Protein AF-A0A3B0UC45-F1 (afdb_monomer_lite)

Foldseek 3Di:
DDDDDDDDDDDDDDDDDDDDDDDDDDDPDDDPPPPDDPFDFDDDPNDTLAGQQDPCAPVQADQAPQKAFARHDPDHDPVCHSNRRPNVVVCVVVVRMDGDDQLVRCLVVDQLAEQADPCAPPQAQQALQKAFDRHDLAHDLVCHSNRSPNVSVCSNVVGIDGQDDPSQCQWGDDRNDTLGGAPDPCARVLAQQAPQKDFPRHDPDHDPVCHSHNSSNVRSCVNVVRMDRPPQNPDLDDLVPDQLAEQQDPCAPVQARQAPQKDFDRHDPDHDPVCHSNRSPNVSVCSVVVRMGGDPDDDDDDDDADDLVVDLLAEQADPCAPVLADLALQKDFARHDPFRDPVCHSNRSPNVSVCSVVVGMHGDDQVDDALAEQQDPCAPVQADLAPQKDFDRHDPDRDPRCHSNRSPNVVVCVVVVGMGGNHSPPPPDDPDDDQPPDPPPDLLAEQQDPCAPVQAQQAPQKDFPRHDPDHDPVCHSNRSPNVVVCSSVVGMDGD

Organism: NCBI:txid652676

pLDDT: mean 73.89, std 19.62, range [27.84, 97.19]

Radius of gyration: 32.51 Å; chains: 1; bounding box: 124×69×80 Å

Sequence (495 aa):
MNKISKYWQAGLAVAALTLLAVNPVMAKGNTSAAKDGPSQTITFDGINFGNDASQWANDGECDDPRFKGEGSAVELLDEDIARDASDCLALYKSGDISLVPKPADIVNEIDFGDNSSEWANDGECDDPRFAGKGVDDILLDEDLGKDANDCRKLFLSGQLEYLGDDPNMNNITLDGIDFGDNSSEWANDDECDDPRFAGKGMAEVLMDADLGKDANDCLALYQAGSITLSDAGNKVPDAGVIDFGDDSSEWANDGECDDPRFAGKGMADELLDIDMGKDATDCRTLFENKQIYLASGKPGDAGKAPDAGIIDFGDDSSEWNNDGECDDPRFFGEGSGVKLLLEDLGADATDCKTLFEEGKISLISATNFDFGDDSSRWNNDGECDDPRFQGEGMAVKVEPRDFASDATDCSALFDDGKISFVGGIGIMVPLETTPDASASGIDFGDDSSEWAKDGECDDPRFVGEGMAEELVSDDLKRDATDCRALFEAGKISLK

Structure (mmCIF, N/CA/C/O backbone):
data_AF-A0A3B0UC45-F1
#
_entry.id   AF-A0A3B0UC45-F1
#
loop_
_atom_site.group_PDB
_atom_site.id
_atom_site.type_symbol
_atom_site.label_atom_id
_atom_site.label_alt_id
_atom_site.label_comp_id
_atom_site.label_asym_id
_atom_site.label_entity_id
_atom_site.label_seq_id
_atom_site.pdbx_PDB_ins_code
_atom_site.Cartn_x
_atom_site.Cartn_y
_atom_site.Cartn_z
_atom_site.occupancy
_atom_site.B_iso_or_equiv
_atom_site.auth_seq_id
_atom_site.auth_comp_id
_atom_site.auth_asym_id
_atom_site.auth_atom_id
_atom_site.pdbx_PDB_model_num
ATOM 1 N N . MET A 1 1 ? -80.177 7.664 -23.937 1.00 32.47 1 MET A N 1
ATOM 2 C CA . MET A 1 1 ? -79.833 6.302 -24.397 1.00 32.47 1 MET A CA 1
ATOM 3 C C . MET A 1 1 ? -78.462 6.348 -25.056 1.00 32.47 1 MET A C 1
ATOM 5 O O . MET A 1 1 ? -78.299 7.113 -25.987 1.00 32.47 1 MET A O 1
ATOM 9 N N . ASN A 1 2 ? -77.529 5.570 -24.500 1.00 34.62 2 ASN A N 1
ATOM 10 C CA . ASN A 1 2 ? -76.296 4.995 -25.059 1.00 34.62 2 ASN A CA 1
ATOM 11 C C . ASN A 1 2 ? -75.312 5.780 -25.958 1.00 34.62 2 ASN A C 1
ATOM 13 O O . ASN A 1 2 ? -75.623 6.132 -27.086 1.00 34.62 2 ASN A O 1
ATOM 17 N N . LYS A 1 3 ? -74.065 5.761 -25.448 1.00 39.78 3 LYS A N 1
ATOM 18 C CA . LYS A 1 3 ? -72.761 5.440 -26.076 1.00 39.78 3 LYS A CA 1
ATOM 19 C C . LYS A 1 3 ? -72.243 6.371 -27.181 1.00 39.78 3 LYS A C 1
ATOM 21 O O . LYS A 1 3 ? -72.804 6.455 -28.260 1.00 39.78 3 LYS A O 1
ATOM 26 N N . ILE A 1 4 ? -71.223 7.170 -26.852 1.00 43.16 4 ILE A N 1
ATOM 27 C CA . ILE A 1 4 ? -69.772 6.906 -27.027 1.00 43.16 4 ILE A CA 1
ATOM 28 C C . ILE A 1 4 ? -69.378 6.836 -28.506 1.00 43.16 4 ILE A C 1
ATOM 30 O O . ILE A 1 4 ? -69.661 5.859 -29.191 1.00 43.16 4 ILE A O 1
ATOM 34 N N . SER A 1 5 ? -68.606 7.834 -28.929 1.00 35.25 5 SER A N 1
ATOM 35 C CA . SER A 1 5 ? -67.632 7.735 -30.010 1.00 35.25 5 SER A CA 1
ATOM 36 C C . SER A 1 5 ? -66.379 8.477 -29.557 1.00 35.25 5 SER A C 1
ATOM 38 O O . SER A 1 5 ? -66.467 9.538 -28.936 1.00 35.25 5 SER A O 1
ATOM 40 N N . LYS A 1 6 ? -65.228 7.859 -29.794 1.00 42.25 6 LYS A N 1
ATOM 41 C CA . LYS A 1 6 ? -63.908 8.272 -29.339 1.00 42.25 6 LYS A CA 1
ATOM 42 C C . LYS A 1 6 ? -63.020 8.347 -30.581 1.00 42.25 6 LYS A C 1
ATOM 44 O O . LYS A 1 6 ? -63.073 7.441 -31.407 1.00 42.25 6 LYS A O 1
ATOM 49 N N . TYR A 1 7 ? -62.182 9.383 -30.595 1.00 39.97 7 TYR A N 1
ATOM 50 C CA . TYR A 1 7 ? -61.002 9.609 -31.438 1.00 39.97 7 TYR A CA 1
ATOM 51 C C . TYR A 1 7 ? -61.229 10.106 -32.873 1.00 39.97 7 TYR A C 1
ATOM 53 O O . TYR A 1 7 ? -61.853 9.431 -33.680 1.00 39.97 7 TYR A O 1
ATOM 61 N N . TRP A 1 8 ? -60.604 11.237 -33.219 1.00 33.06 8 TRP A N 1
ATOM 62 C CA . TRP A 1 8 ? -59.316 11.248 -33.934 1.00 33.06 8 TRP A CA 1
ATOM 63 C C . TRP A 1 8 ? -58.783 12.686 -34.124 1.00 33.06 8 TRP A C 1
ATOM 65 O O . TRP A 1 8 ? -59.551 13.582 -34.448 1.00 33.06 8 TRP A O 1
ATOM 75 N N . GLN A 1 9 ? -57.461 12.819 -33.931 1.00 36.56 9 GLN A N 1
ATOM 76 C CA . GLN A 1 9 ? -56.495 13.747 -34.558 1.00 36.56 9 GLN A CA 1
ATOM 77 C C . GLN A 1 9 ? -56.668 15.271 -34.388 1.00 36.56 9 GLN A C 1
ATOM 79 O O . GLN A 1 9 ? -57.689 15.848 -34.727 1.00 36.56 9 GLN A O 1
ATOM 84 N N . ALA A 1 10 ? -55.740 15.965 -33.721 1.00 35.34 10 ALA A N 1
ATOM 85 C CA . ALA A 1 10 ? -54.339 16.270 -34.066 1.00 35.34 10 ALA A CA 1
ATOM 86 C C . ALA A 1 10 ? -54.205 17.544 -34.914 1.00 35.34 10 ALA A C 1
ATOM 88 O O . ALA A 1 10 ? -54.705 17.612 -36.030 1.00 35.34 10 ALA A O 1
ATOM 89 N N . GLY A 1 11 ? -53.424 18.492 -34.389 1.00 32.84 11 GLY A N 1
ATOM 90 C CA . GLY A 1 11 ? -52.548 19.315 -35.215 1.00 32.84 11 GLY A CA 1
ATOM 91 C C . GLY A 1 11 ? -52.760 20.826 -35.161 1.00 32.84 11 GLY A C 1
ATOM 92 O O . GLY A 1 11 ? -53.669 21.331 -35.802 1.00 32.84 11 GLY A O 1
ATOM 93 N N . LEU A 1 12 ? -51.790 21.486 -34.509 1.00 34.72 12 LEU A N 1
ATOM 94 C CA . LEU A 1 12 ? -51.207 22.801 -34.822 1.00 34.72 12 LEU A CA 1
ATOM 95 C C . LEU A 1 12 ? -52.105 24.057 -34.753 1.00 34.72 12 LEU A C 1
ATOM 97 O O . LEU A 1 12 ? -53.241 24.064 -35.188 1.00 34.72 12 LEU A O 1
ATOM 101 N N . ALA A 1 13 ? -51.639 25.238 -34.357 1.00 38.53 13 ALA A N 1
ATOM 102 C CA . ALA A 1 13 ? -50.441 25.725 -33.679 1.00 38.53 13 ALA A CA 1
ATOM 103 C C . ALA A 1 13 ? -50.627 27.257 -33.520 1.00 38.53 13 ALA A C 1
ATOM 105 O O . ALA A 1 13 ? -51.502 27.853 -34.145 1.00 38.53 13 ALA A O 1
ATOM 106 N N . VAL A 1 14 ? -49.689 27.868 -32.793 1.00 36.12 14 VAL A N 1
ATOM 107 C CA . VAL A 1 14 ? -49.242 29.272 -32.907 1.00 36.12 14 VAL A CA 1
ATOM 108 C C . VAL A 1 14 ? -49.883 30.306 -31.965 1.00 36.12 14 VAL A C 1
ATOM 110 O O . VAL A 1 14 ? -50.873 30.961 -32.266 1.00 36.12 14 VAL A O 1
ATOM 113 N N . ALA A 1 15 ? -49.176 30.449 -30.837 1.00 36.88 15 ALA A N 1
ATOM 114 C CA . ALA A 1 15 ? -48.540 31.664 -30.307 1.00 36.88 15 ALA A CA 1
ATOM 115 C C . ALA A 1 15 ? -49.391 32.895 -29.949 1.00 36.88 15 ALA A C 1
ATOM 117 O O . ALA A 1 15 ? -49.942 33.571 -30.809 1.00 36.88 15 ALA A O 1
ATOM 118 N N . ALA A 1 16 ? -49.323 33.296 -28.675 1.00 34.62 16 ALA A N 1
ATOM 119 C CA . ALA A 1 16 ? -48.410 34.351 -28.204 1.00 34.62 16 ALA A CA 1
ATOM 120 C C . ALA A 1 16 ? -48.774 34.807 -26.769 1.00 34.62 16 ALA A C 1
ATOM 122 O O . ALA A 1 16 ? -49.944 35.007 -26.461 1.00 34.62 16 ALA A O 1
ATOM 123 N N . LEU A 1 17 ? -47.729 34.916 -25.932 1.00 31.16 17 LEU A N 1
ATOM 124 C CA . LEU A 1 17 ? -47.455 35.828 -24.797 1.00 31.16 17 LEU A CA 1
ATOM 125 C C . LEU A 1 17 ? -48.587 36.774 -24.313 1.00 31.16 17 LEU A C 1
ATOM 127 O O . LEU A 1 17 ? -49.240 37.403 -25.132 1.00 31.16 17 LEU A O 1
ATOM 131 N N . THR A 1 18 ? -48.807 37.096 -23.030 1.00 34.22 18 THR A N 1
ATOM 132 C CA . THR A 1 18 ? -48.144 36.834 -21.732 1.00 34.22 18 THR A CA 1
ATOM 133 C C . THR A 1 18 ? -49.050 37.381 -20.594 1.00 34.22 18 THR A C 1
ATOM 135 O O . THR A 1 18 ? -49.670 38.427 -20.754 1.00 34.22 18 THR A O 1
ATOM 138 N N . LEU A 1 19 ? -49.032 36.697 -19.434 1.00 32.62 19 LEU A N 1
ATOM 139 C CA . LEU A 1 19 ? -49.066 37.198 -18.033 1.00 32.62 19 LEU A CA 1
ATOM 140 C C . LEU A 1 19 ? -50.242 38.043 -17.466 1.00 32.62 19 LEU A C 1
ATOM 142 O O . LEU A 1 19 ? -50.363 39.230 -17.741 1.00 32.62 19 LEU A O 1
ATOM 146 N N . LEU A 1 20 ? -50.998 37.466 -16.507 1.00 33.06 20 LEU A N 1
ATOM 147 C CA . LEU A 1 20 ? -50.831 37.608 -15.030 1.00 33.06 20 LEU A CA 1
ATOM 148 C C . LEU A 1 20 ? -52.145 37.314 -14.270 1.00 33.06 20 LEU A C 1
ATOM 150 O O . LEU A 1 20 ? -53.083 38.103 -14.339 1.00 33.06 20 LEU A O 1
ATOM 154 N N . ALA A 1 21 ? -52.175 36.237 -13.467 1.00 35.00 21 ALA A N 1
ATOM 155 C CA . ALA A 1 21 ? -53.125 36.064 -12.357 1.00 35.00 21 ALA A CA 1
ATOM 156 C C . ALA A 1 21 ? -52.671 34.986 -11.334 1.00 35.00 21 ALA A C 1
ATOM 158 O O . ALA A 1 21 ? -52.769 33.795 -11.590 1.00 35.00 21 ALA A O 1
ATOM 159 N N . VAL A 1 22 ? -52.169 35.464 -10.187 1.00 35.34 22 VAL A N 1
ATOM 160 C CA . VAL A 1 22 ? -52.420 35.065 -8.776 1.00 35.34 22 VAL A CA 1
ATOM 161 C C . VAL A 1 22 ? -52.577 33.579 -8.341 1.00 35.34 22 VAL A C 1
ATOM 163 O O . VAL A 1 22 ? -53.625 32.981 -8.550 1.00 35.34 22 VAL A O 1
ATOM 166 N N . ASN A 1 23 ? -51.588 33.144 -7.525 1.00 34.47 23 ASN A N 1
ATOM 167 C CA . ASN A 1 23 ? -51.564 32.236 -6.341 1.00 34.47 23 ASN A CA 1
ATOM 168 C C . ASN A 1 23 ? -51.993 30.745 -6.433 1.00 34.47 23 ASN A C 1
ATOM 170 O O . ASN A 1 23 ? -52.922 30.435 -7.169 1.00 34.47 23 ASN A O 1
ATOM 174 N N . PRO A 1 24 ? -51.426 29.822 -5.601 1.00 40.97 24 PRO A N 1
ATOM 175 C CA . PRO A 1 24 ? -50.572 30.040 -4.419 1.00 40.97 24 PRO A CA 1
ATOM 176 C C . PRO A 1 24 ? -49.221 29.287 -4.410 1.00 40.97 24 PRO A C 1
ATOM 178 O O . PRO A 1 24 ? -49.087 28.163 -4.885 1.00 40.97 24 PRO A O 1
ATOM 181 N N . VAL A 1 25 ? -48.240 29.902 -3.747 1.00 35.69 25 VAL A N 1
ATOM 182 C CA . VAL A 1 25 ? -47.043 29.245 -3.208 1.00 35.69 25 VAL A CA 1
ATOM 183 C C . VAL A 1 25 ? -47.446 28.520 -1.921 1.00 35.69 25 VAL A C 1
ATOM 185 O O . VAL A 1 25 ? -47.905 29.154 -0.974 1.00 35.69 25 VAL A O 1
ATOM 188 N N . MET A 1 26 ? -47.279 27.199 -1.888 1.00 35.12 26 MET A N 1
ATOM 189 C CA . MET A 1 26 ? -47.237 26.402 -0.661 1.00 35.12 26 MET A CA 1
ATOM 190 C C . MET A 1 26 ? -45.849 25.777 -0.604 1.00 35.12 26 MET A C 1
ATOM 192 O O . MET A 1 26 ? -45.515 24.909 -1.408 1.00 35.12 26 MET A O 1
ATOM 196 N N . ALA A 1 27 ? -45.040 26.283 0.323 1.00 38.22 27 ALA A N 1
ATOM 197 C CA . ALA A 1 27 ? -43.756 25.724 0.695 1.00 38.22 27 ALA A CA 1
ATOM 198 C C . ALA A 1 27 ? -43.925 24.234 1.033 1.00 38.22 27 ALA A C 1
ATOM 200 O O . ALA A 1 27 ? -44.657 23.886 1.961 1.00 38.22 27 ALA A O 1
ATOM 201 N N . LYS A 1 28 ? -43.253 23.350 0.289 1.00 35.44 28 LYS A N 1
ATOM 202 C CA . LYS A 1 28 ? -42.990 21.995 0.772 1.00 35.44 28 LYS A CA 1
ATOM 203 C C . LYS A 1 28 ? -41.865 22.112 1.789 1.00 35.44 28 LYS A C 1
ATOM 205 O O . LYS A 1 28 ? -40.697 22.200 1.432 1.00 35.44 28 LYS A O 1
ATOM 210 N N . GLY A 1 29 ? -42.274 22.233 3.046 1.00 28.64 29 GLY A N 1
ATOM 211 C CA . GLY A 1 29 ? -41.390 22.117 4.187 1.00 28.64 29 GLY A CA 1
ATOM 212 C C . GLY A 1 29 ? -40.848 20.699 4.321 1.00 28.64 29 GLY A C 1
ATOM 213 O O . GLY A 1 29 ? -41.511 19.730 3.947 1.00 28.64 29 GLY A O 1
ATOM 214 N N . ASN A 1 30 ? -39.645 20.643 4.889 1.00 43.00 30 ASN A N 1
ATOM 215 C CA . ASN A 1 30 ? -39.080 19.521 5.622 1.00 43.00 30 ASN A CA 1
ATOM 216 C C . ASN A 1 30 ? -40.162 18.651 6.268 1.00 43.00 30 ASN A C 1
ATOM 218 O O . ASN A 1 30 ? -40.869 19.102 7.171 1.00 43.00 30 ASN A O 1
ATOM 222 N N . THR A 1 31 ? -40.218 17.385 5.873 1.00 34.19 31 THR A N 1
ATOM 223 C CA . THR A 1 31 ? -40.701 16.329 6.757 1.00 34.19 31 THR A CA 1
ATOM 224 C C . THR A 1 31 ? -39.566 15.345 6.968 1.00 34.19 31 THR A C 1
ATOM 226 O O . THR A 1 31 ? -39.472 14.333 6.278 1.00 34.19 31 THR A O 1
ATOM 229 N N . SER A 1 32 ? -38.723 15.669 7.949 1.00 41.28 32 SER A N 1
ATOM 230 C CA . SER A 1 32 ? -38.099 14.679 8.819 1.00 41.28 32 SER A CA 1
ATOM 231 C C . SER A 1 32 ? -39.195 13.722 9.286 1.00 41.28 32 SER A C 1
ATOM 233 O O . SER A 1 32 ? -40.101 14.114 10.026 1.00 41.28 32 SER A O 1
ATOM 235 N N . ALA A 1 33 ? -39.161 12.485 8.805 1.00 35.28 33 ALA A N 1
ATOM 236 C CA . ALA A 1 33 ? -39.915 11.407 9.414 1.00 35.28 33 ALA A CA 1
ATOM 237 C C . ALA A 1 33 ? -39.070 10.876 10.572 1.00 35.28 33 ALA A C 1
ATOM 239 O O . ALA A 1 33 ? -38.295 9.941 10.410 1.00 35.28 33 ALA A O 1
ATOM 240 N N . ALA A 1 34 ? -39.212 11.511 11.736 1.00 40.78 34 ALA A N 1
ATOM 241 C CA . ALA A 1 34 ? -38.815 10.906 12.996 1.00 40.78 34 ALA A CA 1
ATOM 242 C C . ALA A 1 34 ? -39.553 9.564 13.134 1.00 40.78 34 ALA A C 1
ATOM 244 O O . ALA A 1 34 ? -40.786 9.534 13.227 1.00 40.78 34 ALA A O 1
ATOM 245 N N . LYS A 1 35 ? -38.813 8.452 13.122 1.00 39.81 35 LYS A N 1
ATOM 246 C CA . LYS A 1 35 ? -39.315 7.146 13.558 1.00 39.81 35 LYS A CA 1
ATOM 247 C C . LYS A 1 35 ? -39.216 7.065 15.085 1.00 39.81 35 LYS A C 1
ATOM 249 O O . LYS A 1 35 ? -38.435 6.298 15.626 1.00 39.81 35 LYS A O 1
ATOM 254 N N . ASP A 1 36 ? -40.037 7.843 15.787 1.00 47.75 36 ASP A N 1
ATOM 255 C CA . ASP A 1 36 ? -40.227 7.683 17.234 1.00 47.75 36 ASP A CA 1
ATOM 256 C C . ASP A 1 36 ? -41.186 6.508 17.510 1.00 47.75 36 ASP A C 1
ATOM 258 O O . ASP A 1 36 ? -42.403 6.666 17.651 1.00 47.75 36 ASP A O 1
ATOM 262 N N . GLY A 1 37 ? -40.625 5.300 17.570 1.00 44.38 37 GLY A N 1
ATOM 263 C CA . GLY A 1 37 ? -41.127 4.215 18.420 1.00 44.38 37 GLY A CA 1
ATOM 264 C C . GLY A 1 37 ? -40.305 4.171 19.714 1.00 44.38 37 GLY A C 1
ATOM 265 O O . GLY A 1 37 ? -39.205 4.716 19.733 1.00 44.38 37 GLY A O 1
ATOM 266 N N . PRO A 1 38 ? -40.787 3.566 20.819 1.00 47.53 38 PRO A N 1
ATOM 267 C CA . PRO A 1 38 ? -39.979 3.446 22.027 1.00 47.53 38 PRO A CA 1
ATOM 268 C C . PRO A 1 38 ? -38.743 2.613 21.685 1.00 47.53 38 PRO A C 1
ATOM 270 O O . PRO A 1 38 ? -38.856 1.404 21.495 1.00 47.53 38 PRO A O 1
ATOM 273 N N . SER A 1 39 ? -37.609 3.298 21.563 1.00 58.59 39 SER A N 1
ATOM 274 C CA . SER A 1 39 ? -36.311 2.743 21.204 1.00 58.59 39 SER A CA 1
ATOM 275 C C . SER A 1 39 ? -35.950 1.662 22.218 1.00 58.59 39 SER A C 1
ATOM 277 O O . SER A 1 39 ? -35.573 1.964 23.354 1.00 58.59 39 SER A O 1
ATOM 279 N N . GLN A 1 40 ? -36.232 0.400 21.886 1.00 72.50 40 GLN A N 1
ATOM 280 C CA . GLN A 1 40 ? -35.997 -0.696 22.811 1.00 72.50 40 GLN A CA 1
ATOM 281 C C . GLN A 1 40 ? -34.502 -0.922 22.885 1.00 72.50 40 GLN A C 1
ATOM 283 O O . GLN A 1 40 ? -33.877 -1.255 21.889 1.00 72.50 40 GLN A O 1
ATOM 288 N N . THR A 1 41 ? -33.950 -0.734 24.078 1.00 85.69 41 THR A N 1
ATOM 289 C CA . THR A 1 41 ? -32.554 -1.047 24.334 1.00 85.69 41 THR A CA 1
ATOM 290 C C . THR A 1 41 ? -32.325 -2.548 24.160 1.00 85.69 41 THR A C 1
ATOM 292 O O . THR A 1 41 ? -32.896 -3.360 24.894 1.00 85.69 41 THR A O 1
ATOM 295 N N . ILE A 1 42 ? -31.495 -2.908 23.192 1.00 90.88 42 ILE A N 1
ATOM 296 C CA . ILE A 1 42 ? -31.091 -4.261 22.857 1.00 90.88 42 ILE A CA 1
ATOM 297 C C . ILE A 1 42 ? -29.900 -4.643 23.739 1.00 90.88 42 ILE A C 1
ATOM 299 O O . ILE A 1 42 ? -28.889 -3.945 23.821 1.00 90.88 42 ILE A O 1
ATOM 303 N N . THR A 1 43 ? -30.037 -5.770 24.435 1.00 93.38 43 THR A N 1
ATOM 304 C CA . THR A 1 43 ? -28.973 -6.351 25.261 1.00 93.38 43 THR A CA 1
ATOM 305 C C . THR A 1 43 ? -28.817 -7.824 24.921 1.00 93.38 43 THR A C 1
ATOM 307 O O . THR A 1 43 ? -29.808 -8.535 24.738 1.00 93.38 43 THR A O 1
ATOM 310 N N . PHE A 1 44 ? -27.574 -8.286 24.836 1.00 93.44 44 PHE A N 1
ATOM 311 C CA . PHE A 1 44 ? -27.231 -9.674 24.540 1.00 93.44 44 PHE A CA 1
ATOM 312 C C . PHE A 1 44 ? -25.897 -10.013 25.210 1.00 93.44 44 PHE A C 1
ATOM 314 O O . PHE A 1 44 ? -25.011 -9.170 25.244 1.00 93.44 44 PHE A O 1
ATOM 321 N N . ASP A 1 45 ? -25.795 -11.191 25.830 1.00 90.31 45 ASP A N 1
ATOM 322 C CA . ASP A 1 45 ? -24.601 -11.656 26.559 1.00 90.31 45 ASP A CA 1
ATOM 323 C C . ASP A 1 45 ? -23.986 -10.642 27.545 1.00 90.31 45 ASP A C 1
ATOM 325 O O . ASP A 1 45 ? -22.783 -10.576 27.765 1.00 90.31 45 ASP A O 1
ATOM 329 N N . GLY A 1 46 ? -24.842 -9.848 28.197 1.00 88.25 46 GLY A N 1
ATOM 330 C CA . GLY A 1 46 ? -24.418 -8.829 29.165 1.00 88.25 46 GLY A CA 1
ATOM 331 C C . GLY A 1 46 ? -23.899 -7.532 28.536 1.00 88.25 46 GLY A C 1
ATOM 332 O O . GLY A 1 46 ? -23.601 -6.586 29.265 1.00 88.25 46 GLY A O 1
ATOM 333 N N . ILE A 1 47 ? -23.862 -7.452 27.209 1.00 90.81 47 ILE A N 1
ATOM 334 C CA . ILE A 1 47 ? -23.469 -6.278 26.436 1.00 90.81 47 ILE A CA 1
ATOM 335 C C . ILE A 1 47 ? -24.718 -5.458 26.106 1.00 90.81 47 ILE A C 1
ATOM 337 O O . ILE A 1 47 ? -25.772 -5.993 25.749 1.00 90.81 47 ILE A O 1
ATOM 341 N N . ASN A 1 48 ? -24.606 -4.139 26.255 1.00 94.44 48 ASN A N 1
ATOM 342 C CA . ASN A 1 48 ? -25.641 -3.194 25.856 1.00 94.44 48 ASN A CA 1
ATOM 343 C C . ASN A 1 48 ? -25.327 -2.639 24.465 1.00 94.44 48 ASN A C 1
ATOM 345 O O . ASN A 1 48 ? -24.470 -1.760 24.350 1.00 94.44 48 ASN A O 1
ATOM 349 N N . PHE A 1 49 ? -26.044 -3.131 23.456 1.00 94.38 49 PHE A N 1
ATOM 350 C CA . PHE A 1 49 ? -25.957 -2.678 22.065 1.00 94.38 49 PHE A CA 1
ATOM 351 C C . PHE A 1 49 ? -26.731 -1.377 21.839 1.00 94.38 49 PHE A C 1
ATOM 353 O O . PHE A 1 49 ? -26.498 -0.686 20.864 1.00 94.38 49 PHE A O 1
ATOM 360 N N . GLY A 1 50 ? -27.598 -0.984 22.776 1.00 95.25 50 GLY A N 1
ATOM 361 C CA . GLY A 1 50 ? -28.326 0.273 22.676 1.00 95.25 50 GLY A CA 1
ATOM 362 C C .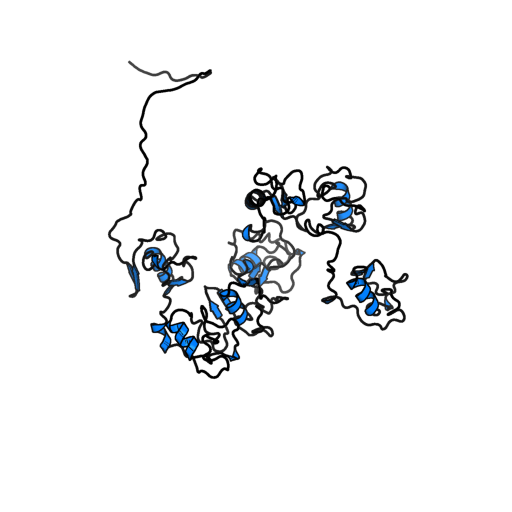 GLY A 1 50 ? -29.551 0.151 21.789 1.00 95.25 50 GLY A C 1
ATOM 363 O O . GLY A 1 50 ? -30.371 -0.726 22.023 1.00 95.25 50 GLY A O 1
ATOM 364 N N . ASN A 1 51 ? -29.746 1.059 20.845 1.00 95.12 51 ASN A N 1
ATOM 365 C CA . ASN A 1 51 ? -30.909 1.060 19.958 1.00 95.12 51 ASN A CA 1
ATOM 366 C C . ASN A 1 51 ? -30.536 1.467 18.525 1.00 95.12 51 ASN A C 1
ATOM 368 O O . ASN A 1 51 ? -29.362 1.627 18.266 1.00 95.12 51 ASN A O 1
ATOM 372 N N . ASP A 1 52 ? -31.516 1.662 17.638 1.00 95.00 52 ASP A N 1
ATOM 373 C CA . ASP A 1 52 ? -31.292 2.015 16.223 1.00 95.00 52 ASP A CA 1
ATOM 374 C C . ASP A 1 52 ? -31.635 3.491 15.942 1.00 95.00 52 ASP A C 1
ATOM 376 O O . ASP A 1 52 ? -32.455 3.812 15.077 1.00 95.00 52 ASP A O 1
ATOM 380 N N . ALA A 1 53 ? -31.143 4.401 16.786 1.00 92.44 53 ALA A N 1
ATOM 381 C CA . ALA A 1 53 ? -31.467 5.827 16.697 1.00 92.44 53 ALA A CA 1
ATOM 382 C C . ALA A 1 53 ? -30.509 6.637 15.810 1.00 92.44 53 ALA A C 1
ATOM 384 O O . ALA A 1 53 ? -30.791 7.818 15.581 1.00 92.44 53 ALA A O 1
ATOM 385 N N . SER A 1 54 ? -29.392 6.056 15.362 1.00 89.25 54 SER A N 1
ATOM 386 C CA . SER A 1 54 ? -28.484 6.711 14.418 1.00 89.25 54 SER A CA 1
ATOM 387 C C . SER A 1 54 ? -29.141 6.867 13.040 1.00 89.25 54 SER A C 1
ATOM 389 O O . SER A 1 54 ? -30.115 6.188 12.714 1.00 89.25 54 SER A O 1
ATOM 391 N N . GLN A 1 55 ? -28.629 7.805 12.239 1.00 91.69 55 GLN A N 1
ATOM 392 C CA . GLN A 1 55 ? -28.973 7.896 10.817 1.00 91.69 55 GLN A CA 1
ATOM 393 C C . GLN A 1 55 ? -28.370 6.749 9.996 1.00 91.69 55 GLN A C 1
ATOM 395 O O . GLN A 1 55 ? -28.899 6.468 8.922 1.00 91.69 55 GLN A O 1
ATOM 400 N N . TRP A 1 56 ? -27.310 6.132 10.518 1.00 90.88 56 TRP A N 1
ATOM 401 C CA . TRP A 1 56 ? -26.580 5.019 9.918 1.00 90.88 56 TRP A CA 1
ATOM 402 C C . TRP A 1 56 ? -27.141 3.655 10.348 1.00 90.88 56 TRP A C 1
ATOM 404 O O . TRP A 1 56 ? -27.006 2.671 9.649 1.00 90.88 56 TRP A O 1
ATOM 414 N N . ALA A 1 57 ? -27.983 3.617 11.385 1.00 92.81 57 ALA A N 1
ATOM 415 C CA . ALA A 1 57 ? -28.543 2.358 11.861 1.00 92.81 57 ALA A CA 1
ATOM 416 C C . ALA A 1 57 ? -29.362 1.574 10.812 1.00 92.81 57 ALA A C 1
ATOM 418 O O . ALA A 1 57 ? -30.302 2.120 10.211 1.00 92.81 57 ALA A O 1
ATOM 419 N N . ASN A 1 58 ? -29.189 0.249 10.772 1.00 91.19 58 ASN A N 1
ATOM 420 C CA . ASN A 1 58 ? -29.825 -0.679 9.815 1.00 91.19 58 ASN A CA 1
ATOM 421 C C . ASN A 1 58 ? -29.351 -0.508 8.360 1.00 91.19 58 ASN A C 1
ATOM 423 O O . ASN A 1 58 ? -30.162 -0.692 7.437 1.00 91.19 58 ASN A O 1
ATOM 427 N N . ASP A 1 59 ? -28.104 -0.113 8.137 1.00 91.69 59 ASP A N 1
ATOM 428 C CA . ASP A 1 59 ? -27.491 -0.073 6.810 1.00 91.69 59 ASP A CA 1
ATOM 429 C C . ASP A 1 59 ? -26.668 -1.331 6.478 1.00 91.69 59 ASP A C 1
ATOM 431 O O . ASP A 1 59 ? -26.347 -1.555 5.308 1.00 91.69 59 ASP A O 1
ATOM 435 N N . GLY A 1 60 ? -26.491 -2.226 7.453 1.00 91.56 60 GLY A N 1
ATOM 436 C CA . GLY A 1 60 ? -25.774 -3.489 7.317 1.00 91.56 60 GLY A CA 1
ATOM 437 C C . GLY A 1 60 ? -24.348 -3.456 7.861 1.00 91.56 60 GLY A C 1
ATOM 438 O O . GLY A 1 60 ? -23.713 -4.513 7.865 1.00 91.56 60 GLY A O 1
ATOM 439 N N . GLU A 1 61 ? -23.871 -2.307 8.335 1.00 95.19 61 GLU A N 1
ATOM 440 C CA . GLU A 1 61 ? -22.589 -2.139 9.019 1.00 95.19 61 GLU A CA 1
ATOM 441 C C . GLU A 1 61 ? -22.813 -1.854 10.510 1.00 95.19 61 GLU A C 1
ATOM 443 O O . GLU A 1 61 ? -23.913 -1.522 10.922 1.00 95.19 61 GLU A O 1
ATOM 448 N N . CYS A 1 62 ? -21.791 -2.043 11.348 1.00 96.56 62 CYS A N 1
ATOM 449 C CA . CYS A 1 62 ? -21.824 -1.653 12.755 1.00 96.56 62 CYS A CA 1
ATOM 450 C C . CYS A 1 62 ? -21.122 -0.309 12.959 1.00 96.56 62 CYS A C 1
ATOM 452 O O . CYS A 1 62 ? -19.890 -0.246 12.907 1.00 96.56 62 CYS A O 1
ATOM 454 N N . ASP A 1 63 ? -21.888 0.731 13.290 1.00 95.00 63 ASP A N 1
ATOM 455 C CA . ASP A 1 63 ? -21.369 2.097 13.506 1.00 95.00 63 ASP A CA 1
ATOM 456 C C . ASP A 1 63 ? -20.863 2.364 14.932 1.00 95.00 63 ASP A C 1
ATOM 458 O O . ASP A 1 63 ? -20.442 3.470 15.278 1.00 95.00 63 ASP A O 1
ATOM 462 N N . ASP A 1 64 ? -20.972 1.381 15.824 1.00 94.56 64 ASP A N 1
ATOM 463 C CA . ASP A 1 64 ? -20.640 1.566 17.230 1.00 94.56 64 ASP A CA 1
ATOM 464 C C . ASP A 1 64 ? -19.134 1.361 17.477 1.00 94.56 64 ASP A C 1
ATOM 466 O O . ASP A 1 64 ? -18.675 0.214 17.461 1.00 94.56 64 ASP A O 1
ATOM 470 N N . PRO A 1 65 ? -18.363 2.415 17.836 1.00 89.81 65 PRO A N 1
ATOM 471 C CA . PRO A 1 65 ? -16.903 2.336 17.991 1.00 89.81 65 PRO A CA 1
ATOM 472 C C . PRO A 1 65 ? -16.437 1.408 19.119 1.00 89.81 65 PRO A C 1
ATOM 474 O O . PRO A 1 65 ? -15.243 1.191 19.315 1.00 89.81 65 PRO A O 1
ATOM 477 N N . ARG A 1 66 ? -17.356 0.860 19.921 1.00 91.50 66 ARG A N 1
ATOM 478 C CA . ARG A 1 66 ? -17.025 -0.158 20.925 1.00 91.50 66 ARG A CA 1
ATOM 479 C C . ARG A 1 66 ? -16.753 -1.525 20.302 1.00 91.50 66 ARG A C 1
ATOM 481 O O . ARG A 1 66 ? -16.291 -2.408 21.028 1.00 91.50 66 ARG A O 1
ATOM 488 N N . PHE A 1 67 ? -17.076 -1.724 19.028 1.00 92.19 67 PHE A N 1
ATOM 489 C CA . PHE A 1 67 ? -16.894 -2.981 18.316 1.00 92.19 67 PHE A CA 1
ATOM 490 C C . PHE A 1 67 ? -15.904 -2.823 17.161 1.00 92.19 67 PHE A C 1
ATOM 492 O O . PHE A 1 67 ? -15.817 -1.759 16.559 1.00 92.19 67 PHE A O 1
ATOM 499 N N . LYS A 1 68 ? -15.175 -3.900 16.859 1.00 86.62 68 LYS A N 1
ATOM 500 C CA . LYS A 1 68 ? -14.271 -3.997 15.706 1.00 86.62 68 LYS A CA 1
ATOM 501 C C . LYS A 1 68 ? -14.401 -5.348 15.009 1.00 86.62 68 LYS A C 1
ATOM 503 O O . LYS A 1 68 ? -14.643 -6.353 15.688 1.00 86.62 68 LYS A O 1
ATOM 508 N N . GLY A 1 69 ? -14.186 -5.377 13.699 1.00 80.44 69 GLY A N 1
ATOM 509 C CA . GLY A 1 69 ? -14.152 -6.588 12.878 1.00 80.44 69 GLY A CA 1
ATOM 510 C C . GLY A 1 69 ? -14.779 -6.386 11.498 1.00 80.44 69 GLY A C 1
ATOM 511 O O . GLY A 1 69 ? -15.038 -5.258 11.083 1.00 80.44 69 GLY A O 1
ATOM 512 N N . GLU A 1 70 ? -15.023 -7.487 10.790 1.00 80.44 70 GLU A N 1
ATOM 513 C CA . GLU A 1 70 ? -15.639 -7.474 9.462 1.00 80.44 70 GLU A CA 1
ATOM 514 C C . GLU A 1 70 ? -17.095 -6.991 9.564 1.00 80.44 70 GLU A C 1
ATOM 516 O O . GLU A 1 70 ? -17.891 -7.518 10.343 1.00 80.44 70 GLU A O 1
ATOM 521 N N . GLY A 1 71 ? -17.435 -5.950 8.800 1.00 84.75 71 GLY A N 1
ATOM 522 C CA . GLY A 1 71 ? -18.741 -5.291 8.862 1.00 84.75 71 GLY A CA 1
ATOM 523 C C . GLY A 1 71 ? -18.832 -4.134 9.860 1.00 84.75 71 GLY A C 1
ATOM 524 O O . GLY A 1 71 ? -19.910 -3.576 10.015 1.00 84.75 71 GLY A O 1
ATOM 525 N N . SER A 1 72 ? -17.750 -3.740 10.538 1.00 90.06 72 SER A N 1
ATOM 526 C CA . SER A 1 72 ? -17.690 -2.416 11.177 1.00 90.06 72 SER A CA 1
ATOM 527 C C . SER A 1 72 ? -17.666 -1.307 10.118 1.00 90.06 72 SER A C 1
ATOM 529 O O . SER A 1 72 ? -17.027 -1.470 9.079 1.00 90.06 72 SER A O 1
ATOM 531 N N . ALA A 1 73 ? -18.327 -0.183 10.399 1.00 88.88 73 ALA A N 1
ATOM 532 C CA . ALA A 1 73 ? -18.302 0.979 9.517 1.00 88.88 73 ALA A CA 1
ATOM 533 C C . ALA A 1 73 ? -16.877 1.539 9.374 1.00 88.88 73 ALA A C 1
ATOM 535 O O . ALA A 1 73 ? -16.076 1.491 10.312 1.00 88.88 73 ALA A O 1
ATOM 536 N N . VAL A 1 74 ? -16.569 2.101 8.201 1.00 74.06 74 VAL A N 1
ATOM 537 C CA . VAL A 1 74 ? -15.243 2.680 7.903 1.00 74.06 74 VAL A CA 1
ATOM 538 C C . VAL A 1 74 ? -14.972 3.932 8.742 1.00 74.06 74 VAL A C 1
ATOM 540 O O . VAL A 1 74 ? -13.865 4.124 9.241 1.00 74.06 74 VAL A O 1
ATOM 543 N N . GLU A 1 75 ? -15.983 4.785 8.925 1.00 81.81 75 GLU A N 1
ATOM 544 C CA . GLU A 1 75 ? -15.903 5.950 9.807 1.00 81.81 75 GLU A CA 1
ATOM 545 C C . GLU A 1 75 ? -16.738 5.715 11.066 1.00 81.81 75 GLU A C 1
ATOM 547 O O . GLU A 1 75 ? -17.965 5.727 11.027 1.00 81.81 75 GLU A O 1
ATOM 552 N N . LEU A 1 76 ? -16.066 5.554 12.207 1.00 84.44 76 LEU A N 1
ATOM 553 C CA . LEU A 1 76 ? -16.721 5.358 13.498 1.00 84.44 76 LEU A CA 1
ATOM 554 C C . LEU A 1 76 ? -16.742 6.665 14.296 1.00 84.44 76 LEU A C 1
ATOM 556 O O . LEU A 1 76 ? -15.704 7.289 14.534 1.00 84.44 76 LEU A O 1
ATOM 560 N N . LEU A 1 77 ? -17.927 7.072 14.756 1.00 86.50 77 LEU A N 1
ATOM 561 C CA . LEU A 1 77 ? -18.115 8.294 15.539 1.00 86.50 77 LEU A CA 1
ATOM 562 C C . LEU A 1 77 ? -18.591 7.973 16.959 1.00 86.50 77 LEU A C 1
ATOM 564 O O . LEU A 1 77 ? -19.520 7.197 17.175 1.00 86.50 77 LEU A O 1
ATOM 568 N N . ASP A 1 78 ? -18.039 8.674 17.953 1.00 88.06 78 ASP A N 1
ATOM 569 C CA . ASP A 1 78 ? -18.477 8.574 19.358 1.00 88.06 78 ASP A CA 1
ATOM 570 C C . ASP A 1 78 ? -19.985 8.841 19.538 1.00 88.06 78 ASP A C 1
ATOM 572 O O . ASP A 1 78 ? -20.617 8.381 20.496 1.00 88.06 78 ASP A O 1
ATOM 576 N N . GLU A 1 79 ? -20.581 9.621 18.634 1.00 89.94 79 GLU A N 1
ATOM 577 C CA . GLU A 1 79 ? -22.004 9.948 18.663 1.00 89.94 79 GLU A CA 1
ATOM 578 C C . GLU A 1 79 ? -22.903 8.746 18.340 1.00 89.94 79 GLU A C 1
ATOM 580 O O . GLU A 1 79 ? -24.056 8.740 18.789 1.00 89.94 79 GLU A O 1
ATOM 585 N N . ASP A 1 80 ? -22.370 7.734 17.650 1.00 93.44 80 ASP A N 1
ATOM 586 C CA . ASP A 1 80 ? -23.063 6.516 17.218 1.00 93.44 80 ASP A CA 1
ATOM 587 C C . ASP A 1 80 ? -22.957 5.361 18.228 1.00 93.44 80 ASP A C 1
ATOM 589 O O . ASP A 1 80 ? -23.624 4.333 18.095 1.00 93.44 80 ASP A O 1
ATOM 593 N N . ILE A 1 81 ? -22.254 5.577 19.348 1.00 93.81 81 ILE A N 1
ATOM 594 C CA . ILE A 1 81 ? -22.202 4.633 20.472 1.00 93.81 81 ILE A CA 1
ATOM 595 C C . ILE A 1 81 ? -23.612 4.232 20.915 1.00 93.81 81 ILE A C 1
ATOM 597 O O . ILE A 1 81 ? -24.392 5.038 21.444 1.00 93.81 81 ILE A O 1
ATOM 601 N N . ALA A 1 82 ? -23.887 2.934 20.815 1.00 94.62 82 ALA A N 1
ATOM 602 C CA . ALA A 1 82 ? -25.136 2.292 21.187 1.00 94.62 82 ALA A CA 1
ATOM 603 C C . ALA A 1 82 ? -26.349 2.813 20.388 1.00 94.62 82 ALA A C 1
ATOM 605 O O . ALA A 1 82 ? -27.459 2.906 20.937 1.00 94.62 82 ALA A O 1
ATOM 606 N N . ARG A 1 83 ? -26.136 3.220 19.130 1.00 95.06 83 ARG A N 1
ATOM 607 C CA . ARG A 1 83 ? -27.174 3.792 18.257 1.00 95.06 83 ARG A CA 1
ATOM 608 C C . ARG A 1 83 ? -27.396 3.057 16.945 1.00 95.06 83 ARG A C 1
ATOM 610 O O . ARG A 1 83 ? -28.311 3.458 16.225 1.00 95.06 83 ARG A O 1
ATOM 617 N N . ASP A 1 84 ? -26.652 1.986 16.719 1.00 95.00 84 ASP A N 1
ATOM 618 C CA . ASP A 1 84 ? -26.880 1.018 15.658 1.00 95.00 84 ASP A CA 1
ATOM 619 C C . ASP A 1 84 ? -26.892 -0.412 16.241 1.00 95.00 84 ASP A C 1
ATOM 621 O O . ASP A 1 84 ? -25.964 -1.209 16.171 1.00 95.00 84 ASP A O 1
ATOM 625 N N . ALA A 1 85 ? -27.935 -0.719 17.004 1.00 96.50 85 ALA A N 1
ATOM 626 C CA . ALA A 1 85 ? -27.952 -1.929 17.812 1.00 96.50 85 ALA A CA 1
ATOM 627 C C . ALA A 1 85 ? -28.276 -3.192 17.012 1.00 96.50 85 ALA A C 1
ATOM 629 O O . ALA A 1 85 ? -27.853 -4.281 17.409 1.00 96.50 85 ALA A O 1
ATOM 630 N N . SER A 1 86 ? -29.085 -3.073 15.961 1.00 95.75 86 SER A N 1
ATOM 631 C CA . SER A 1 86 ? -29.537 -4.206 15.156 1.00 95.75 86 SER A CA 1
ATOM 632 C C . SER A 1 86 ? -28.401 -4.821 14.342 1.00 95.75 86 SER A C 1
ATOM 634 O O . SER A 1 86 ? -28.237 -6.045 14.415 1.00 95.75 86 SER A O 1
ATOM 636 N N . ASP A 1 87 ? -27.591 -4.010 13.661 1.00 96.31 87 ASP A N 1
ATOM 637 C CA . ASP A 1 87 ? -26.506 -4.501 12.807 1.00 96.31 87 ASP A CA 1
ATOM 638 C C . ASP A 1 87 ? -25.312 -4.950 13.651 1.00 96.31 87 ASP A C 1
ATOM 640 O O . ASP A 1 87 ? -24.903 -6.112 13.557 1.00 96.31 87 ASP A O 1
ATOM 644 N N . CYS A 1 88 ? -24.879 -4.138 14.625 1.00 97.06 88 CYS A N 1
ATOM 645 C CA . CYS A 1 88 ? -23.854 -4.551 15.588 1.00 97.06 88 CYS A CA 1
ATOM 646 C C . CYS A 1 88 ? -24.207 -5.860 16.321 1.00 97.06 88 CYS A C 1
ATOM 648 O O . CYS A 1 88 ? -23.353 -6.722 16.523 1.00 97.06 88 CYS A O 1
ATOM 650 N N . LEU A 1 89 ? -25.467 -6.070 16.730 1.00 97.19 89 LEU A N 1
ATOM 651 C CA . LEU A 1 89 ? -25.864 -7.337 17.358 1.00 97.19 89 LEU A CA 1
ATOM 652 C C . LEU A 1 89 ? -25.820 -8.512 16.373 1.00 97.19 89 LEU A C 1
ATOM 654 O O . LEU A 1 89 ? -25.533 -9.640 16.789 1.00 97.19 89 LEU A O 1
ATOM 658 N N . ALA A 1 90 ? -26.194 -8.289 15.113 1.00 95.62 90 ALA A N 1
ATOM 659 C CA . ALA A 1 90 ? -26.189 -9.326 14.091 1.00 95.62 90 ALA A CA 1
ATOM 660 C C . ALA A 1 90 ? -24.757 -9.792 13.808 1.00 95.62 90 ALA A C 1
ATOM 662 O O . ALA A 1 90 ? -24.485 -10.985 13.958 1.00 95.62 90 ALA A O 1
ATOM 663 N N . LEU A 1 91 ? -23.860 -8.846 13.535 1.00 94.56 91 LEU A N 1
ATOM 664 C CA . LEU A 1 91 ? -22.440 -9.082 13.273 1.00 94.56 91 LEU A CA 1
ATOM 665 C C . LEU A 1 91 ? -21.720 -9.677 14.495 1.00 94.56 91 LEU A C 1
ATOM 667 O O . LEU A 1 91 ? -20.917 -10.602 14.385 1.00 94.56 91 LEU A O 1
ATOM 671 N N . TYR A 1 92 ? -22.065 -9.234 15.710 1.00 94.56 92 TYR A N 1
ATOM 672 C CA . TYR A 1 92 ? -21.493 -9.814 16.931 1.00 94.56 92 TYR A CA 1
ATOM 673 C C . TYR A 1 92 ? -21.901 -11.284 17.120 1.00 94.56 92 TYR A C 1
ATOM 675 O O . TYR A 1 92 ? -21.157 -12.091 17.674 1.00 94.56 92 TYR A O 1
ATOM 683 N N . LYS A 1 93 ? -23.105 -11.662 16.673 1.00 94.44 93 LYS A N 1
ATOM 684 C CA . LYS A 1 93 ? -23.603 -13.042 16.776 1.00 94.44 93 LYS A CA 1
ATOM 685 C C . LYS A 1 93 ? -23.060 -13.970 15.702 1.00 94.44 93 LYS A C 1
ATOM 687 O O . LYS A 1 93 ? -22.979 -15.170 15.972 1.00 94.44 93 LYS A O 1
ATOM 692 N N . SER A 1 94 ? -22.769 -13.463 14.507 1.00 91.19 94 SER A N 1
ATOM 693 C CA . SER A 1 94 ? -22.036 -14.224 13.490 1.00 91.19 94 SER A CA 1
ATOM 694 C C . SER A 1 94 ? -20.570 -14.401 13.876 1.00 91.19 94 SER A C 1
ATOM 696 O O . SER A 1 94 ? -19.975 -15.408 13.500 1.00 91.19 94 SER A O 1
ATOM 698 N N . GLY A 1 95 ? -20.052 -13.517 14.733 1.00 86.81 95 GLY A N 1
ATOM 699 C CA . GLY A 1 95 ? -18.655 -13.505 15.155 1.00 86.81 95 GLY A CA 1
ATOM 700 C C . GLY A 1 95 ? -17.778 -12.641 14.254 1.00 86.81 95 GLY A C 1
ATOM 701 O O . GLY A 1 95 ? -16.562 -12.683 14.409 1.00 86.81 95 GLY A O 1
ATOM 702 N N . ASP A 1 96 ? -18.393 -11.869 13.357 1.00 82.50 96 ASP A N 1
ATOM 703 C CA . ASP A 1 96 ? -17.703 -11.005 12.399 1.00 82.50 96 ASP A CA 1
ATOM 704 C C . ASP A 1 96 ? -17.126 -9.767 13.105 1.00 82.50 96 ASP A C 1
ATOM 706 O O . ASP A 1 96 ? -16.035 -9.316 12.768 1.00 82.50 96 ASP A O 1
ATOM 710 N N . ILE A 1 97 ? -17.792 -9.290 14.170 1.00 90.56 97 ILE A N 1
ATOM 711 C CA . ILE A 1 97 ? -17.271 -8.240 15.060 1.00 90.56 97 ILE A CA 1
ATOM 712 C C . ILE A 1 97 ? -17.164 -8.699 16.519 1.00 90.56 97 ILE A C 1
ATOM 714 O O . ILE A 1 97 ? -17.902 -9.562 17.002 1.00 90.56 97 ILE A O 1
ATOM 718 N N . SER A 1 98 ? -16.276 -8.051 17.271 1.00 88.69 98 SER A N 1
ATOM 719 C CA . SER A 1 98 ? -16.047 -8.277 18.701 1.00 88.69 98 SER A CA 1
ATOM 720 C C . SER A 1 98 ? -15.965 -6.959 19.472 1.00 88.69 98 SER A C 1
ATOM 722 O O . SER A 1 98 ? -15.717 -5.907 18.892 1.00 88.69 98 SER A O 1
ATOM 724 N N . LEU A 1 99 ? -16.197 -6.996 20.790 1.00 87.50 99 LEU A N 1
ATOM 725 C CA . LEU A 1 99 ? -15.991 -5.819 21.638 1.00 87.50 99 LEU A CA 1
ATOM 726 C C . LEU A 1 99 ? -14.502 -5.506 21.761 1.00 87.50 99 LEU A C 1
ATOM 728 O O . LEU A 1 99 ? -13.721 -6.375 22.150 1.00 87.50 99 LEU A O 1
ATOM 732 N N . VAL A 1 100 ? -14.153 -4.239 21.570 1.00 82.19 100 VAL A N 1
ATOM 733 C CA . VAL A 1 100 ? -12.834 -3.717 21.919 1.00 82.19 100 VAL A CA 1
ATOM 734 C C . VAL A 1 100 ? -12.705 -3.733 23.452 1.00 82.19 100 VAL A C 1
ATOM 736 O O . VAL A 1 100 ? -13.510 -3.092 24.146 1.00 82.19 100 VAL A O 1
ATOM 739 N N . PRO A 1 101 ? -11.740 -4.476 24.030 1.00 77.19 101 PRO A N 1
ATOM 740 C CA . PRO A 1 101 ? -11.525 -4.477 25.470 1.00 77.19 101 PRO A CA 1
ATOM 741 C C . PRO A 1 101 ? -11.114 -3.081 25.933 1.00 77.19 101 PRO A C 1
ATOM 743 O O . PRO A 1 101 ? -10.278 -2.430 25.311 1.00 77.19 101 PRO A O 1
ATOM 746 N N . LYS A 1 102 ? -11.652 -2.607 27.061 1.00 80.25 102 LYS A N 1
ATOM 747 C CA . LYS A 1 102 ? -11.154 -1.346 27.621 1.00 80.25 102 LYS A CA 1
ATOM 748 C C . LYS A 1 102 ? -9.746 -1.572 28.163 1.00 80.25 102 LYS A C 1
ATOM 750 O O . LYS A 1 102 ? -9.543 -2.564 28.865 1.00 80.25 102 LYS A O 1
ATOM 755 N N . PRO A 1 103 ? -8.818 -0.616 27.996 1.00 83.88 103 PRO A N 1
ATOM 756 C CA . PRO A 1 103 ? -7.466 -0.752 28.531 1.00 83.88 103 PRO A CA 1
ATOM 757 C C . PRO A 1 103 ? -7.434 -1.106 30.023 1.00 83.88 103 PRO A C 1
ATOM 759 O O . PRO A 1 103 ? -6.681 -1.970 30.455 1.00 83.88 103 PRO A O 1
ATOM 762 N N . ALA A 1 104 ? -8.320 -0.507 30.825 1.00 83.44 104 ALA A N 1
ATOM 763 C CA . ALA A 1 104 ? -8.419 -0.791 32.258 1.00 83.44 104 ALA A CA 1
ATOM 764 C C . ALA A 1 104 ? -8.824 -2.240 32.595 1.00 83.44 104 ALA A C 1
ATOM 766 O O . ALA A 1 104 ? -8.515 -2.704 33.695 1.00 83.44 104 ALA A O 1
ATOM 767 N N . ASP A 1 105 ? -9.512 -2.928 31.682 1.00 82.44 105 ASP A N 1
ATOM 768 C CA . ASP A 1 105 ? -9.991 -4.293 31.885 1.00 82.44 105 ASP A CA 1
ATOM 769 C C . ASP A 1 105 ? -8.872 -5.316 31.624 1.00 82.44 105 ASP A C 1
ATOM 771 O O . ASP A 1 105 ? -8.787 -6.300 32.356 1.00 82.44 105 ASP A O 1
ATOM 775 N N . ILE A 1 106 ? -7.966 -5.045 30.672 1.00 83.50 106 ILE A N 1
ATOM 776 C CA . ILE A 1 106 ? -6.886 -5.970 30.272 1.00 83.50 106 ILE A CA 1
ATOM 777 C C . ILE A 1 106 ? -5.479 -5.554 30.729 1.00 83.50 106 ILE A C 1
ATOM 779 O O . ILE A 1 106 ? -4.549 -6.342 30.637 1.00 83.50 106 ILE A O 1
ATOM 783 N N . VAL A 1 107 ? -5.289 -4.363 31.312 1.00 87.12 107 VAL A N 1
ATOM 784 C CA . VAL A 1 107 ? -3.958 -3.866 31.744 1.00 87.12 107 VAL A CA 1
ATOM 785 C C . VAL A 1 107 ? -3.207 -4.800 32.703 1.00 87.12 107 VAL A C 1
ATOM 787 O O . VAL A 1 107 ? -1.989 -4.723 32.809 1.00 87.12 107 VAL A O 1
ATOM 790 N N . ASN A 1 108 ? -3.916 -5.641 33.460 1.00 87.25 108 ASN A N 1
ATOM 791 C CA . ASN A 1 108 ? -3.279 -6.595 34.376 1.00 87.25 108 ASN A CA 1
ATOM 792 C C . ASN A 1 108 ? -2.952 -7.938 33.706 1.00 87.25 108 ASN A C 1
ATOM 794 O O . ASN A 1 108 ? -2.342 -8.788 34.351 1.00 87.25 108 ASN A O 1
ATOM 798 N N . GLU A 1 109 ? -3.415 -8.142 32.476 1.00 86.50 109 GLU A N 1
ATOM 799 C CA . GLU A 1 109 ? -3.162 -9.328 31.657 1.00 86.50 109 GLU A CA 1
ATOM 800 C C . GLU A 1 109 ? -1.948 -9.124 30.742 1.00 86.50 109 GLU A C 1
ATOM 802 O O . GLU A 1 109 ? -1.320 -10.104 30.370 1.00 86.50 109 GLU A O 1
ATOM 807 N N . ILE A 1 110 ? -1.584 -7.868 30.464 1.00 88.00 110 ILE A N 1
ATOM 808 C CA . ILE A 1 110 ? -0.438 -7.494 29.631 1.00 88.00 110 ILE A CA 1
ATOM 809 C C . ILE A 1 110 ? 0.839 -7.412 30.476 1.00 88.00 110 ILE A C 1
ATOM 811 O O . ILE A 1 110 ? 0.886 -6.685 31.479 1.00 88.00 110 ILE A O 1
ATOM 815 N N . ASP A 1 111 ? 1.896 -8.105 30.049 1.00 91.56 111 ASP A N 1
ATOM 816 C CA . ASP A 1 111 ? 3.242 -7.919 30.595 1.00 91.56 111 ASP A CA 1
ATOM 817 C C . ASP A 1 111 ? 3.978 -6.801 29.846 1.00 91.56 111 ASP A C 1
ATOM 819 O O . ASP A 1 111 ? 4.601 -7.020 28.807 1.00 91.56 111 ASP A O 1
ATOM 823 N N . PHE A 1 112 ? 3.917 -5.587 30.396 1.00 92.06 112 PHE A N 1
ATOM 824 C CA . PHE A 1 112 ? 4.634 -4.420 29.869 1.00 92.06 112 PHE A CA 1
ATOM 825 C C . PHE A 1 112 ? 6.162 -4.526 30.014 1.00 92.06 112 PHE A C 1
ATOM 827 O O . PHE A 1 112 ? 6.870 -3.689 29.471 1.00 92.06 112 PHE A O 1
ATOM 834 N N . GLY A 1 113 ? 6.680 -5.521 30.744 1.00 93.12 113 GLY A N 1
ATOM 835 C CA . GLY A 1 113 ? 8.114 -5.725 30.925 1.00 93.12 113 GLY A CA 1
ATOM 836 C C . GLY A 1 113 ? 8.768 -4.740 31.904 1.00 93.12 113 GLY A C 1
ATOM 837 O O . GLY A 1 113 ? 8.254 -4.495 33.004 1.00 93.12 113 GLY A O 1
ATOM 838 N N . ASP A 1 114 ? 9.947 -4.222 31.553 1.00 95.19 114 ASP A N 1
ATOM 839 C CA . ASP A 1 114 ? 10.751 -3.308 32.369 1.00 95.19 114 ASP A CA 1
ATOM 840 C C . ASP A 1 114 ? 11.126 -2.001 31.640 1.00 95.19 114 ASP A C 1
ATOM 842 O O . ASP A 1 114 ? 10.471 -1.616 30.690 1.00 95.19 114 ASP A O 1
ATOM 846 N N . ASN A 1 115 ? 12.080 -1.234 32.179 1.00 96.50 115 ASN A N 1
ATOM 847 C CA . ASN A 1 115 ? 12.511 0.063 31.633 1.00 96.50 115 ASN A CA 1
ATOM 848 C C . ASN A 1 115 ? 14.018 0.029 31.320 1.00 96.50 115 ASN A C 1
ATOM 850 O O . ASN A 1 115 ? 14.782 0.824 31.878 1.00 96.50 115 ASN A O 1
ATOM 854 N N . SER A 1 116 ? 14.478 -1.015 30.627 1.00 94.44 116 SER A N 1
ATOM 855 C CA . SER A 1 116 ? 15.909 -1.312 30.478 1.00 94.44 116 SER A CA 1
ATOM 856 C C . SER A 1 116 ? 16.556 -0.802 29.190 1.00 94.44 116 SER A C 1
ATOM 858 O O . SER A 1 116 ? 17.791 -0.825 29.133 1.00 94.44 116 SER A O 1
ATOM 860 N N . SER A 1 117 ? 15.783 -0.342 28.201 1.00 90.12 117 SER A N 1
ATOM 861 C CA . SER A 1 117 ? 16.315 0.280 26.980 1.00 90.12 117 SER A CA 1
ATOM 862 C C . SER A 1 117 ? 16.815 1.705 27.240 1.00 90.12 117 SER A C 1
ATOM 864 O O . SER A 1 117 ? 16.612 2.272 28.319 1.00 90.12 117 SER A O 1
ATOM 866 N N . GLU A 1 118 ? 17.539 2.271 26.271 1.00 92.44 118 GLU A N 1
ATOM 867 C CA . GLU A 1 118 ? 17.960 3.676 26.334 1.00 92.44 118 GLU A CA 1
ATOM 868 C C . GLU A 1 118 ? 16.835 4.664 26.006 1.00 92.44 118 GLU A C 1
ATOM 870 O O . GLU A 1 118 ? 16.912 5.812 26.451 1.00 92.44 118 GLU A O 1
ATOM 875 N N . TRP A 1 119 ? 15.802 4.181 25.314 1.00 91.75 119 TRP A N 1
ATOM 876 C CA . TRP A 1 119 ? 14.592 4.910 24.930 1.00 91.75 119 TRP A CA 1
ATOM 877 C C . TRP A 1 119 ? 13.513 4.892 26.024 1.00 91.75 119 TRP A C 1
ATOM 879 O O . TRP A 1 119 ? 12.730 5.822 26.156 1.00 91.75 119 TRP A O 1
ATOM 889 N N . ALA A 1 120 ? 13.603 3.960 26.981 1.00 94.56 120 ALA A N 1
ATOM 890 C CA . ALA A 1 120 ? 12.652 3.883 28.082 1.00 94.56 120 ALA A CA 1
ATOM 891 C C . ALA A 1 120 ? 12.452 5.213 28.844 1.00 94.56 120 ALA A C 1
ATOM 893 O O . ALA A 1 120 ? 13.395 5.789 29.406 1.00 94.56 120 ALA A O 1
ATOM 894 N N . ASN A 1 121 ? 11.193 5.574 29.097 1.00 93.56 121 ASN A N 1
ATOM 895 C CA . ASN A 1 121 ? 10.763 6.780 29.824 1.00 93.56 121 ASN A CA 1
ATOM 896 C C . ASN A 1 121 ? 10.987 8.125 29.102 1.00 93.56 121 ASN A C 1
ATOM 898 O O . ASN A 1 121 ? 11.150 9.155 29.782 1.00 93.56 121 ASN A O 1
ATOM 902 N N . ASP A 1 122 ? 11.048 8.154 27.778 1.00 93.50 122 ASP A N 1
ATOM 903 C CA . ASP A 1 122 ? 11.194 9.394 27.009 1.00 93.50 122 ASP A CA 1
ATOM 904 C C . ASP A 1 122 ? 9.857 10.080 26.668 1.00 93.50 122 ASP A C 1
ATOM 906 O O . ASP A 1 122 ? 9.826 11.285 26.385 1.00 93.50 122 ASP A O 1
ATOM 910 N N . GLY A 1 123 ? 8.742 9.383 26.883 1.00 93.38 123 GLY A N 1
ATOM 911 C CA . GLY A 1 123 ? 7.385 9.861 26.663 1.00 93.38 123 GLY A CA 1
ATOM 912 C C . GLY A 1 123 ? 6.662 9.178 25.507 1.00 93.38 123 GLY A C 1
ATOM 913 O O . GLY A 1 123 ? 5.448 9.405 25.400 1.00 93.38 123 GLY A O 1
ATOM 914 N N . GLU A 1 124 ? 7.363 8.372 24.718 1.00 94.50 124 GLU A N 1
ATOM 915 C CA . GLU A 1 124 ? 6.852 7.510 23.651 1.00 94.50 124 GLU A CA 1
ATOM 916 C C . GLU A 1 124 ? 6.895 6.044 24.105 1.00 94.50 124 GLU A C 1
ATOM 918 O O . GLU A 1 124 ? 7.390 5.750 25.185 1.00 94.50 124 GLU A O 1
ATOM 923 N N . CYS A 1 125 ? 6.215 5.154 23.384 1.00 94.69 125 CYS A N 1
ATOM 924 C CA . CYS A 1 125 ? 6.222 3.719 23.644 1.00 94.69 125 CYS A CA 1
ATOM 925 C C . CYS A 1 125 ? 7.045 3.023 22.569 1.00 94.69 125 CYS A C 1
ATOM 927 O O . CYS A 1 125 ? 6.588 2.918 21.433 1.00 94.69 125 CYS A O 1
ATOM 929 N N . ASP A 1 126 ? 8.204 2.503 22.959 1.00 91.44 126 ASP A N 1
ATOM 930 C CA . ASP A 1 126 ? 9.153 1.837 22.050 1.00 91.44 126 ASP A CA 1
ATOM 931 C C . ASP A 1 126 ? 8.891 0.329 21.905 1.00 91.44 126 ASP A C 1
ATOM 933 O O . ASP A 1 126 ? 9.681 -0.412 21.326 1.00 91.44 126 ASP A O 1
ATOM 937 N N . ASP A 1 127 ? 7.816 -0.177 22.514 1.00 90.06 127 ASP A N 1
ATOM 938 C CA . ASP A 1 127 ? 7.510 -1.603 22.518 1.00 90.06 127 ASP A CA 1
ATOM 939 C C . ASP A 1 127 ? 6.666 -1.969 21.284 1.00 90.06 127 ASP A C 1
ATOM 941 O O . ASP A 1 127 ? 5.491 -1.582 21.231 1.00 90.06 127 ASP A O 1
ATOM 945 N N . PRO A 1 128 ? 7.195 -2.776 20.341 1.00 83.38 128 PRO A N 1
ATOM 946 C CA . PRO A 1 128 ? 6.513 -3.104 19.087 1.00 83.38 128 PRO A CA 1
ATOM 947 C C . PRO A 1 128 ? 5.166 -3.813 19.288 1.00 83.38 128 PRO A C 1
ATOM 949 O O . PRO A 1 128 ? 4.323 -3.828 18.396 1.00 83.38 128 PRO A O 1
ATOM 952 N N . ARG A 1 129 ? 4.889 -4.374 20.476 1.00 86.06 129 ARG A N 1
ATOM 953 C CA . ARG A 1 129 ? 3.579 -4.981 20.792 1.00 86.06 129 ARG A CA 1
ATOM 954 C C . ARG A 1 129 ? 2.445 -3.964 20.909 1.00 86.06 129 ARG A C 1
ATOM 956 O O . ARG A 1 129 ? 1.298 -4.363 21.147 1.00 86.06 129 ARG A O 1
ATOM 963 N N . PHE A 1 130 ? 2.737 -2.672 20.814 1.00 88.31 130 PHE A N 1
ATOM 964 C CA . PHE A 1 130 ? 1.755 -1.605 20.895 1.00 88.31 130 PHE A CA 1
ATOM 965 C C . PHE A 1 130 ? 1.695 -0.797 19.609 1.00 88.31 130 PHE A C 1
ATOM 967 O O . PHE A 1 130 ? 2.646 -0.682 18.852 1.00 88.31 130 PHE A O 1
ATOM 974 N N . ALA A 1 131 ? 0.521 -0.227 19.397 1.00 84.00 131 ALA A N 1
ATOM 975 C CA . ALA A 1 131 ? 0.126 0.472 18.195 1.00 84.00 131 ALA A CA 1
ATOM 976 C C . ALA A 1 131 ? -0.597 1.764 18.585 1.00 84.00 131 ALA A C 1
ATOM 978 O O . ALA A 1 131 ? -1.326 1.780 19.576 1.00 84.00 131 ALA A O 1
ATOM 979 N N . GLY A 1 132 ? -0.483 2.825 17.790 1.00 81.56 132 GLY A N 1
ATOM 980 C CA . GLY A 1 132 ? -1.319 4.018 17.924 1.00 81.56 132 GLY A CA 1
ATOM 981 C C . GLY A 1 132 ? -0.577 5.256 18.420 1.00 81.56 132 GLY A C 1
ATOM 982 O O . GLY A 1 132 ? 0.621 5.431 18.228 1.00 81.56 132 GLY A O 1
ATOM 983 N N . LYS A 1 133 ? -1.312 6.194 19.020 1.00 82.44 133 LYS A N 1
ATOM 984 C CA . LYS A 1 133 ? -0.781 7.534 19.280 1.00 82.44 133 LYS A CA 1
ATOM 985 C C . LYS A 1 133 ? 0.226 7.529 20.434 1.00 82.44 133 LYS A C 1
ATOM 987 O O . LYS A 1 133 ? -0.154 7.341 21.590 1.00 82.44 133 LYS A O 1
ATOM 992 N N . GLY A 1 134 ? 1.470 7.884 20.128 1.00 85.44 134 GLY A N 1
ATOM 993 C CA . GLY A 1 134 ? 2.563 7.936 21.098 1.00 85.44 134 GLY A CA 1
ATOM 994 C C . GLY A 1 134 ? 3.394 6.659 21.152 1.00 85.44 134 GLY A C 1
ATOM 995 O O . GLY A 1 134 ? 4.138 6.500 22.107 1.00 85.44 134 GLY A O 1
ATOM 996 N N . VAL A 1 135 ? 3.241 5.758 20.182 1.00 88.38 135 VAL A N 1
ATOM 997 C CA . VAL A 1 135 ? 4.316 4.829 19.804 1.00 88.38 135 VAL A CA 1
ATOM 998 C C . VAL A 1 135 ? 5.429 5.635 19.124 1.00 88.38 135 VAL A C 1
ATOM 1000 O O . VAL A 1 135 ? 5.115 6.675 18.536 1.00 88.38 135 VAL A O 1
ATOM 1003 N N . ASP A 1 136 ? 6.685 5.207 19.260 1.00 87.44 136 ASP A N 1
ATOM 1004 C CA . ASP A 1 136 ? 7.795 5.811 18.510 1.00 87.44 136 ASP A CA 1
ATOM 1005 C C . ASP A 1 136 ? 7.624 5.593 16.995 1.00 87.44 136 ASP A C 1
ATOM 1007 O O . ASP A 1 136 ? 6.937 4.668 16.556 1.00 87.44 136 ASP A O 1
ATOM 1011 N N . ASP A 1 137 ? 8.228 6.467 16.189 1.00 72.88 137 ASP A N 1
ATOM 1012 C CA . ASP A 1 137 ? 8.193 6.335 14.729 1.00 72.88 137 ASP A CA 1
ATOM 1013 C C . ASP A 1 137 ? 9.027 5.127 14.242 1.00 72.88 137 ASP A C 1
ATOM 1015 O O . ASP A 1 137 ? 8.801 4.655 13.128 1.00 72.88 137 ASP A O 1
ATOM 1019 N N . ILE A 1 138 ? 9.970 4.634 15.055 1.00 71.88 138 ILE A N 1
ATOM 1020 C CA . ILE A 1 138 ? 10.853 3.498 14.773 1.00 71.88 138 ILE A CA 1
ATOM 1021 C C . ILE A 1 138 ? 10.707 2.458 15.889 1.00 71.88 138 ILE A C 1
ATOM 1023 O O . ILE A 1 138 ? 10.978 2.721 17.059 1.00 71.88 138 ILE A O 1
ATOM 1027 N N . LEU A 1 139 ? 10.326 1.231 15.531 1.00 76.69 139 LEU A N 1
ATOM 1028 C CA . LEU A 1 139 ? 10.124 0.155 16.501 1.00 76.69 139 LEU A CA 1
ATOM 1029 C C . LEU A 1 139 ? 11.145 -0.953 16.304 1.00 76.69 139 LEU A C 1
ATOM 1031 O O . LEU A 1 139 ? 11.117 -1.679 15.317 1.00 76.69 139 LEU A O 1
ATOM 1035 N N . LEU A 1 140 ? 12.018 -1.127 17.293 1.00 78.50 140 LEU A N 1
ATOM 1036 C CA . LEU A 1 140 ? 13.046 -2.157 17.256 1.00 78.50 140 LEU A CA 1
ATOM 1037 C C . LEU A 1 140 ? 12.605 -3.391 18.047 1.00 78.50 140 LEU A C 1
ATOM 1039 O O . LEU A 1 140 ? 12.196 -3.297 19.206 1.00 78.50 140 LEU A O 1
ATOM 1043 N N . ASP A 1 141 ? 12.818 -4.582 17.481 1.00 76.69 141 ASP A N 1
ATOM 1044 C CA . ASP A 1 141 ? 12.613 -5.858 18.189 1.00 76.69 141 ASP A CA 1
ATOM 1045 C C . ASP A 1 141 ? 13.398 -5.927 19.515 1.00 76.69 141 ASP A C 1
ATOM 1047 O O . ASP A 1 141 ? 13.010 -6.603 20.474 1.00 76.69 141 ASP A O 1
ATOM 1051 N N . GLU A 1 142 ? 14.524 -5.213 19.595 1.00 81.00 142 GLU A N 1
ATOM 1052 C CA . GLU A 1 142 ? 15.336 -5.128 20.802 1.00 81.00 142 GLU A CA 1
ATOM 1053 C C . GLU A 1 142 ? 14.642 -4.384 21.950 1.00 81.00 142 GLU A C 1
ATOM 1055 O O . GLU A 1 142 ? 15.002 -4.639 23.103 1.00 81.00 142 GLU A O 1
ATOM 1060 N N . ASP A 1 143 ? 13.659 -3.523 21.683 1.00 88.06 143 ASP A N 1
ATOM 1061 C CA . ASP A 1 143 ? 12.951 -2.702 22.676 1.00 88.06 143 ASP A CA 1
ATOM 1062 C C . ASP A 1 143 ? 11.643 -3.330 23.183 1.00 88.06 143 ASP A C 1
ATOM 1064 O O . ASP A 1 143 ? 10.996 -2.824 24.107 1.00 88.06 143 ASP A O 1
ATOM 1068 N N . LEU A 1 144 ? 11.340 -4.541 22.709 1.00 88.06 144 LEU A N 1
ATOM 1069 C CA . LEU A 1 144 ? 10.269 -5.398 23.206 1.00 88.06 144 LEU A CA 1
ATOM 1070 C C . LEU A 1 144 ? 10.256 -5.511 24.741 1.00 88.06 144 LEU A C 1
ATOM 1072 O O . LEU A 1 144 ? 11.149 -6.100 25.364 1.00 88.06 144 LEU A O 1
ATOM 1076 N N . GLY A 1 145 ? 9.193 -4.996 25.362 1.00 90.38 145 GLY A N 1
ATOM 1077 C CA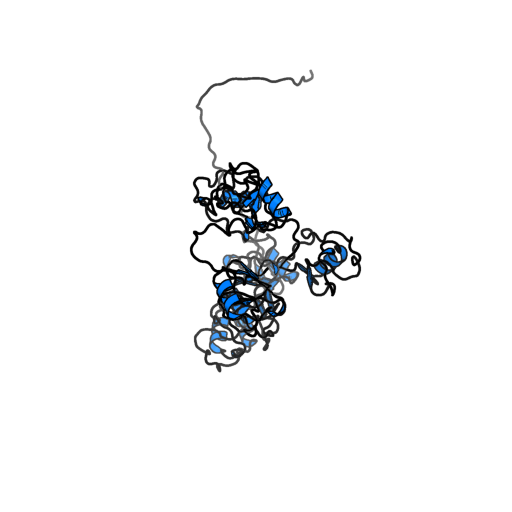 . GLY A 1 145 ? 9.005 -5.013 26.812 1.00 90.38 145 GLY A CA 1
ATOM 1078 C C . GLY A 1 145 ? 10.047 -4.215 27.590 1.00 90.38 145 GLY A C 1
ATOM 1079 O O . GLY A 1 145 ? 10.280 -4.522 28.763 1.00 90.38 145 GLY A O 1
ATOM 1080 N N . LYS A 1 146 ? 10.713 -3.241 26.963 1.00 93.69 146 LYS A N 1
ATOM 1081 C CA . LYS A 1 146 ? 11.760 -2.437 27.606 1.00 93.69 146 LYS A CA 1
ATOM 1082 C C . LYS A 1 146 ? 11.372 -0.998 27.890 1.00 93.69 146 LYS A C 1
ATOM 1084 O O . LYS A 1 146 ? 12.155 -0.336 28.568 1.00 93.69 146 LYS A O 1
ATOM 1089 N N . ASP A 1 147 ? 10.180 -0.565 27.484 1.00 94.50 147 ASP A N 1
ATOM 1090 C CA . ASP A 1 147 ? 9.598 0.728 27.849 1.00 94.50 147 ASP A CA 1
ATOM 1091 C C . ASP A 1 147 ? 8.254 0.585 28.604 1.00 94.50 147 ASP A C 1
ATOM 1093 O O . ASP A 1 147 ? 7.177 1.074 28.265 1.00 94.50 147 ASP A O 1
ATOM 1097 N N . ALA A 1 148 ? 8.286 -0.145 29.716 1.00 95.88 148 ALA A N 1
ATOM 1098 C CA . ALA A 1 148 ? 7.068 -0.493 30.435 1.00 95.88 148 ALA A CA 1
ATOM 1099 C C . ALA A 1 148 ? 6.275 0.717 30.955 1.00 95.88 148 ALA A C 1
ATOM 1101 O O . ALA A 1 148 ? 5.056 0.626 31.133 1.00 95.88 148 ALA A O 1
ATOM 1102 N N . ASN A 1 149 ? 6.936 1.825 31.308 1.00 96.12 149 ASN A N 1
ATOM 1103 C CA . ASN A 1 149 ? 6.250 2.943 31.954 1.00 96.12 149 ASN A CA 1
ATOM 1104 C C . ASN A 1 149 ? 5.446 3.785 30.968 1.00 96.12 149 ASN A C 1
ATOM 1106 O O . ASN A 1 149 ? 4.300 4.121 31.301 1.00 96.12 149 ASN A O 1
ATOM 1110 N N . ASP A 1 150 ? 6.011 4.135 29.814 1.00 96.56 150 ASP A N 1
ATOM 1111 C CA . ASP A 1 150 ? 5.304 4.960 28.843 1.00 96.56 150 ASP A CA 1
ATOM 1112 C C . ASP A 1 150 ? 4.293 4.137 28.053 1.00 96.56 150 ASP A C 1
ATOM 1114 O O . ASP A 1 150 ? 3.116 4.521 28.069 1.00 96.56 150 ASP A O 1
ATOM 1118 N N . CYS A 1 151 ? 4.637 2.928 27.599 1.00 95.88 151 CYS A N 1
ATOM 1119 C CA . CYS A 1 151 ? 3.660 1.992 27.032 1.00 95.88 151 CYS A CA 1
ATOM 1120 C C . CYS A 1 151 ? 2.452 1.765 27.954 1.00 95.88 151 CYS A C 1
ATOM 1122 O O . CYS A 1 151 ? 1.298 1.946 27.555 1.00 95.88 151 CYS A O 1
ATOM 1124 N N . ARG A 1 152 ? 2.663 1.476 29.248 1.00 95.38 152 ARG A N 1
ATOM 1125 C CA . ARG A 1 152 ? 1.545 1.280 30.193 1.00 95.38 152 ARG A CA 1
ATOM 1126 C C . ARG A 1 152 ? 0.712 2.537 30.397 1.00 95.38 152 ARG A C 1
ATOM 1128 O O . ARG A 1 152 ? -0.507 2.455 30.584 1.00 95.38 152 ARG A O 1
ATOM 1135 N N . LYS A 1 153 ? 1.354 3.700 30.445 1.00 95.31 153 LYS A N 1
ATOM 1136 C CA . LYS A 1 153 ? 0.691 4.989 30.667 1.00 95.31 153 LYS A CA 1
ATOM 1137 C C . LYS A 1 153 ? -0.145 5.392 29.456 1.00 95.31 153 LYS A C 1
ATOM 1139 O O . LYS A 1 153 ? -1.297 5.793 29.639 1.00 95.31 153 LYS A O 1
ATOM 1144 N N . LEU A 1 154 ? 0.408 5.270 28.256 1.00 94.31 154 LEU A N 1
ATOM 1145 C CA . LEU A 1 154 ? -0.254 5.599 27.000 1.00 94.31 154 LEU A CA 1
ATOM 1146 C C . LEU A 1 154 ? -1.380 4.599 26.697 1.00 94.31 154 LEU A C 1
ATOM 1148 O O . LEU A 1 154 ? -2.507 5.029 26.429 1.00 94.31 154 LEU A O 1
ATOM 1152 N N . PHE A 1 155 ? -1.158 3.302 26.924 1.00 92.06 155 PHE A N 1
ATOM 1153 C CA . PHE A 1 155 ? -2.199 2.273 26.850 1.00 92.06 155 PHE A CA 1
ATOM 1154 C C . PHE A 1 155 ? -3.380 2.568 27.785 1.00 92.06 155 PHE A C 1
ATOM 1156 O O . PHE A 1 155 ? -4.529 2.643 27.355 1.00 92.06 155 PHE A O 1
ATOM 1163 N N . LEU A 1 156 ? -3.124 2.853 29.069 1.00 92.12 156 LEU A N 1
ATOM 1164 C CA . LEU A 1 156 ? -4.186 3.198 30.027 1.00 92.12 156 LEU A CA 1
ATOM 1165 C C . LEU A 1 156 ? -4.937 4.491 29.691 1.00 92.12 156 LEU A C 1
ATOM 1167 O O . LEU A 1 156 ? -6.058 4.683 30.169 1.00 92.12 156 LEU A O 1
ATOM 1171 N N . SER A 1 157 ? -4.329 5.381 28.909 1.00 89.62 157 SER A N 1
ATOM 1172 C CA . SER A 1 157 ? -4.990 6.590 28.420 1.00 89.62 157 SER A CA 1
ATOM 1173 C C . SER A 1 157 ? -5.891 6.344 27.205 1.00 89.62 157 SER A C 1
ATOM 1175 O O . SER A 1 157 ? -6.609 7.259 26.808 1.00 89.62 157 SER A O 1
ATOM 1177 N N . GLY A 1 158 ? -5.890 5.121 26.660 1.00 84.56 158 GLY A N 1
ATOM 1178 C CA . GLY A 1 158 ? -6.608 4.749 25.441 1.00 84.56 158 GLY A CA 1
ATOM 1179 C C . GLY A 1 158 ? -5.949 5.268 24.167 1.00 84.56 158 GLY A C 1
ATOM 1180 O O . GLY A 1 158 ? -6.617 5.347 23.147 1.00 84.56 158 GLY A O 1
ATOM 1181 N N . GLN A 1 159 ? -4.678 5.676 24.242 1.00 86.94 159 GLN A N 1
ATOM 1182 C CA . GLN A 1 159 ? -3.925 6.136 23.075 1.00 86.94 159 GLN A CA 1
ATOM 1183 C C . GLN A 1 159 ? -3.237 4.988 22.334 1.00 86.94 159 GLN A C 1
ATOM 1185 O O . GLN A 1 159 ? -3.017 5.121 21.135 1.00 86.94 159 GLN A O 1
ATOM 1190 N N . LEU A 1 160 ? -2.941 3.887 23.038 1.00 87.88 160 LEU A N 1
ATOM 1191 C CA . LEU A 1 160 ? -2.357 2.691 22.439 1.00 87.88 160 LEU A CA 1
ATOM 1192 C C . LEU A 1 160 ? -3.366 1.550 22.359 1.00 87.88 160 LEU A C 1
ATOM 1194 O O . LEU A 1 160 ? -4.095 1.287 23.323 1.00 87.88 160 LEU A O 1
ATOM 1198 N N . GLU A 1 161 ? -3.333 0.845 21.239 1.00 83.38 161 GLU A N 1
ATOM 1199 C CA . GLU A 1 161 ? -3.849 -0.501 21.065 1.00 83.38 161 GLU A CA 1
ATOM 1200 C C . GLU A 1 161 ? -2.739 -1.512 21.360 1.00 83.38 161 GLU A C 1
ATOM 1202 O O . GLU A 1 161 ? -1.562 -1.263 21.118 1.00 83.38 161 GLU A O 1
ATOM 1207 N N . TYR A 1 162 ? -3.115 -2.645 21.942 1.00 85.06 162 TYR A N 1
ATOM 1208 C CA . TYR A 1 162 ? -2.193 -3.728 22.246 1.00 85.06 162 TYR A CA 1
ATOM 1209 C C . TYR A 1 162 ? -2.399 -4.855 21.235 1.00 85.06 162 TYR A C 1
ATOM 1211 O O . TYR A 1 162 ? -3.507 -5.388 21.128 1.00 85.06 162 TYR A O 1
ATOM 1219 N N . LEU A 1 163 ? -1.339 -5.188 20.503 1.00 77.19 163 LEU A N 1
ATOM 1220 C CA . LEU A 1 163 ? -1.355 -6.088 19.348 1.00 77.19 163 LEU A CA 1
ATOM 1221 C C . LEU A 1 163 ? -1.235 -7.560 19.753 1.00 77.19 163 LEU A C 1
ATOM 1223 O O . LEU A 1 163 ? -1.722 -8.440 19.047 1.00 77.19 163 LEU A O 1
ATOM 1227 N N . GLY A 1 164 ? -0.651 -7.839 20.920 1.00 73.38 164 GLY A N 1
ATOM 1228 C CA . GLY A 1 164 ? -0.547 -9.187 21.468 1.00 73.38 164 GLY A CA 1
ATOM 1229 C C . GLY A 1 164 ? 0.776 -9.466 22.172 1.00 73.38 164 GLY A C 1
ATOM 1230 O O . GLY A 1 164 ? 1.694 -8.655 22.192 1.00 73.38 164 GLY A O 1
ATOM 1231 N N . ASP A 1 165 ? 0.848 -10.646 22.786 1.00 62.97 165 ASP A N 1
ATOM 1232 C CA . ASP A 1 165 ? 1.976 -11.094 23.611 1.00 62.97 165 ASP A CA 1
ATOM 1233 C C . ASP A 1 165 ? 3.011 -11.900 22.817 1.00 62.97 165 ASP A C 1
ATOM 1235 O O . ASP A 1 165 ? 3.860 -12.531 23.445 1.00 62.97 165 ASP A O 1
ATOM 1239 N N . ASP A 1 166 ? 2.937 -11.956 21.478 1.00 61.81 166 ASP A N 1
ATOM 1240 C CA . ASP A 1 166 ? 3.907 -12.737 20.705 1.00 61.81 166 ASP A CA 1
ATOM 1241 C C . ASP A 1 166 ? 5.301 -12.117 20.868 1.00 61.81 166 ASP A C 1
ATOM 1243 O O . ASP A 1 166 ? 5.573 -11.055 20.314 1.00 61.81 166 ASP A O 1
ATOM 1247 N N . PRO A 1 167 ? 6.212 -12.768 21.611 1.00 52.72 167 PRO A N 1
ATOM 1248 C CA . PRO A 1 167 ? 7.506 -12.184 21.912 1.00 52.72 167 PRO A CA 1
ATOM 1249 C C . PRO A 1 167 ? 8.470 -12.243 20.719 1.00 52.72 167 PRO A C 1
ATOM 1251 O O . PRO A 1 167 ? 9.615 -11.833 20.857 1.00 52.72 167 PRO A O 1
ATOM 1254 N N . ASN A 1 168 ? 8.049 -12.820 19.589 1.00 52.44 168 ASN A N 1
ATOM 1255 C CA . ASN A 1 168 ? 8.801 -12.807 18.334 1.00 52.44 168 ASN A CA 1
ATOM 1256 C C . ASN A 1 168 ? 8.009 -12.132 17.211 1.00 52.44 168 ASN A C 1
ATOM 1258 O O . ASN A 1 168 ? 8.430 -12.234 16.065 1.00 52.44 168 ASN A O 1
ATOM 1262 N N . MET A 1 169 ? 6.847 -11.541 17.530 1.00 61.94 169 MET A N 1
ATOM 1263 C CA . MET A 1 169 ? 5.981 -10.874 16.559 1.00 61.94 169 MET A CA 1
ATOM 1264 C C . MET A 1 169 ? 5.750 -11.733 15.305 1.00 61.94 169 MET A C 1
ATOM 1266 O O . MET A 1 169 ? 5.823 -11.239 14.194 1.00 61.94 169 MET A O 1
ATOM 1270 N N . ASN A 1 170 ? 5.494 -13.045 15.455 1.00 61.94 170 ASN A N 1
ATOM 1271 C CA . ASN A 1 170 ? 5.377 -13.956 14.303 1.00 61.94 170 ASN A CA 1
ATOM 1272 C C . ASN A 1 170 ? 4.109 -13.710 13.464 1.00 61.94 170 ASN A C 1
ATOM 1274 O O . ASN A 1 170 ? 3.913 -14.360 12.436 1.00 61.94 170 ASN A O 1
ATOM 1278 N N . ASN A 1 171 ? 3.193 -12.885 13.966 1.00 66.12 171 ASN A N 1
ATOM 1279 C CA . ASN A 1 171 ? 2.036 -12.389 13.241 1.00 66.12 171 ASN A CA 1
ATOM 1280 C C . ASN A 1 171 ? 1.498 -11.145 13.964 1.00 66.12 171 ASN A C 1
ATOM 1282 O O . ASN A 1 171 ? 0.961 -11.254 15.072 1.00 66.12 171 ASN A O 1
ATOM 1286 N N . ILE A 1 172 ? 1.659 -9.978 13.349 1.00 69.94 172 ILE A N 1
ATOM 1287 C CA . ILE A 1 172 ? 1.108 -8.704 13.806 1.00 69.94 172 ILE A CA 1
ATOM 1288 C C . ILE A 1 172 ? -0.176 -8.420 13.027 1.00 69.94 172 ILE A C 1
ATOM 1290 O O . ILE A 1 172 ? -0.185 -8.458 11.801 1.00 69.94 172 ILE A O 1
ATOM 1294 N N . THR A 1 173 ? -1.270 -8.087 13.714 1.00 64.44 173 THR A N 1
ATOM 1295 C CA . THR A 1 173 ? -2.523 -7.695 13.049 1.00 64.44 173 THR A CA 1
ATOM 1296 C C . THR A 1 173 ? -3.056 -6.379 13.606 1.00 64.44 173 THR A C 1
ATOM 1298 O O . THR A 1 173 ? -3.264 -6.262 14.815 1.00 64.44 173 THR A O 1
ATOM 1301 N N . LEU A 1 174 ? -3.356 -5.421 12.727 1.00 66.56 174 LEU A N 1
ATOM 1302 C CA . LEU A 1 174 ? -4.024 -4.156 13.056 1.00 66.56 174 LEU A CA 1
ATOM 1303 C C . LEU A 1 174 ? -5.069 -3.829 11.979 1.00 66.56 174 LEU A C 1
ATOM 1305 O O . LEU A 1 174 ? -4.831 -4.077 10.804 1.00 66.56 174 LEU A O 1
ATOM 1309 N N . ASP A 1 175 ? -6.243 -3.324 12.371 1.00 61.69 175 ASP A N 1
ATOM 1310 C CA . ASP A 1 175 ? -7.344 -2.960 11.453 1.00 61.69 175 ASP A CA 1
ATOM 1311 C C . ASP A 1 175 ? -7.773 -4.071 10.469 1.00 61.69 175 ASP A C 1
ATOM 1313 O O . ASP A 1 175 ? -8.260 -3.815 9.372 1.00 61.69 175 ASP A O 1
ATOM 1317 N N . GLY A 1 176 ? -7.605 -5.337 10.864 1.00 55.28 176 GLY A N 1
ATOM 1318 C CA . GLY A 1 176 ? -7.909 -6.494 10.013 1.00 55.28 176 GLY A CA 1
ATOM 1319 C C . GLY A 1 176 ? -6.839 -6.813 8.962 1.00 55.28 176 GLY A C 1
ATOM 1320 O O . GLY A 1 176 ? -7.031 -7.738 8.174 1.00 55.28 176 GLY A O 1
ATOM 1321 N N . ILE A 1 177 ? -5.715 -6.098 8.968 1.00 61.38 177 ILE A N 1
ATOM 1322 C CA . ILE A 1 177 ? -4.549 -6.340 8.117 1.00 61.38 177 ILE A CA 1
ATOM 1323 C C . ILE A 1 177 ? -3.551 -7.199 8.894 1.00 61.38 177 ILE A C 1
ATOM 1325 O O . ILE A 1 177 ? -3.142 -6.830 9.992 1.00 61.38 177 ILE A O 1
ATOM 1329 N N . ASP A 1 178 ? -3.171 -8.342 8.324 1.00 74.06 178 ASP A N 1
ATOM 1330 C CA . ASP A 1 178 ? -2.085 -9.195 8.822 1.00 74.06 178 ASP A CA 1
ATOM 1331 C C . ASP A 1 178 ? -0.757 -8.680 8.251 1.00 74.06 178 ASP A C 1
ATOM 1333 O O . ASP A 1 178 ? -0.483 -8.876 7.067 1.00 74.06 178 ASP A O 1
ATOM 1337 N N . PHE A 1 179 ? 0.043 -8.002 9.069 1.00 78.69 179 PHE A N 1
ATOM 1338 C CA . PHE A 1 179 ? 1.364 -7.475 8.714 1.00 78.69 179 PHE A CA 1
ATOM 1339 C C . PHE A 1 179 ? 2.444 -8.567 8.711 1.00 78.69 179 PHE A C 1
ATOM 1341 O O . PHE A 1 179 ? 3.502 -8.362 8.134 1.00 78.69 179 PHE A O 1
ATOM 1348 N N . GLY A 1 180 ? 2.170 -9.757 9.254 1.00 81.25 180 GLY A N 1
ATOM 1349 C CA . GLY A 1 180 ? 3.115 -10.869 9.263 1.00 81.25 180 GLY A CA 1
ATOM 1350 C C . GLY A 1 180 ? 4.160 -10.769 10.376 1.00 81.25 180 GLY A C 1
ATOM 1351 O O . GLY A 1 180 ? 3.807 -10.463 11.515 1.00 81.25 180 GLY A O 1
ATOM 1352 N N . ASP A 1 181 ? 5.420 -11.092 10.072 1.00 78.50 181 ASP A N 1
ATOM 1353 C CA . ASP A 1 181 ? 6.522 -11.184 11.045 1.00 78.50 181 ASP A CA 1
ATOM 1354 C C . ASP A 1 181 ? 7.793 -10.424 10.634 1.00 78.50 181 ASP A C 1
ATOM 1356 O O . ASP A 1 181 ? 7.867 -9.901 9.537 1.00 78.50 181 ASP A O 1
ATOM 1360 N N . ASN A 1 182 ? 8.829 -10.389 11.478 1.00 82.00 182 ASN A N 1
ATOM 1361 C CA . ASN A 1 182 ? 10.114 -9.728 11.171 1.00 82.00 182 ASN A CA 1
ATOM 1362 C C . ASN A 1 182 ? 11.215 -10.720 10.745 1.00 82.00 182 ASN A C 1
ATOM 1364 O O . ASN A 1 182 ? 12.375 -10.582 11.128 1.00 82.00 182 ASN A O 1
ATOM 1368 N N . SER A 1 183 ? 10.875 -11.809 10.042 1.00 80.94 183 SER A N 1
ATOM 1369 C CA . SER A 1 183 ? 11.844 -12.893 9.775 1.00 80.94 183 SER A CA 1
ATOM 1370 C C . SER A 1 183 ? 12.704 -12.746 8.510 1.00 80.94 183 SER A C 1
ATOM 1372 O O . SER A 1 183 ? 13.509 -13.649 8.246 1.00 80.94 183 SER A O 1
ATOM 1374 N N . SER A 1 184 ? 12.560 -11.666 7.733 1.00 80.81 184 SER A N 1
ATOM 1375 C CA . SER A 1 184 ? 13.425 -11.369 6.578 1.00 80.81 184 SER A CA 1
ATOM 1376 C C . SER A 1 184 ? 14.782 -10.794 7.007 1.00 80.81 184 SER A C 1
ATOM 1378 O O . SER A 1 184 ? 15.003 -10.472 8.173 1.00 80.81 184 SER A O 1
ATOM 1380 N N . GLU A 1 185 ? 15.738 -10.724 6.072 1.00 84.19 185 GLU A N 1
ATOM 1381 C CA . GLU A 1 185 ? 17.038 -10.076 6.328 1.00 84.19 185 GLU A CA 1
ATOM 1382 C C . GLU A 1 185 ? 16.973 -8.544 6.293 1.00 84.19 185 GLU A C 1
ATOM 1384 O O . GLU A 1 185 ? 17.904 -7.903 6.780 1.00 84.19 185 GLU A O 1
ATOM 1389 N N . TRP A 1 186 ? 15.886 -8.016 5.732 1.00 82.44 186 TRP A N 1
ATOM 1390 C CA . TRP A 1 186 ? 15.594 -6.595 5.577 1.00 82.44 186 TRP A CA 1
ATOM 1391 C C . TRP A 1 186 ? 14.659 -6.059 6.672 1.00 82.44 186 TRP A C 1
ATOM 1393 O O . TRP A 1 186 ? 14.584 -4.863 6.872 1.00 82.44 186 TRP A O 1
ATOM 1403 N N . ALA A 1 187 ? 14.074 -6.934 7.501 1.00 83.62 187 ALA A N 1
ATOM 1404 C CA . ALA A 1 187 ? 13.197 -6.495 8.581 1.00 83.62 187 ALA A CA 1
ATOM 1405 C C . ALA A 1 187 ? 13.874 -5.561 9.603 1.00 83.62 187 ALA A C 1
ATOM 1407 O O . ALA A 1 187 ? 14.964 -5.875 10.108 1.00 83.62 187 ALA A O 1
ATOM 1408 N N . ASN A 1 188 ? 13.141 -4.535 10.048 1.00 78.38 188 ASN A N 1
ATOM 1409 C CA . ASN A 1 188 ? 13.591 -3.503 10.993 1.00 78.38 188 ASN A CA 1
ATOM 1410 C C . ASN A 1 188 ? 14.752 -2.644 10.444 1.00 78.38 188 ASN A C 1
ATOM 1412 O O . ASN A 1 188 ? 15.747 -2.418 11.152 1.00 78.38 188 ASN A O 1
ATOM 1416 N N . ASP A 1 189 ? 14.675 -2.221 9.185 1.00 81.19 189 ASP A N 1
ATOM 1417 C CA . ASP A 1 189 ? 15.656 -1.347 8.537 1.00 81.19 189 ASP A CA 1
ATOM 1418 C C . ASP A 1 189 ? 15.156 0.081 8.237 1.00 81.19 189 ASP A C 1
ATOM 1420 O O . ASP A 1 189 ? 15.876 0.866 7.610 1.00 81.19 189 ASP A O 1
ATOM 1424 N N . ASP A 1 190 ? 14.011 0.452 8.823 1.00 84.12 190 ASP A N 1
ATOM 1425 C CA . ASP A 1 190 ? 13.298 1.731 8.688 1.00 84.12 190 ASP A CA 1
ATOM 1426 C C . ASP A 1 190 ? 12.548 1.897 7.345 1.00 84.12 190 ASP A C 1
ATOM 1428 O O . ASP A 1 190 ? 11.996 2.975 7.069 1.00 84.12 190 ASP A O 1
ATOM 1432 N N . GLU A 1 191 ? 12.500 0.858 6.511 1.00 88.31 191 GLU A N 1
ATOM 1433 C CA . GLU A 1 191 ? 11.710 0.796 5.281 1.00 88.31 191 GLU A CA 1
ATOM 1434 C C . GLU A 1 191 ? 10.726 -0.380 5.347 1.00 88.31 191 GLU A C 1
ATOM 1436 O O . GLU A 1 191 ? 11.011 -1.376 5.974 1.00 88.31 191 GLU A O 1
ATOM 1441 N N . CYS A 1 192 ? 9.549 -0.267 4.720 1.00 91.06 192 CYS A N 1
ATOM 1442 C CA . CYS A 1 192 ? 8.624 -1.395 4.582 1.00 91.06 192 CYS A CA 1
ATOM 1443 C C . CYS A 1 192 ? 9.000 -2.236 3.359 1.00 91.06 192 CYS A C 1
ATOM 1445 O O . CYS A 1 192 ? 8.892 -1.749 2.224 1.00 91.06 192 CYS A O 1
ATOM 1447 N N . ASP A 1 193 ? 9.368 -3.497 3.570 1.00 85.94 193 ASP A N 1
ATOM 1448 C CA . ASP A 1 193 ? 9.723 -4.430 2.488 1.00 85.94 193 ASP A CA 1
ATOM 1449 C C . ASP A 1 193 ? 8.540 -5.216 1.925 1.00 85.94 193 ASP A C 1
ATOM 1451 O O . ASP A 1 193 ? 8.639 -5.835 0.860 1.00 85.94 193 ASP A O 1
ATOM 1455 N N . ASP A 1 194 ? 7.409 -5.222 2.630 1.00 86.94 194 ASP A N 1
ATOM 1456 C CA . ASP A 1 194 ? 6.278 -6.051 2.247 1.00 86.94 194 ASP A CA 1
ATOM 1457 C C . ASP A 1 194 ? 5.608 -5.519 0.965 1.00 86.94 194 ASP A C 1
ATOM 1459 O O . ASP A 1 194 ? 4.954 -4.467 0.991 1.00 86.94 194 ASP A O 1
ATOM 1463 N N . PRO A 1 195 ? 5.650 -6.267 -0.158 1.00 78.38 195 PRO A N 1
ATOM 1464 C CA . PRO A 1 195 ? 5.123 -5.810 -1.443 1.00 78.38 195 PRO A CA 1
ATOM 1465 C C . PRO A 1 195 ? 3.604 -5.582 -1.454 1.00 78.38 195 PRO A C 1
ATOM 1467 O O . PRO A 1 195 ? 3.059 -5.065 -2.434 1.00 78.38 195 PRO A O 1
ATOM 1470 N N . ARG A 1 196 ? 2.882 -5.962 -0.391 1.00 79.56 196 ARG A N 1
ATOM 1471 C CA . ARG A 1 196 ? 1.451 -5.668 -0.235 1.00 79.56 196 ARG A CA 1
ATOM 1472 C C . ARG A 1 196 ? 1.182 -4.194 0.041 1.00 79.56 196 ARG A C 1
ATOM 1474 O O . ARG A 1 196 ? 0.051 -3.760 -0.177 1.00 79.56 196 ARG A O 1
ATOM 1481 N N . PHE A 1 197 ? 2.161 -3.426 0.506 1.00 82.69 197 PHE A N 1
ATOM 1482 C CA . PHE A 1 197 ? 1.999 -2.010 0.829 1.00 82.69 197 PHE A CA 1
ATOM 1483 C C . PHE A 1 197 ? 2.564 -1.106 -0.273 1.00 82.69 197 PHE A C 1
ATOM 1485 O O . PHE A 1 197 ? 3.311 -1.535 -1.150 1.00 82.69 197 PHE A O 1
ATOM 1492 N N . ALA A 1 198 ? 2.147 0.157 -0.273 1.00 78.31 198 ALA A N 1
ATOM 1493 C CA . ALA A 1 198 ? 2.695 1.197 -1.132 1.00 78.31 198 ALA A CA 1
ATOM 1494 C C . ALA A 1 198 ? 2.647 2.552 -0.431 1.00 78.31 198 ALA A C 1
ATOM 1496 O O . ALA A 1 198 ? 1.704 2.862 0.297 1.00 78.31 198 ALA A O 1
ATOM 1497 N N . GLY A 1 199 ? 3.636 3.395 -0.710 1.00 75.81 199 GLY A N 1
ATOM 1498 C CA . GLY A 1 199 ? 3.694 4.759 -0.206 1.00 75.81 199 GLY A CA 1
ATOM 1499 C C . GLY A 1 199 ? 5.117 5.203 0.090 1.00 75.81 199 GLY A C 1
ATOM 1500 O O . GLY A 1 199 ? 6.087 4.666 -0.441 1.00 75.81 199 GLY A O 1
ATOM 1501 N N . LYS A 1 200 ? 5.242 6.232 0.922 1.00 79.94 200 LYS A N 1
ATOM 1502 C CA . LYS A 1 200 ? 6.532 6.774 1.335 1.00 79.94 200 LYS A CA 1
ATOM 1503 C C . LYS A 1 200 ? 7.101 5.930 2.476 1.00 79.94 200 LYS A C 1
ATOM 1505 O O . LYS A 1 200 ? 6.435 5.779 3.492 1.00 79.94 200 LYS A O 1
ATOM 1510 N N . GLY A 1 201 ? 8.349 5.491 2.328 1.00 81.75 201 GLY A N 1
ATOM 1511 C CA . GLY A 1 201 ? 9.012 4.606 3.289 1.00 81.75 201 GLY A CA 1
ATOM 1512 C C . GLY A 1 201 ? 8.970 3.136 2.884 1.00 81.75 201 GLY A C 1
ATOM 1513 O O . GLY A 1 201 ? 9.403 2.312 3.660 1.00 81.75 201 GLY A O 1
ATOM 1514 N N . MET A 1 202 ? 8.467 2.793 1.693 1.00 88.94 202 MET A N 1
ATOM 1515 C CA . MET A 1 202 ? 8.693 1.458 1.129 1.00 88.94 202 MET A CA 1
ATOM 1516 C C . MET A 1 202 ? 10.155 1.298 0.715 1.00 88.94 202 MET A C 1
ATOM 1518 O O . MET A 1 202 ? 10.744 2.273 0.226 1.00 88.94 202 MET A O 1
ATOM 1522 N N . ALA A 1 203 ? 10.673 0.076 0.809 1.00 83.62 203 ALA A N 1
ATOM 1523 C CA . ALA A 1 203 ? 11.989 -0.266 0.296 1.00 83.62 203 ALA A CA 1
ATOM 1524 C C . ALA A 1 203 ? 12.107 0.036 -1.207 1.00 83.62 203 ALA A C 1
ATOM 1526 O O . ALA A 1 203 ? 11.146 -0.090 -1.977 1.00 83.62 203 ALA A O 1
ATOM 1527 N N . GLU A 1 204 ? 13.303 0.438 -1.652 1.00 77.94 204 GLU A N 1
ATOM 1528 C CA . GLU A 1 204 ? 13.554 0.776 -3.065 1.00 77.94 204 GLU A CA 1
ATOM 1529 C C . GLU A 1 204 ? 13.317 -0.429 -3.995 1.00 77.94 204 GLU A C 1
ATOM 1531 O O . GLU A 1 204 ? 12.895 -0.272 -5.145 1.00 77.94 204 GLU A O 1
ATOM 1536 N N . VAL A 1 205 ? 13.572 -1.641 -3.494 1.00 69.12 205 VAL A N 1
ATOM 1537 C CA . VAL A 1 205 ? 13.376 -2.903 -4.210 1.00 69.12 205 VAL A CA 1
ATOM 1538 C C . VAL A 1 205 ? 12.548 -3.842 -3.345 1.00 69.12 205 VAL A C 1
ATOM 1540 O O . VAL A 1 205 ? 13.048 -4.379 -2.369 1.00 69.12 205 VAL A O 1
ATOM 1543 N N . LEU A 1 206 ? 11.311 -4.098 -3.763 1.00 73.75 206 LEU A N 1
ATOM 1544 C CA . LEU A 1 206 ? 10.418 -5.042 -3.093 1.00 73.75 206 LEU A CA 1
ATOM 1545 C C . LEU A 1 206 ? 10.596 -6.448 -3.680 1.00 73.75 206 LEU A C 1
ATOM 1547 O O . LEU A 1 206 ? 10.706 -6.605 -4.903 1.00 73.75 206 LEU A O 1
ATOM 1551 N N . MET A 1 207 ? 10.604 -7.474 -2.827 1.00 65.81 207 MET A N 1
ATOM 1552 C CA . MET A 1 207 ? 10.715 -8.873 -3.249 1.00 65.81 207 MET A CA 1
ATOM 1553 C C . MET A 1 207 ? 9.547 -9.711 -2.729 1.00 65.81 207 MET A C 1
ATOM 1555 O O . MET A 1 207 ? 9.106 -9.566 -1.596 1.00 65.81 207 MET A O 1
ATOM 1559 N N . ASP A 1 208 ? 9.106 -10.692 -3.522 1.00 58.28 208 ASP A N 1
ATOM 1560 C CA . ASP A 1 208 ? 8.062 -11.641 -3.098 1.00 58.28 208 ASP A CA 1
ATOM 1561 C C . ASP A 1 208 ? 8.458 -12.462 -1.859 1.00 58.28 208 ASP A C 1
ATOM 1563 O O . ASP A 1 208 ? 7.600 -12.976 -1.141 1.00 58.28 208 ASP A O 1
ATOM 1567 N N . ALA A 1 209 ? 9.763 -12.621 -1.612 1.00 71.62 209 ALA A N 1
ATOM 1568 C CA . ALA A 1 209 ? 10.275 -13.318 -0.435 1.00 71.62 209 ALA A CA 1
ATOM 1569 C C . ALA A 1 209 ? 9.957 -12.579 0.877 1.00 71.62 209 ALA A C 1
ATOM 1571 O O . ALA A 1 209 ? 9.873 -13.233 1.920 1.00 71.62 209 ALA A O 1
ATOM 1572 N N . ASP A 1 210 ? 9.730 -11.266 0.797 1.00 79.00 210 ASP A N 1
ATOM 1573 C CA . ASP A 1 210 ? 9.436 -10.377 1.921 1.00 79.00 210 ASP A CA 1
ATOM 1574 C C . ASP A 1 210 ? 7.920 -10.178 2.123 1.00 79.00 210 ASP A C 1
ATOM 1576 O O . ASP A 1 210 ? 7.460 -9.364 2.918 1.00 79.00 210 ASP A O 1
ATOM 1580 N N . LEU A 1 211 ? 7.101 -10.997 1.454 1.00 78.06 211 LEU A N 1
ATOM 1581 C CA . LEU A 1 211 ? 5.657 -11.037 1.659 1.00 78.06 211 LEU A CA 1
ATOM 1582 C C . LEU A 1 211 ? 5.294 -11.469 3.089 1.00 78.06 211 LEU A C 1
ATOM 1584 O O . LEU A 1 211 ? 5.599 -12.593 3.511 1.00 78.06 211 LEU A O 1
ATOM 1588 N N . GLY A 1 212 ? 4.556 -10.622 3.812 1.00 75.31 212 GLY A N 1
ATOM 1589 C CA . GLY A 1 212 ? 4.248 -10.855 5.225 1.00 75.31 212 GLY A CA 1
ATOM 1590 C C . GLY A 1 212 ? 5.494 -10.831 6.099 1.00 75.31 212 GLY A C 1
ATOM 1591 O O . GLY A 1 212 ? 5.550 -11.558 7.098 1.00 75.31 212 GLY A O 1
ATOM 1592 N N . LYS A 1 213 ? 6.508 -10.083 5.663 1.00 84.81 213 LYS A N 1
ATOM 1593 C CA . LYS A 1 213 ? 7.736 -9.824 6.397 1.00 84.81 213 LYS A CA 1
ATOM 1594 C C . LYS A 1 213 ? 7.838 -8.348 6.718 1.00 84.81 213 LYS A C 1
ATOM 1596 O O . LYS A 1 213 ? 7.074 -7.547 6.195 1.00 84.81 213 LYS A O 1
ATOM 1601 N N . ASP A 1 214 ? 8.779 -8.050 7.602 1.00 85.94 214 ASP A N 1
ATOM 1602 C CA . ASP A 1 214 ? 9.074 -6.693 8.022 1.00 85.94 214 ASP A CA 1
ATOM 1603 C C . ASP A 1 214 ? 7.842 -5.971 8.620 1.00 85.94 214 ASP A C 1
ATOM 1605 O O . ASP A 1 214 ? 7.447 -4.842 8.330 1.00 85.94 214 ASP A O 1
ATOM 1609 N N . ALA A 1 215 ? 7.155 -6.714 9.481 1.00 83.81 215 ALA A N 1
ATOM 1610 C CA . ALA A 1 215 ? 5.873 -6.316 10.023 1.00 83.81 215 ALA A CA 1
ATOM 1611 C C . ALA A 1 215 ? 5.949 -5.064 10.917 1.00 83.81 215 ALA A C 1
ATOM 1613 O O . ALA A 1 215 ? 4.968 -4.321 10.967 1.00 83.81 215 ALA A O 1
ATOM 1614 N N . ASN A 1 216 ? 7.067 -4.815 11.613 1.00 79.12 216 ASN A N 1
ATOM 1615 C CA . ASN A 1 216 ? 7.234 -3.623 12.456 1.00 79.12 216 ASN A CA 1
ATOM 1616 C C . ASN A 1 216 ? 7.291 -2.335 11.624 1.00 79.12 216 ASN A C 1
ATOM 1618 O O . ASN A 1 216 ? 6.527 -1.410 11.909 1.00 79.12 216 ASN A O 1
ATOM 1622 N N . ASP A 1 217 ? 8.134 -2.285 10.591 1.00 83.94 217 ASP A N 1
ATOM 1623 C CA . ASP A 1 217 ? 8.338 -1.070 9.796 1.00 83.94 217 ASP A CA 1
ATOM 1624 C C . ASP A 1 217 ? 7.106 -0.789 8.935 1.00 83.94 217 ASP A C 1
ATOM 1626 O O . ASP A 1 217 ? 6.574 0.329 8.929 1.00 83.94 217 ASP A O 1
ATOM 1630 N N . CYS A 1 218 ? 6.537 -1.830 8.319 1.00 87.88 218 CYS A N 1
ATOM 1631 C CA . CYS A 1 218 ? 5.264 -1.723 7.616 1.00 87.88 218 CYS A CA 1
ATOM 1632 C C . CYS A 1 218 ? 4.120 -1.267 8.538 1.00 87.88 218 CYS A C 1
ATOM 1634 O O . CYS A 1 218 ? 3.304 -0.427 8.144 1.00 87.88 218 CYS A O 1
ATOM 1636 N N . LEU A 1 219 ? 4.044 -1.764 9.777 1.00 82.44 219 LEU A N 1
ATOM 1637 C CA . LEU A 1 219 ? 3.046 -1.298 10.739 1.00 82.44 219 LEU A CA 1
ATOM 1638 C C . LEU A 1 219 ? 3.261 0.175 11.094 1.00 82.44 219 LEU A C 1
ATOM 1640 O O . LEU A 1 219 ? 2.311 0.957 11.012 1.00 82.44 219 LEU A O 1
ATOM 1644 N N . ALA A 1 220 ? 4.477 0.560 11.481 1.00 75.62 220 ALA A N 1
ATOM 1645 C CA . ALA A 1 220 ? 4.797 1.921 11.903 1.00 75.62 220 ALA A CA 1
ATOM 1646 C C . ALA A 1 220 ? 4.478 2.932 10.791 1.00 75.62 220 ALA A C 1
ATOM 1648 O O . ALA A 1 220 ? 3.750 3.911 11.001 1.00 75.62 220 ALA A O 1
ATOM 1649 N N . LEU A 1 221 ? 4.911 2.643 9.563 1.00 76.38 221 LEU A N 1
ATOM 1650 C CA . LEU A 1 221 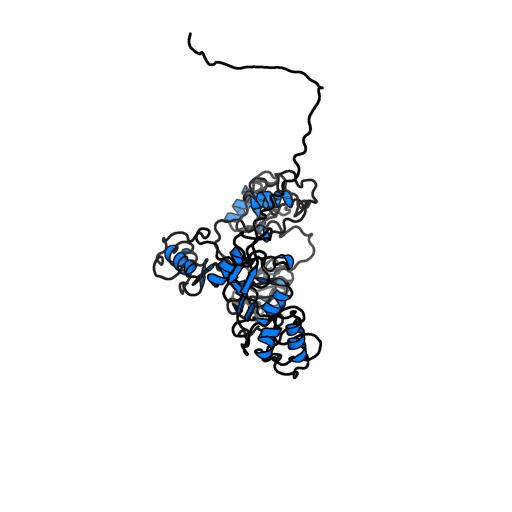? 4.647 3.478 8.395 1.00 76.38 221 LEU A CA 1
ATOM 1651 C C . LEU A 1 221 ? 3.156 3.535 8.032 1.00 76.38 221 LEU A C 1
ATOM 1653 O O . LEU A 1 221 ? 2.673 4.593 7.607 1.00 76.38 221 LEU A O 1
ATOM 1657 N N . TYR A 1 222 ? 2.414 2.436 8.209 1.00 76.88 222 TYR A N 1
ATOM 1658 C CA . TYR A 1 222 ? 0.966 2.397 7.991 1.00 76.88 222 TYR A CA 1
ATOM 1659 C C . TYR A 1 222 ? 0.230 3.264 9.017 1.00 76.88 222 TYR A C 1
ATOM 1661 O O . TYR A 1 222 ? -0.633 4.066 8.660 1.00 76.88 222 TYR A O 1
ATOM 1669 N N . GLN A 1 223 ? 0.617 3.186 10.291 1.00 71.62 223 GLN A N 1
ATOM 1670 C CA . GLN A 1 223 ? 0.045 4.009 11.360 1.00 71.62 223 GLN A CA 1
ATOM 1671 C C . GLN A 1 223 ? 0.365 5.493 11.211 1.00 71.62 223 GLN A C 1
ATOM 1673 O O . GLN A 1 223 ? -0.473 6.346 11.517 1.00 71.62 223 GLN A O 1
ATOM 1678 N N . ALA A 1 224 ? 1.552 5.806 10.693 1.00 69.81 224 ALA A N 1
ATOM 1679 C CA . ALA A 1 224 ? 1.927 7.160 10.310 1.00 69.81 224 ALA A CA 1
ATOM 1680 C C . ALA A 1 224 ? 1.135 7.673 9.088 1.00 69.81 224 ALA A C 1
ATOM 1682 O O . ALA A 1 224 ? 1.194 8.865 8.774 1.00 69.81 224 ALA A O 1
ATOM 1683 N N . GLY A 1 225 ? 0.403 6.795 8.390 1.00 70.31 225 GLY A N 1
ATOM 1684 C CA . GLY A 1 225 ? -0.287 7.091 7.135 1.00 70.31 225 GLY A CA 1
ATOM 1685 C C . GLY A 1 225 ? 0.673 7.363 5.974 1.00 70.31 225 GLY A C 1
ATOM 1686 O O . GLY A 1 225 ? 0.281 7.995 4.992 1.00 70.31 225 GLY A O 1
ATOM 1687 N N . SER A 1 226 ? 1.936 6.948 6.105 1.00 70.88 226 SER A N 1
ATOM 1688 C CA . SER A 1 226 ? 2.972 7.123 5.080 1.00 70.88 226 SER A CA 1
ATOM 1689 C C . SER A 1 226 ? 2.863 6.063 3.989 1.00 70.88 226 SER A C 1
ATOM 1691 O O . SER A 1 226 ? 3.140 6.361 2.824 1.00 70.88 226 SER A O 1
ATOM 1693 N N . ILE A 1 227 ? 2.406 4.865 4.360 1.00 77.19 227 ILE A N 1
ATOM 1694 C CA . ILE A 1 227 ? 2.069 3.782 3.439 1.00 77.19 227 ILE A CA 1
ATOM 1695 C C . ILE A 1 227 ? 0.617 3.347 3.633 1.00 77.19 227 ILE A C 1
ATOM 1697 O O . ILE A 1 227 ? 0.020 3.510 4.695 1.00 77.19 227 ILE A O 1
ATOM 1701 N N . THR A 1 228 ? 0.048 2.779 2.584 1.00 72.56 228 THR A N 1
ATOM 1702 C CA . THR A 1 228 ? -1.277 2.164 2.569 1.00 72.56 228 THR A CA 1
ATOM 1703 C C . THR A 1 228 ? -1.143 0.747 2.047 1.00 72.56 228 THR A C 1
ATOM 1705 O O . THR A 1 228 ? -0.282 0.483 1.209 1.00 72.56 228 THR A O 1
ATOM 1708 N N . LEU A 1 229 ? -2.010 -0.158 2.492 1.00 64.25 229 LEU A N 1
ATOM 1709 C CA . LEU A 1 229 ? -2.128 -1.457 1.844 1.00 64.25 229 LEU A CA 1
ATOM 1710 C C . LEU A 1 229 ? -2.578 -1.221 0.396 1.00 64.25 229 LEU A C 1
ATOM 1712 O O . LEU A 1 229 ? -3.638 -0.638 0.161 1.00 64.25 229 LEU A O 1
ATOM 1716 N N . SER A 1 230 ? -1.753 -1.622 -0.566 1.00 57.12 230 SER A N 1
ATOM 1717 C CA . SER A 1 230 ? -2.051 -1.495 -1.989 1.00 57.12 230 SER A CA 1
ATOM 1718 C C . SER A 1 230 ? -3.349 -2.245 -2.299 1.00 57.12 230 SER A C 1
ATOM 1720 O O . SER A 1 230 ? -3.592 -3.311 -1.734 1.00 57.12 230 SER A O 1
ATOM 1722 N N . ASP A 1 231 ? -4.171 -1.765 -3.238 1.00 43.56 231 ASP A N 1
ATOM 1723 C CA . ASP A 1 231 ? -5.404 -2.459 -3.671 1.00 43.56 231 ASP A CA 1
ATOM 1724 C C . ASP A 1 231 ? -5.163 -3.915 -4.152 1.00 43.56 231 ASP A C 1
ATOM 1726 O O . ASP A 1 231 ? -6.102 -4.705 -4.250 1.00 43.56 231 ASP A O 1
ATOM 1730 N N . ALA A 1 232 ? -3.904 -4.304 -4.380 1.00 41.38 232 ALA A N 1
ATOM 1731 C CA . ALA A 1 232 ? -3.459 -5.679 -4.611 1.00 41.38 232 ALA A CA 1
ATOM 1732 C C . ALA A 1 232 ? -3.583 -6.613 -3.382 1.00 41.38 232 ALA A C 1
ATOM 1734 O O . ALA A 1 232 ? -3.500 -7.831 -3.532 1.00 41.38 232 ALA A O 1
ATOM 1735 N N . GLY A 1 233 ? -3.787 -6.068 -2.178 1.00 37.19 233 GLY A N 1
ATOM 1736 C CA . GLY A 1 233 ? -3.801 -6.807 -0.914 1.00 37.19 233 GLY A CA 1
ATOM 1737 C C . GLY A 1 233 ? -5.171 -6.990 -0.253 1.00 37.19 233 GLY A C 1
ATOM 1738 O O . GLY A 1 233 ? -5.281 -7.845 0.623 1.00 37.19 233 GLY A O 1
ATOM 1739 N N . ASN A 1 234 ? -6.222 -6.241 -0.634 1.00 33.00 234 ASN A N 1
ATOM 1740 C CA . ASN A 1 234 ? -7.521 -6.341 0.065 1.00 33.00 234 ASN A CA 1
ATOM 1741 C C . ASN A 1 234 ? -8.800 -6.168 -0.774 1.00 33.00 234 ASN A C 1
ATOM 1743 O O . ASN A 1 234 ? -9.888 -5.976 -0.233 1.00 33.00 234 ASN A O 1
ATOM 1747 N N . LYS A 1 235 ? -8.734 -6.329 -2.095 1.00 37.00 235 LYS A N 1
ATOM 1748 C CA . LYS A 1 235 ? -9.916 -6.727 -2.869 1.00 37.00 235 LYS A CA 1
ATOM 1749 C C . LYS A 1 235 ? -9.589 -8.010 -3.597 1.00 37.00 235 LYS A C 1
ATOM 1751 O O . LYS A 1 235 ? -8.985 -7.981 -4.658 1.00 37.00 235 LYS A O 1
ATOM 1756 N N . VAL A 1 236 ? -10.052 -9.138 -3.062 1.00 34.34 236 VAL A N 1
ATOM 1757 C CA . VAL A 1 236 ? -10.364 -10.287 -3.916 1.00 34.34 236 VAL A CA 1
ATOM 1758 C C . VAL A 1 236 ? -11.446 -9.768 -4.869 1.00 34.34 236 VAL A C 1
ATOM 1760 O O . VAL A 1 236 ? -12.544 -9.463 -4.390 1.00 34.34 236 VAL A O 1
ATOM 1763 N N . PRO A 1 237 ? -11.186 -9.570 -6.176 1.00 36.34 237 PRO A N 1
ATOM 1764 C CA . PRO A 1 237 ? -12.270 -9.265 -7.086 1.00 36.34 237 PRO A CA 1
ATOM 1765 C C . PRO A 1 237 ? -13.262 -10.424 -6.983 1.00 36.34 237 PRO A C 1
ATOM 1767 O O . PRO A 1 237 ? -12.863 -11.590 -7.018 1.00 36.34 237 PRO A O 1
ATOM 1770 N N . ASP A 1 238 ? -14.545 -10.106 -6.818 1.00 37.25 238 ASP A N 1
ATOM 1771 C CA . ASP A 1 238 ? -15.618 -11.093 -6.916 1.00 37.25 238 ASP A CA 1
ATOM 1772 C C . ASP A 1 238 ? -15.357 -11.978 -8.151 1.00 37.25 238 ASP A C 1
ATOM 1774 O O . ASP A 1 238 ? -15.013 -11.461 -9.217 1.00 37.25 238 ASP A O 1
ATOM 1778 N N . ALA A 1 239 ? -15.488 -13.304 -8.031 1.00 35.69 239 ALA A N 1
ATOM 1779 C CA . ALA A 1 239 ? -15.139 -14.272 -9.083 1.00 35.69 239 ALA A CA 1
ATOM 1780 C C . ALA A 1 239 ? -15.924 -14.060 -10.402 1.00 35.69 239 ALA A C 1
ATOM 1782 O O . ALA A 1 239 ? -15.642 -14.699 -11.422 1.00 35.69 239 ALA A O 1
ATOM 1783 N N . GLY A 1 240 ? -16.912 -13.157 -10.388 1.00 36.66 240 GLY A N 1
ATOM 1784 C CA . GLY A 1 240 ? -17.609 -12.622 -11.556 1.00 36.66 240 GLY A CA 1
ATOM 1785 C C . GLY A 1 240 ? -16.882 -11.507 -12.328 1.00 36.66 240 GLY A C 1
ATOM 1786 O O . GLY A 1 240 ? -17.395 -11.096 -13.367 1.00 36.66 240 GLY A O 1
ATOM 1787 N N . VAL A 1 241 ? -15.733 -11.008 -11.856 1.00 42.62 241 VAL A N 1
ATOM 1788 C CA . VAL A 1 241 ? -14.984 -9.880 -12.451 1.00 42.62 241 VAL A CA 1
ATOM 1789 C C . VAL A 1 241 ? -13.656 -10.309 -13.094 1.00 42.62 241 VAL A C 1
ATOM 1791 O O . VAL A 1 241 ? -13.184 -9.612 -13.989 1.00 42.62 241 VAL A O 1
ATOM 1794 N N . ILE A 1 242 ? -13.082 -11.449 -12.700 1.00 49.91 242 ILE A N 1
ATOM 1795 C CA . ILE A 1 242 ? -11.824 -11.974 -13.260 1.00 49.91 242 ILE A CA 1
ATOM 1796 C C . ILE A 1 242 ? -12.113 -12.818 -14.505 1.00 49.91 242 ILE A C 1
ATOM 1798 O O . ILE A 1 242 ? -12.900 -13.770 -14.453 1.00 49.91 242 ILE A O 1
ATOM 1802 N N . ASP A 1 243 ? -11.452 -12.490 -15.618 1.00 68.06 243 ASP A N 1
ATOM 1803 C CA . ASP A 1 243 ? -11.464 -13.322 -16.820 1.00 68.06 243 ASP A CA 1
ATOM 1804 C C . ASP A 1 243 ? -10.411 -14.433 -16.718 1.00 68.06 243 ASP A C 1
ATOM 1806 O O . ASP A 1 243 ? -9.253 -14.276 -17.111 1.00 68.06 243 ASP A O 1
ATOM 1810 N N . PHE A 1 244 ? -10.838 -15.573 -16.177 1.00 74.88 244 PHE A N 1
ATOM 1811 C CA . PHE A 1 244 ? -10.031 -16.793 -16.101 1.00 74.88 244 PHE A CA 1
ATOM 1812 C C . PHE A 1 244 ? -9.763 -17.426 -17.480 1.00 74.88 244 PHE A C 1
ATOM 1814 O O . PHE A 1 244 ? -8.915 -18.303 -17.574 1.00 74.88 244 PHE A O 1
ATOM 1821 N N . GLY A 1 245 ? -10.443 -16.982 -18.546 1.00 80.94 245 GLY A N 1
ATOM 1822 C CA . GLY A 1 245 ? -10.271 -17.511 -19.897 1.00 80.94 245 GLY A CA 1
ATOM 1823 C C . GLY A 1 245 ? -11.013 -18.831 -20.159 1.00 80.94 245 GLY A C 1
ATOM 1824 O O . GLY A 1 245 ? -12.158 -19.005 -19.727 1.00 80.94 245 GLY A O 1
ATOM 1825 N N . ASP A 1 246 ? -10.393 -19.744 -20.914 1.00 76.00 246 ASP A N 1
ATOM 1826 C CA . ASP A 1 246 ? -10.917 -21.076 -21.256 1.00 76.00 246 ASP A CA 1
ATOM 1827 C C . ASP A 1 246 ? -9.977 -22.221 -20.824 1.00 76.00 246 ASP A C 1
ATOM 1829 O O . ASP A 1 246 ? -9.002 -21.980 -20.132 1.00 76.00 246 ASP A O 1
ATOM 1833 N N . ASP A 1 247 ? -10.297 -23.471 -21.180 1.00 92.00 247 ASP A N 1
ATOM 1834 C CA . ASP A 1 247 ? -9.493 -24.666 -20.851 1.00 92.00 247 ASP A CA 1
ATOM 1835 C C . ASP A 1 247 ? -8.798 -25.224 -22.113 1.00 92.00 247 ASP A C 1
ATOM 1837 O O . ASP A 1 247 ? -8.937 -26.405 -22.458 1.00 92.00 247 ASP A O 1
ATOM 1841 N N . SER A 1 248 ? -8.187 -24.354 -22.923 1.00 80.44 248 SER A N 1
ATOM 1842 C CA . SER A 1 248 ? -7.617 -24.742 -24.221 1.00 80.44 248 SER A CA 1
ATOM 1843 C C . SER A 1 248 ? -6.150 -25.185 -24.192 1.00 80.44 248 SER A C 1
ATOM 1845 O O . SER A 1 248 ? -5.667 -25.648 -25.235 1.00 80.44 248 SER A O 1
ATOM 1847 N N . SER A 1 249 ? -5.444 -25.071 -23.059 1.00 85.81 249 SER A N 1
ATOM 1848 C CA . SER A 1 249 ? -4.057 -25.543 -22.923 1.00 85.81 249 SER A CA 1
ATOM 1849 C C . SER A 1 249 ? -3.993 -27.072 -22.836 1.00 85.81 249 SER A C 1
ATOM 1851 O O . SER A 1 249 ? -5.003 -27.758 -22.658 1.00 85.81 249 SER A O 1
ATOM 1853 N N . GLU A 1 250 ? -2.797 -27.640 -23.021 1.00 90.25 250 GLU A N 1
ATOM 1854 C CA . GLU A 1 250 ? -2.589 -29.081 -22.807 1.00 90.25 250 GLU A CA 1
ATOM 1855 C C . GLU A 1 250 ? -2.512 -29.468 -21.323 1.00 90.25 250 GLU A C 1
ATOM 1857 O O . GLU A 1 250 ? -2.675 -30.650 -21.009 1.00 90.25 250 GLU A O 1
ATOM 1862 N N . TRP A 1 251 ? -2.304 -28.470 -20.462 1.00 90.00 251 TRP A N 1
ATOM 1863 C CA . TRP A 1 251 ? -2.178 -28.583 -19.010 1.00 90.00 251 TRP A CA 1
ATOM 1864 C C . TRP A 1 251 ? -3.485 -28.270 -18.267 1.00 90.00 251 TRP A C 1
ATOM 1866 O O . TRP A 1 251 ? -3.653 -28.668 -17.127 1.00 90.00 251 TRP A O 1
ATOM 1876 N N . ALA A 1 252 ? -4.495 -27.740 -18.965 1.00 89.81 252 ALA A N 1
ATOM 1877 C CA . ALA A 1 252 ? -5.787 -27.440 -18.367 1.00 89.81 252 ALA A CA 1
ATOM 1878 C C . ALA A 1 252 ? -6.441 -28.646 -17.670 1.00 89.81 252 ALA A C 1
ATOM 1880 O O . ALA A 1 252 ? -6.534 -29.741 -18.247 1.00 89.81 252 ALA A O 1
ATOM 1881 N N . ASN A 1 253 ? -7.067 -28.406 -16.514 1.00 90.38 253 ASN A N 1
ATOM 1882 C CA . ASN A 1 253 ? -7.762 -29.418 -15.701 1.00 90.38 253 ASN A CA 1
ATOM 1883 C C . ASN A 1 253 ? -6.840 -30.514 -15.118 1.00 90.38 253 ASN A C 1
ATOM 1885 O O . ASN A 1 253 ? -7.277 -31.670 -14.967 1.00 90.38 253 ASN A O 1
ATOM 1889 N N . ASP A 1 254 ? -5.581 -30.206 -14.821 1.00 92.06 254 ASP A N 1
ATOM 1890 C CA . ASP A 1 254 ? -4.647 -31.128 -14.174 1.00 92.06 254 ASP A CA 1
ATOM 1891 C C . ASP A 1 254 ? -4.556 -30.966 -12.640 1.00 92.06 254 ASP A C 1
ATOM 1893 O O . ASP A 1 254 ? -4.067 -31.873 -11.949 1.00 92.06 254 ASP A O 1
ATOM 1897 N N . GLY A 1 255 ? -5.181 -29.917 -12.101 1.00 89.19 255 GLY A N 1
ATOM 1898 C CA . GLY A 1 255 ? -5.275 -29.600 -10.680 1.00 89.19 255 GLY A CA 1
ATOM 1899 C C . GLY A 1 255 ? -4.300 -28.523 -10.198 1.00 89.19 255 GLY A C 1
ATOM 1900 O O . GLY A 1 255 ? -4.320 -28.222 -8.997 1.00 89.19 255 GLY A O 1
ATOM 1901 N N . GLU A 1 256 ? -3.484 -27.962 -11.085 1.00 93.69 256 GLU A N 1
ATOM 1902 C CA . GLU A 1 256 ? -2.626 -26.793 -10.865 1.00 93.69 256 GLU A CA 1
ATOM 1903 C C . GLU A 1 256 ? -3.136 -25.618 -11.715 1.00 93.69 256 GLU A C 1
ATOM 1905 O O . GLU A 1 256 ? -3.978 -25.815 -12.572 1.00 93.69 256 GLU A O 1
ATOM 1910 N N . CYS A 1 257 ? -2.723 -24.383 -11.415 1.00 93.25 257 CYS A N 1
ATOM 1911 C CA . CYS A 1 257 ? -3.016 -23.222 -12.256 1.00 93.25 257 CYS A CA 1
ATOM 1912 C C . CYS A 1 257 ? -1.808 -22.925 -13.147 1.00 93.25 257 CYS A C 1
ATOM 1914 O O . CYS A 1 257 ? -0.751 -22.553 -12.629 1.00 93.25 257 CYS A O 1
ATOM 1916 N N . ASP A 1 258 ? -1.970 -23.047 -14.462 1.00 89.62 258 ASP A N 1
ATOM 1917 C CA . ASP A 1 258 ? -0.901 -22.791 -15.447 1.00 89.62 258 ASP A CA 1
ATOM 1918 C C . ASP A 1 258 ? -0.879 -21.352 -15.978 1.00 89.62 258 ASP A C 1
ATOM 1920 O O . ASP A 1 258 ? -0.056 -20.988 -16.820 1.00 89.62 258 ASP A O 1
ATOM 1924 N N . ASP A 1 259 ? -1.809 -20.518 -15.520 1.00 82.56 259 ASP A N 1
ATOM 1925 C CA . ASP A 1 259 ? -1.964 -19.158 -16.014 1.00 82.56 259 ASP A CA 1
ATOM 1926 C C . ASP A 1 259 ? -0.964 -18.200 -15.337 1.00 82.56 259 ASP A C 1
ATOM 1928 O O . ASP A 1 259 ? -1.142 -17.875 -14.158 1.00 82.56 259 ASP A O 1
ATOM 1932 N N . PRO A 1 260 ? 0.041 -17.661 -16.060 1.00 72.69 260 PRO A N 1
ATOM 1933 C CA . PRO A 1 260 ? 1.073 -16.790 -15.492 1.00 72.69 260 PRO A CA 1
ATOM 1934 C C . PRO A 1 260 ? 0.543 -15.470 -14.917 1.00 72.69 260 PRO A C 1
ATOM 1936 O O . PRO A 1 260 ? 1.294 -14.738 -14.277 1.00 72.69 260 PRO A O 1
ATOM 1939 N N . ARG A 1 261 ? -0.741 -15.143 -15.118 1.00 74.31 261 ARG A N 1
ATOM 1940 C CA . ARG A 1 261 ? -1.395 -13.996 -14.469 1.00 74.31 261 ARG A CA 1
ATOM 1941 C C . ARG A 1 261 ? -1.654 -14.228 -12.977 1.00 74.31 261 ARG A C 1
ATOM 1943 O O . ARG A 1 261 ? -1.945 -13.269 -12.262 1.00 74.31 261 ARG A O 1
ATOM 1950 N N . PHE A 1 262 ? -1.581 -15.469 -12.498 1.00 73.31 262 PHE A N 1
ATOM 1951 C CA . PHE A 1 262 ? -1.815 -15.830 -11.101 1.00 73.31 262 PHE A CA 1
ATOM 1952 C C . PHE A 1 262 ? -0.515 -16.226 -10.385 1.00 73.31 262 PHE A C 1
ATOM 1954 O O . PHE A 1 262 ? 0.477 -16.598 -11.002 1.00 73.31 262 PHE A O 1
ATOM 1961 N N . ALA A 1 263 ? -0.523 -16.143 -9.057 1.00 63.22 263 ALA A N 1
ATOM 1962 C CA . ALA A 1 263 ? 0.551 -16.574 -8.170 1.00 63.22 263 ALA A CA 1
ATOM 1963 C C . ALA A 1 263 ? -0.023 -17.264 -6.924 1.00 63.22 263 ALA A C 1
ATOM 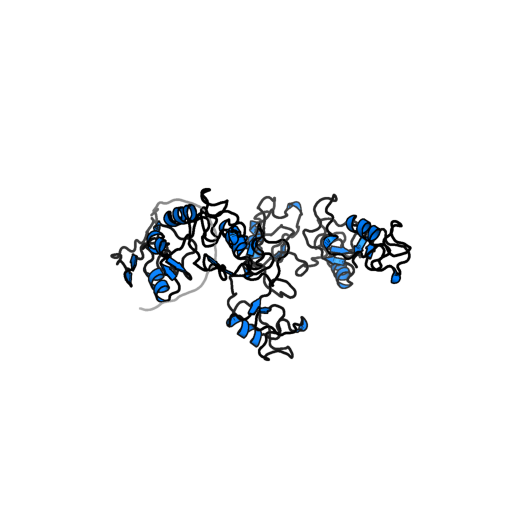1965 O O . ALA A 1 263 ? -1.137 -16.968 -6.495 1.00 63.22 263 ALA A O 1
ATOM 1966 N N . GLY A 1 264 ? 0.731 -18.183 -6.315 1.00 66.75 264 GLY A N 1
ATOM 1967 C CA . GLY A 1 264 ? 0.364 -18.827 -5.050 1.00 66.75 264 GLY A CA 1
ATOM 1968 C C . GLY A 1 264 ? 0.609 -20.336 -5.004 1.00 66.75 264 GLY A C 1
ATOM 1969 O O . GLY A 1 264 ? 1.257 -20.926 -5.862 1.00 66.75 264 GLY A O 1
ATOM 1970 N N . LYS A 1 265 ? 0.076 -20.991 -3.967 1.00 68.38 265 LYS A N 1
ATOM 1971 C CA . LYS A 1 265 ? 0.389 -22.387 -3.600 1.00 68.38 265 LYS A CA 1
ATOM 1972 C C . LYS A 1 265 ? -0.173 -23.441 -4.568 1.00 68.38 265 LYS A C 1
ATOM 1974 O O . LYS A 1 265 ? 0.149 -24.617 -4.429 1.00 68.38 265 LYS A O 1
ATOM 1979 N N . GLY A 1 266 ? -1.059 -23.042 -5.472 1.00 77.88 266 GLY A N 1
ATOM 1980 C CA . GLY A 1 266 ? -1.669 -23.915 -6.475 1.00 77.88 266 GLY A CA 1
ATOM 1981 C C . GLY A 1 266 ? -1.139 -23.713 -7.891 1.00 77.88 266 GLY A C 1
ATOM 1982 O O . GLY A 1 266 ? -1.724 -24.281 -8.799 1.00 77.88 266 GLY A O 1
ATOM 1983 N N . MET A 1 267 ? -0.107 -22.891 -8.090 1.00 87.50 267 MET A N 1
ATOM 1984 C CA . MET A 1 267 ? 0.480 -22.680 -9.415 1.00 87.50 267 MET A CA 1
ATOM 1985 C C . MET A 1 267 ? 1.275 -23.901 -9.874 1.00 87.50 267 MET A C 1
ATOM 1987 O O . MET A 1 267 ? 1.880 -24.581 -9.041 1.00 87.50 267 MET A O 1
ATOM 1991 N N . ALA A 1 268 ? 1.309 -24.121 -11.186 1.00 88.81 268 ALA A N 1
ATOM 1992 C CA . ALA A 1 268 ? 2.213 -25.081 -11.797 1.00 88.81 268 ALA A CA 1
ATOM 1993 C C . ALA A 1 268 ? 3.683 -24.697 -11.554 1.00 88.81 268 ALA A C 1
ATOM 1995 O O . ALA A 1 268 ? 4.039 -23.519 -11.454 1.00 88.81 268 ALA A O 1
ATOM 1996 N N . ASP A 1 269 ? 4.552 -25.707 -11.474 1.00 78.50 269 ASP A N 1
ATOM 1997 C CA . ASP A 1 269 ? 5.991 -25.518 -11.229 1.00 78.50 269 ASP A CA 1
ATOM 1998 C C . ASP A 1 269 ? 6.705 -24.774 -12.385 1.00 78.50 269 ASP A C 1
ATOM 2000 O O . ASP A 1 269 ? 7.753 -24.157 -12.176 1.00 78.50 269 ASP A O 1
ATOM 2004 N N . GLU A 1 270 ? 6.169 -24.840 -13.608 1.00 80.31 270 GLU A N 1
ATOM 2005 C CA . GLU A 1 270 ? 6.689 -24.156 -14.798 1.00 80.31 270 GLU A CA 1
ATOM 2006 C C . GLU A 1 270 ? 5.545 -23.422 -15.507 1.00 80.31 270 GLU A C 1
ATOM 2008 O O . GLU A 1 270 ? 4.616 -24.054 -15.997 1.00 80.31 270 GLU A O 1
ATOM 2013 N N . LEU A 1 271 ? 5.627 -22.090 -15.574 1.00 76.31 271 LEU A N 1
ATOM 2014 C CA . LEU A 1 271 ? 4.611 -21.241 -16.199 1.00 76.31 271 LEU A CA 1
ATOM 2015 C C . LEU A 1 271 ? 5.073 -20.782 -17.581 1.00 76.31 271 LEU A C 1
ATOM 2017 O O . LEU A 1 271 ? 6.210 -20.330 -17.750 1.00 76.31 271 LEU A O 1
ATOM 2021 N N . LEU A 1 272 ? 4.184 -20.873 -18.569 1.00 69.94 272 LEU A N 1
ATOM 2022 C CA . LEU A 1 272 ? 4.451 -20.457 -19.942 1.00 69.94 272 LEU A CA 1
ATOM 2023 C C . LEU A 1 272 ? 3.448 -19.387 -20.378 1.00 69.94 272 LEU A C 1
ATOM 2025 O O . LEU A 1 272 ? 2.240 -19.564 -20.251 1.00 69.94 272 LEU A O 1
ATOM 2029 N N . ASP A 1 273 ? 3.932 -18.325 -21.025 1.00 60.38 273 ASP A N 1
ATOM 2030 C CA . ASP A 1 273 ? 3.081 -17.253 -21.575 1.00 60.38 273 ASP A CA 1
ATOM 2031 C C . ASP A 1 273 ? 1.981 -17.775 -22.517 1.00 60.38 273 ASP A C 1
ATOM 2033 O O . ASP A 1 273 ? 0.930 -17.155 -22.686 1.00 60.38 273 ASP A O 1
ATOM 2037 N N . ILE A 1 274 ? 2.217 -18.923 -23.165 1.00 71.81 274 ILE A N 1
ATOM 2038 C CA . ILE A 1 274 ? 1.245 -19.534 -24.072 1.00 71.81 274 ILE A CA 1
ATOM 2039 C C . ILE A 1 274 ? 0.013 -20.087 -23.344 1.00 71.81 274 ILE A C 1
ATOM 2041 O O . ILE A 1 274 ? -1.017 -20.225 -24.005 1.00 71.81 274 ILE A O 1
ATOM 2045 N N . ASP A 1 275 ? 0.090 -20.362 -22.043 1.00 76.81 275 ASP A N 1
ATOM 2046 C CA . ASP A 1 275 ? -0.980 -20.967 -21.235 1.00 76.81 275 ASP A CA 1
ATOM 2047 C C . ASP A 1 275 ? -1.838 -19.928 -20.490 1.00 76.81 275 ASP A C 1
ATOM 2049 O O . ASP A 1 275 ? -2.843 -20.250 -19.857 1.00 76.81 275 ASP A O 1
ATOM 2053 N N . MET A 1 276 ? -1.529 -18.646 -20.685 1.00 81.94 276 MET A N 1
ATOM 2054 C CA . MET A 1 276 ? -2.313 -17.522 -20.185 1.00 81.94 276 MET A CA 1
ATOM 2055 C C . MET A 1 276 ? -3.779 -17.563 -20.630 1.00 81.94 276 MET A C 1
ATOM 2057 O O . MET A 1 276 ? -4.086 -17.531 -21.826 1.00 81.94 276 MET A O 1
ATOM 2061 N N . GLY A 1 277 ? -4.687 -17.573 -19.651 1.00 76.81 277 GLY A N 1
ATOM 2062 C CA . GLY A 1 277 ? -6.131 -17.658 -19.854 1.00 76.81 277 GLY A CA 1
ATOM 2063 C C . GLY A 1 277 ? -6.592 -18.964 -20.493 1.00 76.81 277 GLY A C 1
ATOM 2064 O O . GLY A 1 277 ? -7.631 -18.968 -21.155 1.00 76.81 277 GLY A O 1
ATOM 2065 N N . LYS A 1 278 ? -5.812 -20.043 -20.369 1.00 85.31 278 LYS A N 1
ATOM 2066 C CA . LYS A 1 278 ? -6.112 -21.338 -20.999 1.00 85.31 278 LYS A CA 1
ATOM 2067 C C . LYS A 1 278 ? -6.244 -22.501 -20.025 1.00 85.31 278 LYS A C 1
ATOM 2069 O O . LYS A 1 278 ? -6.411 -23.630 -20.484 1.00 85.31 278 LYS A O 1
ATOM 2074 N N . ASP A 1 279 ? -6.217 -22.206 -18.732 1.00 91.62 279 ASP A N 1
ATOM 2075 C CA . ASP A 1 279 ? -6.481 -23.142 -17.644 1.00 91.62 279 ASP A CA 1
ATOM 2076 C C . ASP A 1 279 ? -7.492 -22.549 -16.638 1.00 91.62 279 ASP A C 1
ATOM 2078 O O . ASP A 1 279 ? -7.275 -22.358 -15.440 1.00 91.62 279 ASP A O 1
ATOM 2082 N N . ALA A 1 280 ? -8.644 -22.148 -17.168 1.00 85.75 280 ALA A N 1
ATOM 2083 C CA . ALA A 1 280 ? -9.622 -21.377 -16.418 1.00 85.75 280 ALA A CA 1
ATOM 2084 C C . ALA A 1 280 ? -10.222 -22.132 -15.225 1.00 85.75 280 ALA A C 1
ATOM 2086 O O . ALA A 1 280 ? -10.543 -21.515 -14.203 1.00 85.75 280 ALA A O 1
ATOM 2087 N N . THR A 1 281 ? -10.453 -23.439 -15.360 1.00 88.38 281 THR A N 1
ATOM 2088 C CA . THR A 1 281 ? -11.155 -24.233 -14.342 1.00 88.38 281 THR A CA 1
ATOM 2089 C C . THR A 1 281 ? -10.331 -24.397 -13.066 1.00 88.38 281 THR A C 1
ATOM 2091 O O . THR A 1 281 ? -10.875 -24.203 -11.968 1.00 88.38 281 THR A O 1
ATOM 2094 N N . ASP A 1 282 ? -9.040 -24.701 -13.179 1.00 90.12 282 ASP A N 1
ATOM 2095 C CA . ASP A 1 282 ? -8.184 -24.912 -12.013 1.00 90.12 282 ASP A CA 1
ATOM 2096 C C . ASP A 1 282 ? -7.783 -23.581 -11.381 1.00 90.12 282 ASP A C 1
ATOM 2098 O O . ASP A 1 282 ? -7.979 -23.407 -10.172 1.00 90.12 282 ASP A O 1
ATOM 2102 N N . CYS A 1 283 ? -7.404 -22.581 -12.185 1.00 87.88 283 CYS A N 1
ATOM 2103 C CA . CYS A 1 283 ? -7.143 -21.228 -11.694 1.00 87.88 283 CYS A CA 1
ATOM 2104 C C . CYS A 1 283 ? -8.358 -20.631 -10.965 1.00 87.88 283 CYS A C 1
ATOM 2106 O O . CYS A 1 283 ? -8.222 -20.099 -9.864 1.00 87.88 283 CYS A O 1
ATOM 2108 N N . ARG A 1 284 ? -9.583 -20.785 -11.491 1.00 84.50 284 ARG A N 1
ATOM 2109 C CA . ARG A 1 284 ? -10.800 -20.339 -10.784 1.00 84.50 284 ARG A CA 1
ATOM 2110 C C . ARG A 1 284 ? -10.985 -21.063 -9.460 1.00 84.50 284 ARG A C 1
ATOM 2112 O O . ARG A 1 284 ? -11.262 -20.426 -8.447 1.00 84.50 284 ARG A O 1
ATOM 2119 N N . THR A 1 285 ? -10.843 -22.383 -9.464 1.00 80.75 285 THR A N 1
ATOM 2120 C CA . THR A 1 285 ? -11.056 -23.204 -8.268 1.00 80.75 285 THR A CA 1
ATOM 2121 C C . THR A 1 285 ? -10.050 -22.852 -7.174 1.00 80.75 285 THR A C 1
ATOM 2123 O O . THR A 1 285 ? -10.413 -22.712 -6.006 1.00 80.75 285 THR A O 1
ATOM 2126 N N . LEU A 1 286 ? -8.782 -22.687 -7.535 1.00 71.19 286 LEU A N 1
ATOM 2127 C CA . LEU A 1 286 ? -7.713 -22.330 -6.610 1.00 71.19 286 LEU A CA 1
ATOM 2128 C C . LEU A 1 286 ? -7.857 -20.888 -6.110 1.00 71.19 286 LEU A C 1
ATOM 2130 O O . LEU A 1 286 ? -7.615 -20.630 -4.927 1.00 71.19 286 LEU A O 1
ATOM 2134 N N . PHE A 1 287 ? -8.309 -19.974 -6.969 1.00 66.38 287 PHE A N 1
ATOM 2135 C CA . PHE A 1 287 ? -8.571 -18.582 -6.615 1.00 66.38 287 PHE A CA 1
ATOM 2136 C C . PHE A 1 287 ? -9.746 -18.455 -5.632 1.00 66.38 287 PHE A C 1
ATOM 2138 O O . PHE A 1 287 ? -9.614 -17.839 -4.577 1.00 66.38 287 PHE A O 1
ATOM 2145 N N . GLU A 1 288 ? -10.878 -19.118 -5.901 1.00 71.44 288 GLU A N 1
ATOM 2146 C CA . GLU A 1 288 ? -12.049 -19.141 -5.006 1.00 71.44 288 GLU A CA 1
ATOM 2147 C C . GLU A 1 288 ? -11.725 -19.753 -3.631 1.00 71.44 288 GLU A C 1
ATOM 2149 O O . GLU A 1 288 ? -12.279 -19.346 -2.607 1.00 71.44 288 GLU A O 1
ATOM 2154 N N . ASN A 1 289 ? -10.783 -20.699 -3.592 1.00 59.78 289 ASN A N 1
ATOM 2155 C CA . ASN A 1 289 ? -10.287 -21.310 -2.360 1.00 59.78 289 ASN A CA 1
ATOM 2156 C C . ASN A 1 289 ? -9.164 -20.510 -1.677 1.00 59.78 289 ASN A C 1
ATOM 2158 O O . ASN A 1 289 ? -8.617 -20.982 -0.677 1.00 59.78 289 ASN A O 1
ATOM 2162 N N . LYS A 1 290 ? -8.828 -19.314 -2.180 1.00 59.06 290 LYS A N 1
ATOM 2163 C CA . LYS A 1 290 ? -7.777 -18.429 -1.646 1.00 59.06 290 LYS A CA 1
ATOM 2164 C C . LYS A 1 290 ? -6.385 -19.074 -1.630 1.00 59.06 290 LYS A C 1
ATOM 2166 O O . LYS A 1 290 ? -5.567 -18.784 -0.761 1.00 59.06 290 LYS A O 1
ATOM 2171 N N . GLN A 1 291 ? -6.128 -20.001 -2.550 1.00 57.47 291 GLN A N 1
ATOM 2172 C CA . GLN A 1 291 ? -4.833 -20.675 -2.683 1.00 57.47 291 GLN A CA 1
ATOM 2173 C C . GLN A 1 291 ? -3.903 -19.965 -3.669 1.00 57.47 291 GLN A C 1
ATOM 2175 O O . GLN A 1 291 ? -2.687 -20.140 -3.569 1.00 57.47 291 GLN A O 1
ATOM 2180 N N . ILE A 1 292 ? -4.474 -19.189 -4.594 1.00 62.06 292 ILE A N 1
ATOM 2181 C CA . ILE A 1 292 ? -3.768 -18.334 -5.552 1.00 62.06 292 ILE A CA 1
ATOM 2182 C C . ILE A 1 292 ? -4.440 -16.953 -5.628 1.00 62.06 292 ILE A C 1
ATOM 2184 O O . ILE A 1 292 ? -5.607 -16.809 -5.257 1.00 62.06 292 ILE A O 1
ATOM 2188 N N . TYR A 1 293 ? -3.707 -15.954 -6.105 1.00 52.84 293 TYR A N 1
ATOM 2189 C CA . TYR A 1 293 ? -4.098 -14.552 -6.275 1.00 52.84 293 TYR A CA 1
ATOM 2190 C C . TYR A 1 293 ? -3.551 -14.015 -7.609 1.00 52.84 293 TYR A C 1
ATOM 2192 O O . TYR A 1 293 ? -2.762 -14.695 -8.255 1.00 52.84 293 TYR A O 1
ATOM 2200 N N . LEU A 1 294 ? -3.979 -12.832 -8.061 1.00 53.12 294 LEU A N 1
ATOM 2201 C CA . LEU A 1 294 ? -3.424 -12.214 -9.275 1.00 53.12 294 LEU A CA 1
ATOM 2202 C C . LEU A 1 294 ? -2.031 -11.649 -8.981 1.00 53.12 294 LEU A C 1
ATOM 2204 O O . LEU A 1 294 ? -1.864 -10.889 -8.029 1.00 53.12 294 LEU A O 1
ATOM 2208 N N . ALA A 1 295 ? -1.043 -12.021 -9.789 1.00 47.25 295 ALA A N 1
ATOM 2209 C CA . ALA A 1 295 ? 0.326 -11.553 -9.637 1.00 47.25 295 ALA A CA 1
ATOM 2210 C C . ALA A 1 295 ? 0.444 -10.106 -10.146 1.00 47.25 295 ALA A C 1
ATOM 2212 O O . ALA A 1 295 ? 0.234 -9.828 -11.330 1.00 47.25 295 ALA A O 1
ATOM 2213 N N . SER A 1 296 ? 0.788 -9.166 -9.265 1.00 36.91 296 SER A N 1
ATOM 2214 C CA . SER A 1 296 ? 1.067 -7.782 -9.655 1.00 36.91 296 SER A CA 1
ATOM 2215 C C . SER A 1 296 ? 2.417 -7.696 -10.381 1.00 36.91 296 SER A C 1
ATOM 2217 O O . SER A 1 296 ? 3.440 -7.501 -9.736 1.00 36.91 296 SER A O 1
ATOM 2219 N N . GLY A 1 297 ? 2.435 -7.804 -11.720 1.00 31.55 297 GLY A N 1
ATOM 2220 C CA . GLY A 1 297 ? 3.592 -7.358 -12.520 1.00 31.55 297 GLY A CA 1
ATOM 2221 C C . GLY A 1 297 ? 3.943 -8.115 -13.814 1.00 31.55 297 GLY A C 1
ATOM 2222 O O . GLY A 1 297 ? 5.011 -8.702 -13.863 1.00 31.55 297 GLY A O 1
ATOM 2223 N N . LYS A 1 298 ? 3.117 -7.954 -14.876 1.00 28.62 298 LYS A N 1
ATOM 2224 C CA . LYS A 1 298 ? 3.318 -8.218 -16.343 1.00 28.62 298 LYS A CA 1
ATOM 2225 C C . LYS A 1 298 ? 3.742 -9.641 -16.806 1.00 28.62 298 LYS A C 1
ATOM 2227 O O . LYS A 1 298 ? 4.580 -10.240 -16.155 1.00 28.62 298 LYS A O 1
ATOM 2232 N N . PRO A 1 299 ? 3.330 -10.138 -18.008 1.00 28.05 299 PRO A N 1
ATOM 2233 C CA . PRO A 1 299 ? 2.586 -9.505 -19.112 1.00 28.05 299 PRO A CA 1
ATOM 2234 C C . PRO A 1 299 ? 1.260 -10.213 -19.483 1.00 28.05 299 PRO A C 1
ATOM 2236 O O . PRO A 1 299 ? 1.211 -11.428 -19.620 1.00 28.05 299 PRO A O 1
ATOM 2239 N N . GLY A 1 300 ? 0.210 -9.431 -19.774 1.00 33.50 300 GLY A N 1
ATOM 2240 C CA . GLY A 1 300 ? -0.984 -9.935 -20.470 1.00 33.50 300 GLY A CA 1
ATOM 2241 C C . GLY A 1 300 ? -2.334 -9.538 -19.882 1.00 33.50 300 GLY A C 1
ATOM 2242 O O . GLY A 1 300 ? -3.222 -10.374 -19.753 1.00 33.50 300 GLY A O 1
ATOM 2243 N N . ASP A 1 301 ? -2.524 -8.255 -19.576 1.00 32.03 301 ASP A N 1
ATOM 2244 C CA . ASP A 1 301 ? -3.854 -7.729 -19.269 1.00 32.03 301 ASP A CA 1
ATOM 2245 C C . ASP A 1 301 ? -4.557 -7.283 -20.551 1.00 32.03 301 ASP A C 1
ATOM 2247 O O . ASP A 1 301 ? -4.472 -6.141 -21.010 1.00 32.03 301 ASP A O 1
ATOM 2251 N N . ALA A 1 302 ? -5.266 -8.233 -21.153 1.00 29.41 302 ALA A N 1
ATOM 2252 C CA . ALA A 1 302 ? -6.316 -7.928 -22.101 1.00 29.41 302 ALA A CA 1
ATOM 2253 C C . ALA A 1 302 ? -7.568 -7.478 -21.327 1.00 29.41 302 ALA A C 1
ATOM 2255 O O . ALA A 1 302 ? -8.388 -8.288 -20.913 1.00 29.41 302 ALA A O 1
ATOM 2256 N N . GLY A 1 303 ? -7.732 -6.160 -21.203 1.00 32.44 303 GLY A N 1
ATOM 2257 C CA . GLY A 1 303 ? -9.051 -5.528 -21.175 1.00 32.44 303 GLY A CA 1
ATOM 2258 C C . GLY A 1 303 ? -9.725 -5.336 -19.816 1.00 32.44 303 GLY A C 1
ATOM 2259 O O . GLY A 1 303 ? -10.766 -5.933 -19.559 1.00 32.44 303 GLY A O 1
ATOM 2260 N N . LYS A 1 304 ? -9.264 -4.350 -19.036 1.00 29.16 304 LYS A N 1
ATOM 2261 C CA . LYS A 1 304 ? -10.157 -3.440 -18.294 1.00 29.16 304 LYS A CA 1
ATOM 2262 C C . LYS A 1 304 ? -9.428 -2.141 -17.939 1.00 29.16 304 LYS A C 1
ATOM 2264 O O . LYS A 1 304 ? -8.241 -2.171 -17.640 1.00 29.16 304 LYS A O 1
ATOM 2269 N N . ALA A 1 305 ? -10.130 -1.009 -18.021 1.00 31.39 305 ALA A N 1
ATOM 2270 C CA . ALA A 1 305 ? -9.581 0.303 -17.679 1.00 31.39 305 ALA A CA 1
ATOM 2271 C C . ALA A 1 305 ? -9.092 0.335 -16.210 1.00 31.39 305 ALA A C 1
ATOM 2273 O O . ALA A 1 305 ? -9.762 -0.264 -15.361 1.00 31.39 305 ALA A O 1
ATOM 2274 N N . PRO A 1 306 ? -7.959 1.006 -15.910 1.00 33.78 306 PRO A N 1
ATOM 2275 C CA . PRO A 1 306 ? -7.476 1.167 -14.541 1.00 33.78 306 PRO A CA 1
ATOM 2276 C C . PRO A 1 306 ? -8.496 1.908 -13.666 1.00 33.78 306 PRO A C 1
ATOM 2278 O O . PRO A 1 306 ? -9.309 2.676 -14.173 1.00 33.78 306 PRO A O 1
ATOM 2281 N N . ASP A 1 307 ? -8.465 1.669 -12.354 1.00 35.59 307 ASP A N 1
ATOM 2282 C CA . ASP A 1 307 ? -9.336 2.350 -11.391 1.00 35.59 307 ASP A CA 1
ATOM 2283 C C . ASP A 1 307 ? -9.037 3.864 -11.370 1.00 35.59 307 ASP A C 1
ATOM 2285 O O . ASP A 1 307 ? -7.878 4.285 -11.308 1.00 35.59 307 ASP A O 1
ATOM 2289 N N . ALA A 1 308 ? -10.082 4.697 -11.422 1.00 33.84 308 ALA A N 1
ATOM 2290 C CA . ALA A 1 308 ? -9.974 6.159 -11.483 1.00 33.84 308 ALA A CA 1
ATOM 2291 C C . ALA A 1 308 ? -9.356 6.774 -10.209 1.00 33.84 308 ALA A C 1
ATOM 2293 O O . ALA A 1 308 ? -9.011 7.954 -10.203 1.00 33.84 308 ALA A O 1
ATOM 2294 N N . GLY A 1 309 ? -9.192 5.987 -9.138 1.00 34.41 309 GLY A N 1
ATOM 2295 C CA . GLY A 1 309 ? -8.535 6.400 -7.893 1.00 34.41 309 GLY A CA 1
ATOM 2296 C C . GLY A 1 309 ? -7.010 6.551 -7.974 1.00 34.41 309 GLY A C 1
ATOM 2297 O O . GLY A 1 309 ? -6.432 7.197 -7.106 1.00 34.41 309 GLY A O 1
ATOM 2298 N N . ILE A 1 310 ? -6.361 6.000 -9.008 1.00 39.94 310 ILE A N 1
ATOM 2299 C CA . ILE A 1 310 ? -4.889 5.969 -9.155 1.00 39.94 310 ILE A CA 1
ATOM 2300 C C . ILE A 1 310 ? -4.380 7.056 -10.125 1.00 39.94 310 ILE A C 1
ATOM 2302 O O . ILE A 1 310 ? -3.189 7.358 -10.181 1.00 39.94 310 ILE A O 1
ATOM 2306 N N . ILE A 1 311 ? -5.273 7.674 -10.897 1.00 47.56 311 ILE A N 1
ATOM 2307 C CA . ILE A 1 311 ? -4.908 8.586 -11.983 1.00 47.56 311 ILE A CA 1
ATOM 2308 C C . ILE A 1 311 ? -4.977 10.032 -11.497 1.00 47.56 311 ILE A C 1
ATOM 2310 O O . ILE A 1 311 ? -6.043 10.530 -11.137 1.00 47.56 311 ILE A O 1
ATOM 2314 N N . ASP A 1 312 ? -3.842 10.731 -11.538 1.00 59.97 312 ASP A N 1
ATOM 2315 C CA . ASP A 1 312 ? -3.810 12.180 -11.341 1.00 59.97 312 ASP A CA 1
ATOM 2316 C C . ASP A 1 312 ? -4.334 12.890 -12.595 1.00 59.97 312 ASP A C 1
ATOM 2318 O O . ASP A 1 312 ? -3.584 13.190 -13.528 1.00 59.97 312 ASP A O 1
ATOM 2322 N N . PHE A 1 313 ? -5.642 13.142 -12.626 1.00 72.81 313 PHE A N 1
ATOM 2323 C CA . PHE A 1 313 ? -6.302 13.897 -13.694 1.00 72.81 313 PHE A CA 1
ATOM 2324 C C . PHE A 1 313 ? -5.894 15.381 -13.725 1.00 72.81 313 PHE A C 1
ATOM 2326 O O . PHE A 1 313 ? -6.130 16.035 -14.735 1.00 72.81 313 PHE A O 1
ATOM 2333 N N . GLY A 1 314 ? -5.221 15.893 -12.687 1.00 75.44 314 GLY A N 1
ATOM 2334 C CA . GLY A 1 314 ? -4.794 17.286 -12.586 1.00 75.44 314 GLY A CA 1
ATOM 2335 C C . GLY A 1 314 ? -5.895 18.238 -12.098 1.00 75.44 314 GLY A C 1
ATOM 2336 O O . GLY A 1 314 ? -6.663 17.902 -11.192 1.00 75.44 314 GLY A O 1
ATOM 2337 N N . ASP A 1 315 ? -5.961 19.443 -12.667 1.00 71.88 315 ASP A N 1
ATOM 2338 C CA . ASP A 1 315 ? -6.956 20.482 -12.378 1.00 71.88 315 ASP A CA 1
ATOM 2339 C C . ASP A 1 315 ? -7.726 20.945 -13.634 1.00 71.88 315 ASP A C 1
ATOM 2341 O O . ASP A 1 315 ? -7.552 20.395 -14.712 1.00 71.88 315 ASP A O 1
ATOM 2345 N N . ASP A 1 316 ? -8.618 21.932 -13.488 1.00 88.00 316 ASP A N 1
ATOM 2346 C CA . ASP A 1 316 ? -9.395 22.533 -14.586 1.00 88.00 316 ASP A CA 1
ATOM 2347 C C . ASP A 1 316 ? -8.846 23.937 -14.913 1.00 88.00 316 ASP A C 1
ATOM 2349 O O . ASP A 1 316 ? -9.524 24.957 -14.725 1.00 88.00 316 ASP A O 1
ATOM 2353 N N . SER A 1 317 ? -7.567 24.035 -15.281 1.00 77.88 317 SER A N 1
ATOM 2354 C CA . SER A 1 317 ? -6.893 25.322 -15.513 1.00 77.88 317 SER A CA 1
ATOM 2355 C C . SER A 1 317 ? -6.809 25.773 -16.978 1.00 77.88 317 SER A C 1
ATOM 2357 O O . SER A 1 317 ? -6.494 26.949 -17.208 1.00 77.88 317 SER A O 1
ATOM 2359 N N . SER A 1 318 ? -7.125 24.916 -17.958 1.00 81.44 318 SER A N 1
ATOM 2360 C CA . SER A 1 318 ? -7.050 25.248 -19.393 1.00 81.44 318 SER A CA 1
ATOM 2361 C C . SER A 1 318 ? -8.192 26.164 -19.865 1.00 81.44 318 SER A C 1
ATOM 2363 O O . SER A 1 318 ? -9.153 26.409 -19.138 1.00 81.44 318 SER A O 1
ATOM 2365 N N . GLU A 1 319 ? -8.116 26.707 -21.089 1.00 85.12 319 GLU A N 1
ATOM 2366 C CA . GLU A 1 319 ? -9.264 27.408 -21.710 1.00 85.12 319 GLU A CA 1
ATOM 2367 C C . GLU A 1 319 ? -10.380 26.433 -22.129 1.00 85.12 319 GLU A C 1
ATOM 2369 O O . GLU A 1 319 ? -11.526 26.861 -22.289 1.00 85.12 319 GLU A O 1
ATOM 2374 N N . TRP A 1 320 ? -10.038 25.153 -22.276 1.00 82.00 320 TRP A N 1
ATOM 2375 C CA . TRP A 1 320 ? -10.905 24.103 -22.805 1.00 82.00 320 TRP A CA 1
ATOM 2376 C C . TRP A 1 320 ? -11.506 23.193 -21.732 1.00 82.00 320 TRP A C 1
ATOM 2378 O O . TRP A 1 320 ? -12.336 22.359 -22.046 1.00 82.00 320 TRP A O 1
ATOM 2388 N N . ASN A 1 321 ? -11.196 23.420 -20.451 1.00 86.25 321 ASN A N 1
ATOM 2389 C CA . ASN A 1 321 ? -11.786 22.621 -19.385 1.00 86.25 321 ASN A CA 1
ATOM 2390 C C . ASN A 1 321 ? -13.323 22.672 -19.370 1.00 86.25 321 ASN A C 1
ATOM 2392 O O . ASN A 1 321 ? -13.929 23.725 -19.622 1.00 86.25 321 ASN A O 1
ATOM 2396 N N . ASN A 1 322 ? -13.947 21.571 -18.946 1.00 85.00 322 ASN A N 1
ATOM 2397 C CA . ASN A 1 322 ? -15.401 21.473 -18.765 1.00 85.00 322 ASN A CA 1
ATOM 2398 C C . ASN A 1 322 ? -16.211 21.772 -20.051 1.00 85.00 322 ASN A C 1
ATOM 2400 O O . ASN A 1 322 ? -17.345 22.278 -19.971 1.00 85.00 322 ASN A O 1
ATOM 2404 N N . ASP A 1 323 ? -15.646 21.527 -21.235 1.00 87.62 323 ASP A N 1
ATOM 2405 C CA . ASP A 1 323 ? -16.310 21.715 -22.525 1.00 87.62 323 ASP A CA 1
ATOM 2406 C C . ASP A 1 323 ? -17.011 20.443 -23.052 1.00 87.62 323 ASP A C 1
ATOM 2408 O O . ASP A 1 323 ? -17.855 20.521 -23.961 1.00 87.62 323 ASP A O 1
ATOM 2412 N N . GLY A 1 324 ? -16.791 19.315 -22.372 1.00 86.12 324 GLY A N 1
ATOM 2413 C CA . GLY A 1 324 ? -17.369 18.007 -22.644 1.00 86.12 324 GLY A CA 1
ATOM 2414 C C . GLY A 1 324 ? -16.480 17.081 -23.475 1.00 86.12 324 GLY A C 1
ATOM 2415 O O . GLY A 1 324 ? -16.929 15.970 -23.785 1.00 86.12 324 GLY A O 1
ATOM 2416 N N . GLU A 1 325 ? -15.274 17.511 -23.839 1.00 89.81 325 GLU A N 1
ATOM 2417 C CA . GLU A 1 325 ? -14.192 16.683 -24.372 1.00 89.81 325 GLU A CA 1
ATOM 2418 C C . GLU A 1 325 ? -13.050 16.596 -23.340 1.00 89.81 325 GLU A C 1
ATOM 2420 O O . GLU A 1 325 ? -12.998 17.392 -22.422 1.00 89.81 325 GLU A O 1
ATOM 2425 N N . CYS A 1 326 ? -12.181 15.585 -23.434 1.00 89.06 326 CYS A N 1
ATOM 2426 C CA . CYS A 1 326 ? -10.958 15.502 -22.633 1.00 89.06 326 CYS A CA 1
ATOM 2427 C C . CYS A 1 326 ? -9.774 16.016 -23.452 1.00 89.06 326 CYS A C 1
ATOM 2429 O O . CYS A 1 326 ? -9.304 15.311 -24.355 1.00 89.06 326 CYS A O 1
ATOM 2431 N N . ASP A 1 327 ? -9.283 17.208 -23.132 1.00 83.56 327 ASP A N 1
ATOM 2432 C CA . ASP A 1 327 ? -8.179 17.866 -23.846 1.00 83.56 327 ASP A CA 1
ATOM 2433 C C . ASP A 1 327 ? -6.788 17.501 -23.318 1.00 83.56 327 ASP A C 1
ATOM 2435 O O . ASP A 1 327 ? -5.765 17.928 -23.863 1.00 83.56 327 ASP A O 1
ATOM 2439 N N . ASP A 1 328 ? -6.731 16.662 -22.285 1.00 80.12 328 ASP A N 1
ATOM 2440 C CA . ASP A 1 328 ? -5.479 16.181 -21.727 1.00 80.12 328 ASP A CA 1
ATOM 2441 C C . ASP A 1 328 ? -4.803 15.159 -22.672 1.00 80.12 328 ASP A C 1
ATOM 2443 O O . ASP A 1 328 ? -5.322 14.052 -22.876 1.00 80.12 328 ASP A O 1
ATOM 2447 N N . PRO A 1 329 ? -3.598 15.463 -23.201 1.00 68.62 329 PRO A N 1
ATOM 2448 C CA . PRO A 1 329 ? -2.879 14.605 -24.143 1.00 68.62 329 PRO A CA 1
ATOM 2449 C C . PRO A 1 329 ? -2.471 13.237 -23.578 1.00 68.62 329 PRO A C 1
ATOM 2451 O O . PRO A 1 329 ? -1.984 12.388 -24.325 1.00 68.62 329 PRO A O 1
ATOM 2454 N N . ARG A 1 330 ? -2.638 12.991 -22.274 1.00 69.31 330 ARG A N 1
ATOM 2455 C CA . ARG A 1 330 ? -2.398 11.680 -21.652 1.00 69.31 330 ARG A CA 1
ATOM 2456 C C . ARG A 1 330 ? -3.489 10.667 -21.969 1.00 69.31 330 ARG A C 1
ATOM 2458 O O . ARG A 1 330 ? -3.250 9.470 -21.796 1.00 69.31 330 ARG A O 1
ATOM 2465 N N . PHE A 1 331 ? -4.660 11.115 -22.413 1.00 75.25 331 PHE A N 1
ATOM 2466 C CA . PHE A 1 331 ? -5.821 10.266 -22.639 1.00 75.25 331 PHE A CA 1
ATOM 2467 C C . PHE A 1 331 ? -6.183 10.175 -24.121 1.00 75.25 331 PHE A C 1
ATOM 2469 O O . PHE A 1 331 ? -5.921 11.076 -24.912 1.00 75.25 331 PHE A O 1
ATOM 2476 N N . PHE A 1 332 ? -6.811 9.066 -24.502 1.00 70.38 332 PHE A N 1
ATOM 2477 C CA . PHE A 1 332 ? -7.328 8.844 -25.849 1.00 70.38 332 PHE A CA 1
ATOM 2478 C C . PHE A 1 332 ? -8.640 8.052 -25.806 1.00 70.38 332 PHE A C 1
ATOM 2480 O O . PHE A 1 332 ? -8.846 7.240 -24.904 1.00 70.38 332 PHE A O 1
ATOM 2487 N N . GLY A 1 333 ? -9.520 8.246 -26.789 1.00 68.06 333 GLY A N 1
ATOM 2488 C CA . GLY A 1 333 ? -10.773 7.498 -26.926 1.00 68.06 333 GLY A CA 1
ATOM 2489 C C . GLY A 1 333 ? -11.951 8.359 -27.383 1.00 68.06 333 GLY A C 1
ATOM 2490 O O . GLY A 1 333 ? -11.778 9.460 -27.905 1.00 68.06 333 GLY A O 1
ATOM 2491 N N . GLU A 1 334 ? -13.171 7.845 -27.218 1.00 75.75 334 GLU A N 1
ATOM 2492 C CA . GLU A 1 334 ? -14.397 8.549 -27.604 1.00 75.75 334 GLU A CA 1
ATOM 2493 C C . GLU A 1 334 ? -14.656 9.725 -26.649 1.00 75.75 334 GLU A C 1
ATOM 2495 O O . GLU A 1 334 ? -15.010 9.534 -25.491 1.00 75.75 334 GLU A O 1
ATOM 2500 N N . GLY A 1 335 ? -14.505 10.954 -27.145 1.00 77.69 335 GLY A N 1
ATOM 2501 C CA . GLY A 1 335 ? -14.632 12.166 -26.332 1.00 77.69 335 GLY A CA 1
ATOM 2502 C C . GLY A 1 335 ? -13.298 12.797 -25.942 1.00 77.69 335 GLY A C 1
ATOM 2503 O O . GLY A 1 335 ? -13.317 13.795 -25.245 1.00 77.69 335 GLY A O 1
ATOM 2504 N N . SER A 1 336 ? -12.153 12.279 -26.396 1.00 79.94 336 SER A N 1
ATOM 2505 C CA . SER A 1 336 ? -10.912 13.065 -26.375 1.00 79.94 336 SER A CA 1
ATOM 2506 C C . SER A 1 336 ? -11.002 14.248 -27.341 1.00 79.94 336 SER A C 1
ATOM 2508 O O . SER A 1 336 ? -11.589 14.119 -28.423 1.00 79.94 336 SER A O 1
ATOM 2510 N N . GLY A 1 337 ? -10.392 15.368 -26.960 1.00 74.75 337 GLY A N 1
ATOM 2511 C CA . GLY A 1 337 ? -10.335 16.583 -27.758 1.00 74.75 337 GLY A CA 1
ATOM 2512 C C . GLY A 1 337 ? -9.736 16.326 -29.137 1.00 74.75 337 GLY A C 1
ATOM 2513 O O . GLY A 1 337 ? -8.768 15.579 -29.304 1.00 74.75 337 GLY A O 1
ATOM 2514 N N . VAL A 1 338 ? -10.299 16.965 -30.164 1.00 64.44 338 VAL A N 1
ATOM 2515 C CA . VAL A 1 338 ? -9.819 16.809 -31.555 1.00 64.44 338 VAL A CA 1
ATOM 2516 C C . VAL A 1 338 ? -8.408 17.385 -31.734 1.00 64.44 338 VAL A C 1
ATOM 2518 O O . VAL A 1 338 ? -7.701 17.042 -32.681 1.00 64.44 338 VAL A O 1
ATOM 2521 N N . LYS A 1 339 ? -7.994 18.301 -30.853 1.00 66.50 339 LYS A N 1
ATOM 2522 C CA . LYS A 1 339 ? -6.681 18.933 -30.899 1.00 66.50 339 LYS A CA 1
ATOM 2523 C C . LYS A 1 339 ? -6.092 19.044 -29.498 1.00 66.50 339 LYS A C 1
ATOM 2525 O O . LYS A 1 339 ? -6.279 20.053 -28.831 1.00 66.50 339 LYS A O 1
ATOM 2530 N N . LEU A 1 340 ? -5.294 18.050 -29.141 1.00 66.69 340 LEU A N 1
ATOM 2531 C CA . LEU A 1 340 ? -4.606 17.978 -27.858 1.00 66.69 340 LEU A CA 1
ATOM 2532 C C . LEU A 1 340 ? -3.372 18.895 -27.873 1.00 66.69 340 LEU A C 1
ATOM 2534 O O . LEU A 1 340 ? -2.555 18.845 -28.802 1.00 66.69 340 LEU A O 1
ATOM 2538 N N . LEU A 1 341 ? -3.236 19.766 -26.872 1.00 64.00 341 LEU A N 1
ATOM 2539 C CA . LEU A 1 341 ? -2.064 20.624 -26.693 1.00 64.00 341 LEU A CA 1
ATOM 2540 C C . LEU A 1 341 ? -1.346 20.267 -25.392 1.00 64.00 341 LEU A C 1
ATOM 2542 O O . LEU A 1 341 ? -1.961 19.934 -24.389 1.00 64.00 341 LEU A O 1
ATOM 2546 N N . LEU A 1 342 ? -0.019 20.415 -25.377 1.00 55.44 342 LEU A N 1
ATOM 2547 C CA . LEU A 1 342 ? 0.766 20.204 -24.156 1.00 55.44 342 LEU A CA 1
ATOM 2548 C C . LEU A 1 342 ? 0.359 21.157 -23.019 1.00 55.44 342 LEU A C 1
ATOM 2550 O O . LEU A 1 342 ? 0.473 20.804 -21.853 1.00 55.44 342 LEU A O 1
ATOM 2554 N N . GLU A 1 343 ? -0.077 22.373 -23.351 1.00 63.19 343 GLU A N 1
ATOM 2555 C CA . GLU A 1 343 ? -0.532 23.346 -22.350 1.00 63.19 343 GLU A CA 1
ATOM 2556 C C . GLU A 1 343 ? -1.820 22.921 -21.629 1.00 63.19 343 GLU A C 1
ATOM 2558 O O . GLU A 1 343 ? -2.098 23.469 -20.566 1.00 63.19 343 GLU A O 1
ATOM 2563 N N . ASP A 1 344 ? -2.525 21.912 -22.153 1.00 71.31 344 ASP A N 1
ATOM 2564 C CA . ASP A 1 344 ? -3.743 21.336 -21.576 1.00 71.31 344 ASP A CA 1
ATOM 2565 C C . ASP A 1 344 ? -3.460 20.059 -20.740 1.00 71.31 344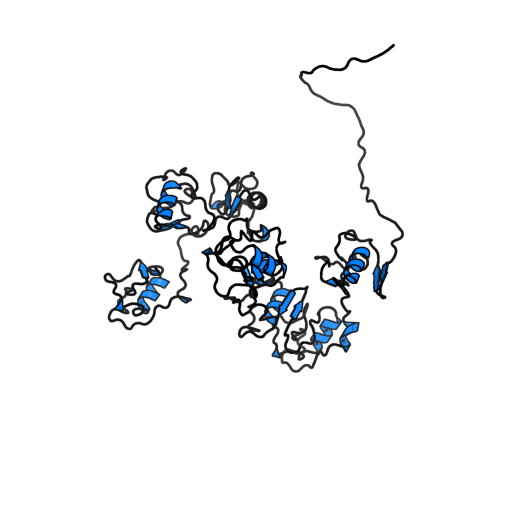 ASP A C 1
ATOM 2567 O O . ASP A 1 344 ? -4.370 19.427 -20.205 1.00 71.31 344 ASP A O 1
ATOM 2571 N N . LEU A 1 345 ? -2.181 19.687 -20.570 1.00 74.75 345 LEU A N 1
ATOM 2572 C CA . LEU A 1 345 ? -1.738 18.554 -19.748 1.00 74.75 345 LEU A CA 1
ATOM 2573 C C . LEU A 1 345 ? -2.180 18.699 -18.287 1.00 74.75 345 LEU A C 1
ATOM 2575 O O . LEU A 1 345 ? -1.703 19.586 -17.579 1.00 74.75 345 LEU A O 1
ATOM 2579 N N . GLY A 1 346 ? -3.036 17.785 -17.825 1.00 68.75 346 GLY A N 1
ATOM 2580 C CA . GLY A 1 346 ? -3.597 17.811 -16.476 1.00 68.75 346 GLY A CA 1
ATOM 2581 C C . GLY A 1 346 ? -4.381 19.081 -16.170 1.00 68.75 346 GLY A C 1
ATOM 2582 O O . GLY A 1 346 ? -4.436 19.472 -15.010 1.00 68.75 346 GLY A O 1
ATOM 2583 N N . ALA A 1 347 ? -4.912 19.753 -17.192 1.00 78.75 347 ALA A N 1
ATOM 2584 C CA . ALA A 1 347 ? -5.601 21.034 -17.056 1.00 78.75 347 ALA A CA 1
ATOM 2585 C C . ALA A 1 347 ? -7.088 20.960 -17.452 1.00 78.75 347 ALA A C 1
ATOM 2587 O O . ALA A 1 347 ? -7.757 21.996 -17.514 1.00 78.75 347 ALA A O 1
ATOM 2588 N N . ASP A 1 348 ? -7.587 19.745 -17.694 1.00 84.81 348 ASP A N 1
ATOM 2589 C CA . ASP A 1 348 ? -8.982 19.414 -17.985 1.00 84.81 348 ASP A CA 1
ATOM 2590 C C . ASP A 1 348 ? -9.438 18.163 -17.202 1.00 84.81 348 ASP A C 1
ATOM 2592 O O . ASP A 1 348 ? -9.912 17.150 -17.722 1.00 84.81 348 ASP A O 1
ATOM 2596 N N . ALA A 1 349 ? -9.203 18.193 -15.893 1.00 82.25 349 ALA A N 1
ATOM 2597 C CA . ALA A 1 349 ? -9.390 17.038 -15.029 1.00 82.25 349 ALA A CA 1
ATOM 2598 C C . ALA A 1 349 ? -10.838 16.534 -14.983 1.00 82.25 349 ALA A C 1
ATOM 2600 O O . ALA A 1 349 ? -11.062 15.323 -14.913 1.00 82.25 349 ALA A O 1
ATOM 2601 N N . THR A 1 350 ? -11.825 17.433 -14.986 1.00 86.62 350 THR A N 1
ATOM 2602 C CA . THR A 1 350 ? -13.233 17.062 -14.797 1.00 86.62 350 THR A CA 1
ATOM 2603 C C . THR A 1 350 ? -13.787 16.253 -15.969 1.00 86.62 350 THR A C 1
ATOM 2605 O O . THR A 1 350 ? -14.404 15.204 -15.736 1.00 86.62 350 THR A O 1
ATOM 2608 N N . ASP A 1 351 ? -13.560 16.681 -17.212 1.00 86.94 351 ASP A N 1
ATOM 2609 C CA . ASP A 1 351 ? -14.054 15.952 -18.382 1.00 86.94 351 ASP A CA 1
ATOM 2610 C C . ASP A 1 351 ? -13.249 14.673 -18.610 1.00 86.94 351 ASP A C 1
ATOM 2612 O O . ASP A 1 351 ? -13.839 13.607 -18.813 1.00 86.94 351 ASP A O 1
ATOM 2616 N N . CYS A 1 352 ? -11.924 14.723 -18.438 1.00 86.12 352 CYS A N 1
ATOM 2617 C CA . CYS A 1 352 ? -11.074 13.539 -18.523 1.00 86.12 352 CYS A CA 1
ATOM 2618 C C . CYS A 1 352 ? -11.442 12.479 -17.483 1.00 86.12 352 CYS A C 1
ATOM 2620 O O . CYS A 1 352 ? -11.601 11.309 -17.829 1.00 86.12 352 CYS A O 1
ATOM 2622 N N . LYS A 1 353 ? -11.666 12.862 -16.224 1.00 84.00 353 LYS A N 1
ATOM 2623 C CA . LYS A 1 353 ? -12.119 11.928 -15.188 1.00 84.00 353 LYS A CA 1
ATOM 2624 C C . LYS A 1 353 ? -13.477 11.330 -15.525 1.00 84.00 353 LYS A C 1
ATOM 2626 O O . LYS A 1 353 ? -13.648 10.117 -15.441 1.00 84.00 353 LYS A O 1
ATOM 2631 N N . THR A 1 354 ? -14.427 12.165 -15.938 1.00 82.50 354 THR A N 1
ATOM 2632 C CA . THR A 1 354 ? -15.789 11.721 -16.259 1.00 82.50 354 THR A CA 1
ATOM 2633 C C . THR A 1 354 ? -15.786 10.729 -17.419 1.00 82.50 354 THR A C 1
ATOM 2635 O O . THR A 1 354 ? -16.345 9.639 -17.315 1.00 82.50 354 THR A O 1
ATOM 2638 N N . LEU A 1 355 ? -15.124 11.069 -18.523 1.00 72.31 355 LEU A N 1
ATOM 2639 C CA . LEU A 1 355 ? -15.045 10.216 -19.707 1.00 72.31 355 LEU A CA 1
ATOM 2640 C C . LEU A 1 355 ? -14.241 8.935 -19.439 1.00 72.31 355 LEU A C 1
ATOM 2642 O O . LEU A 1 355 ? -14.535 7.892 -20.031 1.00 72.31 355 LEU A O 1
ATOM 2646 N N . PHE A 1 356 ? -13.250 8.997 -18.547 1.00 71.56 356 PHE A N 1
ATOM 2647 C CA . PHE A 1 356 ? -12.462 7.842 -18.130 1.00 71.56 356 PHE A CA 1
ATOM 2648 C C . PHE A 1 356 ? -13.282 6.883 -17.250 1.00 71.56 356 PHE A C 1
ATOM 2650 O O . PHE A 1 356 ? -13.311 5.684 -17.520 1.00 71.56 356 PHE A O 1
ATOM 2657 N N . GLU A 1 357 ? -14.028 7.392 -16.264 1.00 72.31 357 GLU A N 1
ATOM 2658 C CA . GLU A 1 357 ? -14.949 6.601 -15.426 1.00 72.31 357 GLU A CA 1
ATOM 2659 C C . GLU A 1 357 ? -16.097 5.982 -16.242 1.00 72.31 357 GLU A C 1
ATOM 2661 O O . GLU A 1 357 ? -16.556 4.873 -15.958 1.00 72.31 357 GLU A O 1
ATOM 2666 N N . GLU A 1 358 ? -16.544 6.667 -17.298 1.00 73.56 358 GLU A N 1
ATOM 2667 C CA . GLU A 1 358 ? -17.509 6.136 -18.267 1.00 73.56 358 GLU A CA 1
ATOM 2668 C C . GLU A 1 358 ? -16.903 5.077 -19.210 1.00 73.56 358 GLU A C 1
ATOM 2670 O O . GLU A 1 358 ? -17.635 4.459 -19.989 1.00 73.56 358 GLU A O 1
ATOM 2675 N N . GLY A 1 359 ? -15.585 4.856 -19.150 1.00 64.31 359 GLY A N 1
ATOM 2676 C CA . GLY A 1 359 ? -14.849 3.916 -19.995 1.00 64.31 359 GLY A CA 1
ATOM 2677 C C . GLY A 1 359 ? -14.773 4.337 -21.463 1.00 64.31 359 GLY A C 1
ATOM 2678 O O . GLY A 1 359 ? -14.553 3.490 -22.329 1.00 64.31 359 GLY A O 1
ATOM 2679 N N . LYS A 1 360 ? -15.004 5.620 -21.761 1.00 70.56 360 LYS A N 1
ATOM 2680 C CA . LYS A 1 360 ? -14.972 6.156 -23.126 1.00 70.56 360 LYS A CA 1
ATOM 2681 C C . LYS A 1 360 ? -13.571 6.559 -23.568 1.00 70.56 360 LYS A C 1
ATOM 2683 O O . LYS A 1 360 ? -13.255 6.430 -24.750 1.00 70.56 360 LYS A O 1
ATOM 2688 N N . ILE A 1 361 ? -12.743 7.003 -22.627 1.00 69.38 361 ILE A N 1
ATOM 2689 C CA . ILE A 1 361 ? -11.327 7.304 -22.851 1.00 69.38 361 ILE A CA 1
ATOM 2690 C C . ILE A 1 361 ? -10.439 6.450 -21.940 1.00 69.38 361 ILE A C 1
ATOM 2692 O O . ILE A 1 361 ? -10.891 5.879 -20.950 1.00 69.38 361 ILE A O 1
ATOM 2696 N N . SER A 1 362 ? -9.167 6.321 -22.294 1.00 60.81 362 SER A N 1
ATOM 2697 C CA . SER A 1 362 ? -8.154 5.534 -21.589 1.00 60.81 362 SER A CA 1
ATOM 2698 C C . SER A 1 362 ? -6.831 6.291 -21.542 1.00 60.81 362 SER A C 1
ATOM 2700 O O . SER A 1 362 ? -6.555 7.100 -22.422 1.00 60.81 362 SER A O 1
ATOM 2702 N N . LEU A 1 363 ? -5.992 6.012 -20.540 1.00 62.34 363 LEU A N 1
ATOM 2703 C CA . LEU A 1 363 ? -4.614 6.506 -20.523 1.00 62.34 363 LEU A CA 1
ATOM 2704 C C . LEU A 1 363 ? -3.799 5.846 -21.637 1.00 62.34 363 LEU A C 1
ATOM 2706 O O . LEU A 1 363 ? -3.841 4.625 -21.819 1.00 62.34 363 LE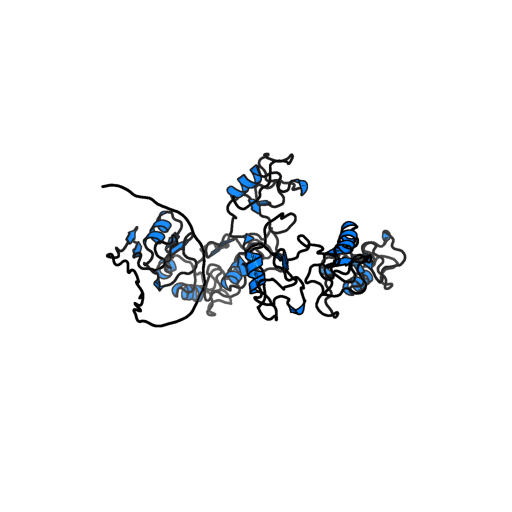U A O 1
ATOM 2710 N N . ILE A 1 364 ? -3.020 6.658 -22.344 1.00 59.12 364 ILE A N 1
ATOM 2711 C CA . ILE A 1 364 ? -2.102 6.182 -23.370 1.00 59.12 364 ILE A CA 1
ATOM 2712 C C . ILE A 1 364 ? -0.937 5.466 -22.684 1.00 59.12 364 ILE A C 1
ATOM 2714 O O . ILE A 1 364 ? -0.237 6.025 -21.840 1.00 59.12 364 ILE A O 1
ATOM 2718 N N . SER A 1 365 ? -0.691 4.226 -23.089 1.00 50.22 365 SER A N 1
ATOM 2719 C CA . SER A 1 365 ? 0.410 3.401 -22.586 1.00 50.22 365 SER A CA 1
ATOM 2720 C C . SER A 1 365 ? 1.068 2.639 -23.727 1.00 50.22 365 SER A C 1
ATOM 2722 O O . SER A 1 365 ? 0.501 2.556 -24.810 1.00 50.22 365 SER A O 1
ATOM 2724 N N . ALA A 1 366 ? 2.221 2.014 -23.476 1.00 44.25 366 ALA A N 1
ATOM 2725 C CA . ALA A 1 366 ? 2.917 1.183 -24.466 1.00 44.25 366 ALA A CA 1
ATOM 2726 C C . ALA A 1 366 ? 2.132 -0.050 -24.940 1.00 44.25 366 ALA A C 1
ATOM 2728 O O . ALA A 1 366 ? 2.543 -0.712 -25.887 1.00 44.25 366 ALA A O 1
ATOM 2729 N N . THR A 1 367 ? 1.012 -0.366 -24.292 1.00 43.31 367 THR A N 1
ATOM 2730 C CA . THR A 1 367 ? 0.160 -1.515 -24.615 1.00 43.31 367 THR A CA 1
ATOM 2731 C C . THR A 1 367 ? -1.231 -1.109 -25.092 1.00 43.31 367 THR A C 1
ATOM 2733 O O . THR A 1 367 ? -2.011 -1.971 -25.483 1.00 43.31 367 THR A O 1
ATOM 2736 N N . ASN A 1 368 ? -1.560 0.184 -25.051 1.00 50.38 368 ASN A N 1
ATOM 2737 C CA . ASN A 1 368 ? -2.859 0.712 -25.447 1.00 50.38 368 ASN A CA 1
ATOM 2738 C C . ASN A 1 368 ? -2.668 2.139 -25.973 1.00 50.38 368 ASN A C 1
ATOM 2740 O O . ASN A 1 368 ? -2.982 3.116 -25.294 1.00 50.38 368 ASN A O 1
ATOM 2744 N N . PHE A 1 369 ? -2.050 2.245 -27.147 1.00 59.34 369 PHE A N 1
ATOM 2745 C CA . PHE A 1 369 ? -1.893 3.489 -27.885 1.00 59.34 369 PHE A CA 1
ATOM 2746 C C . PHE A 1 369 ? -2.449 3.285 -29.294 1.00 59.34 369 PHE A C 1
ATOM 2748 O O . PHE A 1 369 ? -2.212 2.255 -29.922 1.00 59.34 369 PHE A O 1
ATOM 2755 N N . ASP A 1 370 ? -3.211 4.256 -29.783 1.00 66.94 370 ASP A N 1
ATOM 2756 C CA . ASP A 1 370 ? -3.579 4.325 -31.193 1.00 66.94 370 ASP A CA 1
ATOM 2757 C C . ASP A 1 370 ? -2.520 5.147 -31.931 1.00 66.94 370 ASP A C 1
ATOM 2759 O O . ASP A 1 370 ? -2.092 6.188 -31.425 1.00 66.94 370 ASP A O 1
ATOM 2763 N N . PHE A 1 371 ? -2.112 4.707 -33.122 1.00 76.19 371 PHE A N 1
ATOM 2764 C CA . PHE A 1 371 ? -1.281 5.505 -34.028 1.00 76.19 371 PHE A CA 1
ATOM 2765 C C . PHE A 1 371 ? -2.002 6.787 -34.474 1.00 76.19 371 PHE A C 1
ATOM 2767 O O . PHE A 1 371 ? -1.343 7.751 -34.851 1.00 76.19 371 PHE A O 1
ATOM 2774 N N . GLY A 1 372 ? -3.331 6.823 -34.330 1.00 76.94 372 GLY A N 1
ATOM 2775 C CA . GLY A 1 372 ? -4.173 7.988 -34.553 1.00 76.94 372 GLY A CA 1
ATOM 2776 C C . GLY A 1 372 ? -4.631 8.087 -36.001 1.00 76.94 372 GLY A C 1
ATOM 2777 O O . GLY A 1 372 ? -5.030 7.088 -36.603 1.00 76.94 372 GLY A O 1
ATOM 2778 N N . ASP A 1 373 ? -4.593 9.287 -36.573 1.00 73.81 373 ASP A N 1
ATOM 2779 C CA . ASP A 1 373 ? -4.960 9.524 -37.967 1.00 73.81 373 ASP A CA 1
ATOM 2780 C C . ASP A 1 373 ? -3.817 10.134 -38.789 1.00 73.81 373 ASP A C 1
ATOM 2782 O O . ASP A 1 373 ? -2.693 10.270 -38.325 1.00 73.81 373 ASP A O 1
ATOM 2786 N N . ASP A 1 374 ? -4.100 10.458 -40.050 1.00 83.69 374 ASP A N 1
ATOM 2787 C CA . ASP A 1 374 ? -3.167 11.128 -40.956 1.00 83.69 374 ASP A CA 1
ATOM 2788 C C . ASP A 1 374 ? -3.594 12.598 -41.139 1.00 83.69 374 ASP A C 1
ATOM 2790 O O . ASP A 1 374 ? -3.781 13.066 -42.266 1.00 83.69 374 ASP A O 1
ATOM 2794 N N . SER A 1 375 ? -3.886 13.328 -40.063 1.00 75.38 375 SER A N 1
ATOM 2795 C CA . SER A 1 375 ? -4.364 14.717 -40.155 1.00 75.38 375 SER A CA 1
ATOM 2796 C C . SER A 1 375 ? -3.251 15.769 -40.171 1.00 75.38 375 SER A C 1
ATOM 2798 O O . SER A 1 375 ? -3.519 16.927 -40.530 1.00 75.38 375 SER A O 1
ATOM 2800 N N . SER A 1 376 ? -2.008 15.398 -39.836 1.00 77.75 376 SER A N 1
ATOM 2801 C CA . SER A 1 376 ? -0.876 16.325 -39.846 1.00 77.75 376 SER A CA 1
ATOM 2802 C C . SER A 1 376 ? -0.521 16.761 -41.272 1.00 77.75 376 SER A C 1
ATOM 2804 O O . SER A 1 376 ? -0.937 16.185 -42.277 1.00 77.75 376 SER A O 1
ATOM 2806 N N . ARG A 1 377 ? 0.276 17.828 -41.380 1.00 81.75 377 ARG A N 1
ATOM 2807 C CA . ARG A 1 377 ? 0.805 18.287 -42.679 1.00 81.75 377 ARG A CA 1
ATOM 2808 C C . ARG A 1 377 ? 1.986 17.450 -43.184 1.00 81.75 377 ARG A C 1
ATOM 2810 O O . ARG A 1 377 ? 2.441 17.723 -44.297 1.00 81.75 377 ARG A O 1
ATOM 2817 N N . TRP A 1 378 ? 2.515 16.578 -42.333 1.00 81.06 378 TRP A N 1
ATOM 2818 C CA . TRP A 1 378 ? 3.696 15.755 -42.577 1.00 81.06 378 TRP A CA 1
ATOM 2819 C C . TRP A 1 378 ? 3.356 14.270 -42.721 1.00 81.06 378 TRP A C 1
ATOM 2821 O O . TRP A 1 378 ? 4.218 13.478 -43.044 1.00 81.06 378 TRP A O 1
ATOM 2831 N N . ASN A 1 379 ? 2.073 13.924 -42.624 1.00 84.62 379 ASN A N 1
ATOM 2832 C CA . ASN A 1 379 ? 1.588 12.575 -42.845 1.00 84.62 379 ASN A CA 1
ATOM 2833 C C . ASN A 1 379 ? 2.081 11.937 -44.162 1.00 84.62 379 ASN A C 1
ATOM 2835 O O . ASN A 1 379 ? 2.069 12.572 -45.225 1.00 84.62 379 ASN A O 1
ATOM 2839 N N . ASN A 1 380 ? 2.362 10.634 -44.137 1.00 85.75 380 ASN A N 1
ATOM 2840 C CA . ASN A 1 380 ? 2.711 9.854 -45.335 1.00 85.75 380 ASN A CA 1
ATOM 2841 C C . ASN A 1 380 ? 3.943 10.393 -46.100 1.00 85.75 380 ASN A C 1
ATOM 2843 O O . ASN A 1 380 ? 3.996 10.303 -47.340 1.00 85.75 380 ASN A O 1
ATOM 2847 N N . ASP A 1 381 ? 4.905 11.005 -45.412 1.00 88.56 381 ASP A N 1
ATOM 2848 C CA . ASP A 1 381 ? 6.152 11.484 -46.005 1.00 88.56 381 ASP A CA 1
ATOM 2849 C C . ASP A 1 381 ? 7.319 10.480 -45.895 1.00 88.56 381 ASP A C 1
ATOM 2851 O O . ASP A 1 381 ? 8.335 10.629 -46.591 1.00 88.56 381 ASP A O 1
ATOM 2855 N N . GLY A 1 382 ? 7.093 9.379 -45.173 1.00 87.31 382 GLY A N 1
ATOM 2856 C CA . GLY A 1 382 ? 8.005 8.257 -44.989 1.00 87.31 382 GLY A CA 1
ATOM 2857 C C . GLY A 1 382 ? 8.842 8.328 -43.712 1.00 87.31 382 GLY A C 1
ATOM 2858 O O . GLY A 1 382 ? 9.680 7.441 -43.516 1.00 87.31 382 GLY A O 1
ATOM 2859 N N . GLU A 1 383 ? 8.643 9.345 -42.877 1.00 91.19 383 GLU A N 1
ATOM 2860 C CA . GLU A 1 383 ? 9.169 9.451 -41.517 1.00 91.19 383 GLU A CA 1
ATOM 2861 C C . GLU A 1 383 ? 8.004 9.404 -40.513 1.00 91.19 383 GLU A C 1
ATOM 2863 O O . GLU A 1 383 ? 6.879 9.688 -40.881 1.00 91.19 383 GLU A O 1
ATOM 2868 N N . CYS A 1 384 ? 8.247 9.002 -39.262 1.00 90.62 384 CYS A N 1
ATOM 2869 C CA . CYS A 1 384 ? 7.245 9.118 -38.197 1.00 90.62 384 CYS A CA 1
ATOM 2870 C C . CYS A 1 384 ? 7.391 10.473 -37.493 1.00 90.62 384 CYS A C 1
ATOM 2872 O O . CYS A 1 384 ? 8.406 10.721 -36.832 1.00 90.62 384 CYS A O 1
ATOM 2874 N N . ASP A 1 385 ? 6.386 11.339 -37.612 1.00 84.31 385 ASP A N 1
ATOM 2875 C CA . ASP A 1 385 ? 6.351 12.672 -36.985 1.00 84.31 385 ASP A CA 1
ATOM 2876 C C . ASP A 1 385 ? 5.720 12.692 -35.587 1.00 84.31 385 ASP A C 1
ATOM 2878 O O . ASP A 1 385 ? 5.703 13.730 -34.914 1.00 84.31 385 ASP A O 1
ATOM 2882 N N . ASP A 1 386 ? 5.215 11.549 -35.128 1.00 82.62 386 ASP A N 1
ATOM 2883 C CA . ASP A 1 386 ? 4.532 11.442 -33.850 1.00 82.62 386 ASP A CA 1
ATOM 2884 C C . ASP A 1 386 ? 5.532 11.426 -32.672 1.00 82.62 386 ASP A C 1
ATOM 2886 O O . ASP A 1 386 ? 6.290 10.464 -32.505 1.00 82.62 386 ASP A O 1
ATOM 2890 N N . PRO A 1 387 ? 5.515 12.441 -31.785 1.00 71.06 387 PRO A N 1
ATOM 2891 C CA . PRO A 1 387 ? 6.446 12.554 -30.662 1.00 71.06 387 PRO A CA 1
ATOM 2892 C C . PRO A 1 387 ? 6.337 11.428 -29.620 1.00 71.06 387 PRO A C 1
ATOM 2894 O O . PRO A 1 387 ? 7.158 11.378 -28.705 1.00 71.06 387 PRO A O 1
ATOM 2897 N N . ARG A 1 388 ? 5.347 10.533 -29.722 1.00 73.50 388 ARG A N 1
ATOM 2898 C CA . ARG A 1 388 ? 5.201 9.356 -28.852 1.00 73.50 388 ARG A CA 1
ATOM 2899 C C . ARG A 1 388 ? 6.131 8.195 -29.212 1.00 73.50 388 ARG A C 1
ATOM 2901 O O . ARG A 1 388 ? 6.137 7.191 -28.495 1.00 73.50 388 ARG A O 1
ATOM 2908 N N . PHE A 1 389 ? 6.887 8.298 -30.303 1.00 78.00 389 PHE A N 1
ATOM 2909 C CA . PHE A 1 389 ? 7.770 7.241 -30.795 1.00 78.00 389 PHE A CA 1
ATOM 2910 C C . PHE A 1 389 ? 9.232 7.697 -30.855 1.00 78.00 389 PHE A C 1
ATOM 2912 O O . PHE A 1 389 ? 9.538 8.887 -30.910 1.00 78.00 389 PHE A O 1
ATOM 2919 N N . GLN A 1 390 ? 10.154 6.735 -30.836 1.00 76.44 390 GLN A N 1
ATOM 2920 C CA . GLN A 1 390 ? 11.582 6.964 -31.063 1.00 76.44 390 GLN A CA 1
ATOM 2921 C C . GLN A 1 390 ? 12.182 5.840 -31.913 1.00 76.44 390 GLN A C 1
ATOM 2923 O O . GLN A 1 390 ? 11.731 4.703 -31.822 1.00 76.44 390 GLN A O 1
ATOM 2928 N N . GLY A 1 391 ? 13.245 6.114 -32.672 1.00 73.75 391 GLY A N 1
ATOM 2929 C CA . GLY A 1 391 ? 13.997 5.085 -33.399 1.00 73.75 391 GLY A CA 1
ATOM 2930 C C . GLY A 1 391 ? 14.360 5.468 -34.833 1.00 73.75 391 GLY A C 1
ATOM 2931 O O . GLY A 1 391 ? 14.321 6.638 -35.218 1.00 73.75 391 GLY A O 1
ATOM 2932 N N . GLU A 1 392 ? 14.752 4.473 -35.625 1.00 76.19 392 GLU A N 1
ATOM 2933 C CA . GLU A 1 392 ? 15.162 4.659 -37.017 1.00 76.19 392 GLU A CA 1
ATOM 2934 C C . GLU A 1 392 ? 13.939 4.954 -37.901 1.00 76.19 392 GLU A C 1
ATOM 2936 O O . GLU A 1 392 ? 13.020 4.149 -37.996 1.00 76.19 392 GLU A O 1
ATOM 2941 N N . GLY A 1 393 ? 13.931 6.106 -38.574 1.00 80.00 393 GLY A N 1
ATOM 2942 C CA . GLY A 1 393 ? 12.786 6.555 -39.378 1.00 80.00 393 GLY A CA 1
ATOM 2943 C C . GLY A 1 393 ? 11.886 7.573 -38.677 1.00 80.00 393 GLY A C 1
ATOM 2944 O O . GLY A 1 393 ? 10.907 7.999 -39.269 1.00 80.00 393 GLY A O 1
ATOM 2945 N N . MET A 1 394 ? 12.223 8.010 -37.461 1.00 87.88 394 MET A N 1
ATOM 2946 C CA . MET A 1 394 ? 11.609 9.205 -36.873 1.00 87.88 394 MET A CA 1
ATOM 2947 C C . MET A 1 394 ? 11.992 10.470 -37.639 1.00 87.88 394 MET A C 1
ATOM 2949 O O . MET A 1 394 ? 13.152 10.629 -38.040 1.00 87.88 394 MET A O 1
ATOM 2953 N N . ALA A 1 395 ? 11.051 11.406 -37.747 1.00 83.56 395 ALA A N 1
ATOM 2954 C CA . ALA A 1 395 ? 11.321 12.721 -38.292 1.00 83.56 395 ALA A CA 1
ATOM 2955 C C . ALA A 1 395 ? 12.377 13.447 -37.454 1.00 83.56 395 ALA A C 1
ATOM 2957 O O . ALA A 1 395 ? 12.358 13.452 -36.220 1.00 83.56 395 ALA A O 1
ATOM 2958 N N . VAL A 1 396 ? 13.303 14.133 -38.129 1.00 71.94 396 VAL A N 1
ATOM 2959 C CA . VAL A 1 396 ? 14.401 14.861 -37.459 1.00 71.94 396 VAL A CA 1
ATOM 2960 C C . VAL A 1 396 ? 13.871 15.939 -36.505 1.00 71.94 396 VAL A C 1
ATOM 2962 O O . VAL A 1 396 ? 14.556 16.340 -35.561 1.00 71.94 396 VAL A O 1
ATOM 2965 N N . LYS A 1 397 ? 12.661 16.445 -36.759 1.00 69.88 397 LYS A N 1
ATOM 2966 C CA . LYS A 1 397 ? 12.003 17.429 -35.908 1.00 69.88 397 LYS A CA 1
ATOM 2967 C C . LYS A 1 397 ? 10.520 17.102 -35.746 1.00 69.88 397 LYS A C 1
ATOM 2969 O O . LYS A 1 397 ? 9.698 17.639 -36.478 1.00 69.88 397 LYS A O 1
ATOM 2974 N N . VAL A 1 398 ? 10.213 16.342 -34.706 1.00 66.50 398 VAL A N 1
ATOM 2975 C CA . VAL A 1 398 ? 8.842 16.123 -34.236 1.00 66.50 398 VAL A CA 1
ATOM 2976 C C . VAL A 1 398 ? 8.292 17.383 -33.555 1.00 66.50 398 VAL A C 1
ATOM 2978 O O . VAL A 1 398 ? 9.010 18.082 -32.827 1.00 66.50 398 VAL A O 1
ATOM 2981 N N . GLU A 1 399 ? 7.029 17.726 -33.812 1.00 59.94 399 GLU A N 1
ATOM 2982 C CA . GLU A 1 399 ? 6.342 18.835 -33.144 1.00 59.94 399 GLU A CA 1
ATOM 2983 C C . GLU A 1 399 ? 5.165 18.307 -32.307 1.00 59.94 399 GLU A C 1
ATOM 2985 O O . GLU A 1 399 ? 4.457 17.408 -32.746 1.00 59.94 399 GLU A O 1
ATOM 2990 N N . PRO A 1 400 ? 4.875 18.898 -31.130 1.00 56.38 400 PRO A N 1
ATOM 2991 C CA . PRO A 1 400 ? 3.791 18.435 -30.253 1.00 56.38 400 PRO A CA 1
ATOM 2992 C C . PRO A 1 400 ? 2.417 18.320 -30.916 1.00 56.38 400 PRO A C 1
ATOM 2994 O O . PRO A 1 400 ? 1.588 17.518 -30.515 1.00 56.38 400 PRO A O 1
ATOM 2997 N N . ARG A 1 401 ? 2.178 19.146 -31.935 1.00 60.84 401 ARG A N 1
ATOM 2998 C CA . ARG A 1 401 ? 0.927 19.184 -32.697 1.00 60.84 401 ARG A CA 1
ATOM 2999 C C . ARG A 1 401 ? 0.747 18.026 -33.679 1.00 60.84 401 ARG A C 1
ATOM 3001 O O . ARG A 1 401 ? -0.322 17.941 -34.267 1.00 60.84 401 ARG A O 1
ATOM 3008 N N . ASP A 1 402 ? 1.793 17.238 -33.909 1.00 70.94 402 ASP A N 1
ATOM 3009 C CA . ASP A 1 402 ? 1.791 16.101 -34.832 1.00 70.94 402 ASP A CA 1
ATOM 3010 C C . ASP A 1 402 ? 1.571 14.770 -34.067 1.00 70.94 402 ASP A C 1
ATOM 3012 O O . ASP A 1 402 ? 1.614 13.684 -34.638 1.00 70.94 402 ASP A O 1
ATOM 3016 N N . PHE A 1 403 ? 1.260 14.865 -32.767 1.00 74.75 403 PHE A N 1
ATOM 3017 C CA . PHE A 1 403 ? 0.794 13.769 -31.918 1.00 74.75 403 PHE A CA 1
ATOM 3018 C C . PHE A 1 403 ? -0.387 13.031 -32.546 1.00 74.75 403 PHE A C 1
ATOM 3020 O O . PHE A 1 403 ? -1.381 13.659 -32.914 1.00 74.75 403 PHE A O 1
ATOM 3027 N N . ALA A 1 404 ? -0.289 11.704 -32.650 1.00 74.81 404 ALA A N 1
ATOM 3028 C CA . ALA A 1 404 ? -1.333 10.835 -33.196 1.00 74.81 404 ALA A CA 1
ATOM 3029 C C . ALA A 1 404 ? -1.874 11.278 -34.567 1.00 74.81 404 ALA A C 1
ATOM 3031 O O . ALA A 1 404 ? -3.045 11.063 -34.869 1.00 74.81 404 ALA A O 1
ATOM 3032 N N . SER A 1 405 ? -1.047 11.953 -35.368 1.00 79.19 405 SER A N 1
ATOM 3033 C CA . SER A 1 405 ? -1.484 12.615 -36.604 1.00 79.19 405 SER A CA 1
ATOM 3034 C C . SER A 1 405 ? -0.677 12.183 -37.837 1.00 79.19 405 SER A C 1
ATOM 3036 O O . SER A 1 405 ? -0.807 12.788 -38.909 1.00 79.19 405 SER A O 1
ATOM 3038 N N . ASP A 1 406 ? 0.155 11.154 -37.679 1.00 84.44 406 ASP A N 1
ATOM 3039 C CA . ASP A 1 406 ? 0.954 10.524 -38.730 1.00 84.44 406 ASP A CA 1
ATOM 3040 C C . ASP A 1 406 ? 0.926 8.988 -38.604 1.00 84.44 406 ASP A C 1
ATOM 3042 O O . ASP A 1 406 ? 1.930 8.283 -38.478 1.00 84.44 406 ASP A O 1
ATOM 3046 N N . ALA A 1 407 ? -0.290 8.452 -38.548 1.00 84.88 407 ALA A N 1
ATOM 3047 C CA . ALA A 1 407 ? -0.513 7.054 -38.224 1.00 84.88 407 ALA A CA 1
ATOM 3048 C C . ALA A 1 407 ? 0.099 6.088 -39.246 1.00 84.88 407 ALA A C 1
ATOM 3050 O O . ALA A 1 407 ? 0.610 5.028 -38.867 1.00 84.88 407 ALA A O 1
ATOM 3051 N N . THR A 1 408 ? 0.039 6.414 -40.539 1.00 88.12 408 THR A N 1
ATOM 3052 C CA . THR A 1 408 ? 0.476 5.491 -41.595 1.00 88.12 408 THR A CA 1
ATOM 3053 C C . THR A 1 408 ? 1.981 5.222 -41.552 1.00 88.12 408 THR A C 1
ATOM 3055 O O . THR A 1 408 ? 2.380 4.057 -41.638 1.00 88.12 408 THR A O 1
ATOM 3058 N N . ASP A 1 409 ? 2.820 6.243 -41.375 1.00 89.31 409 ASP A N 1
ATOM 3059 C CA . ASP A 1 409 ? 4.273 6.047 -41.347 1.00 89.31 409 ASP A CA 1
ATOM 3060 C C . ASP A 1 409 ? 4.740 5.493 -39.997 1.00 89.31 409 ASP A C 1
ATOM 3062 O O . ASP A 1 409 ? 5.522 4.537 -39.958 1.00 89.31 409 ASP A O 1
ATOM 3066 N N . CYS A 1 410 ? 4.184 5.992 -38.889 1.00 89.12 410 CYS A N 1
ATOM 3067 C CA . CYS A 1 410 ? 4.500 5.486 -37.555 1.00 89.12 410 CYS A CA 1
ATOM 3068 C C . CYS A 1 410 ? 4.105 4.012 -37.378 1.00 89.12 410 CYS A C 1
ATOM 3070 O O . CYS A 1 410 ? 4.900 3.226 -36.865 1.00 89.12 410 CYS A O 1
ATOM 3072 N N . SER A 1 411 ? 2.926 3.592 -37.848 1.00 88.00 411 SER A N 1
ATOM 3073 C CA . SER A 1 411 ? 2.526 2.177 -37.772 1.00 88.00 411 SER A CA 1
ATOM 3074 C C . SER A 1 411 ? 3.423 1.275 -38.612 1.00 88.00 411 SER A C 1
ATOM 3076 O O . SER A 1 411 ? 3.875 0.238 -38.132 1.00 88.00 411 SER A O 1
ATOM 3078 N N . ALA A 1 412 ? 3.766 1.691 -39.833 1.00 83.31 412 ALA A N 1
ATOM 3079 C CA . ALA A 1 412 ? 4.632 0.911 -40.708 1.00 83.31 412 ALA A CA 1
ATOM 3080 C C . ALA A 1 412 ? 6.052 0.750 -40.140 1.00 83.31 412 ALA A C 1
ATOM 3082 O O . ALA A 1 412 ? 6.634 -0.333 -40.221 1.00 83.31 412 ALA A O 1
ATOM 3083 N N . LEU A 1 413 ? 6.618 1.814 -39.568 1.00 73.75 413 LEU A N 1
ATOM 3084 C CA . LEU A 1 413 ? 7.947 1.788 -38.955 1.00 73.75 413 LEU A CA 1
ATOM 3085 C C . LEU A 1 413 ? 7.961 1.012 -37.633 1.00 73.75 413 LEU A C 1
ATOM 3087 O O . LEU A 1 413 ? 8.960 0.360 -37.318 1.00 73.75 413 LEU A O 1
ATOM 3091 N N . PHE A 1 414 ? 6.866 1.063 -36.875 1.00 75.62 414 PHE A N 1
ATOM 3092 C CA . PHE A 1 414 ? 6.710 0.301 -35.641 1.00 75.62 414 PHE A CA 1
ATOM 3093 C C . PHE A 1 414 ? 6.577 -1.200 -35.933 1.00 75.62 414 PHE A C 1
ATOM 3095 O O . PHE A 1 414 ? 7.269 -2.008 -35.316 1.00 75.62 414 PHE A O 1
ATOM 3102 N N . ASP A 1 415 ? 5.783 -1.578 -36.938 1.00 75.38 415 ASP A N 1
ATOM 3103 C CA . ASP A 1 415 ? 5.628 -2.970 -37.385 1.00 75.38 415 ASP A CA 1
ATOM 3104 C C . ASP A 1 415 ? 6.936 -3.565 -37.938 1.00 75.38 415 ASP A C 1
ATOM 3106 O O . ASP A 1 415 ? 7.189 -4.764 -37.801 1.00 75.38 415 ASP A O 1
ATOM 3110 N N . ASP A 1 416 ? 7.789 -2.737 -38.549 1.00 71.62 416 ASP A N 1
ATOM 3111 C CA . ASP A 1 416 ? 9.129 -3.129 -39.013 1.00 71.62 416 ASP A CA 1
ATOM 3112 C C . ASP A 1 416 ? 10.158 -3.188 -37.863 1.00 71.62 416 ASP A C 1
ATOM 3114 O O . ASP A 1 416 ? 11.328 -3.505 -38.084 1.00 71.62 416 ASP A O 1
ATOM 3118 N N . GLY A 1 417 ? 9.737 -2.875 -36.631 1.00 70.69 417 GLY A N 1
ATOM 3119 C CA . GLY A 1 417 ? 10.574 -2.867 -35.431 1.00 70.69 417 GLY A CA 1
ATOM 3120 C C . GLY A 1 417 ? 11.634 -1.765 -35.418 1.00 70.69 417 GLY A C 1
ATOM 3121 O O . GLY A 1 417 ? 12.602 -1.860 -34.666 1.00 70.69 417 GLY A O 1
ATOM 3122 N N . LYS A 1 418 ? 11.495 -0.742 -36.268 1.00 64.31 418 LYS A N 1
ATOM 3123 C CA . LYS A 1 418 ? 12.478 0.342 -36.409 1.00 64.31 418 LYS A CA 1
ATOM 3124 C C . LYS A 1 418 ? 12.271 1.474 -35.420 1.00 64.31 418 LYS A C 1
ATOM 3126 O O . LYS A 1 418 ? 13.244 2.093 -34.986 1.00 64.31 418 LYS A O 1
ATOM 3131 N N . ILE A 1 419 ? 11.016 1.734 -35.073 1.00 71.25 419 ILE A N 1
ATOM 3132 C CA . ILE A 1 419 ? 10.653 2.680 -34.026 1.00 71.25 419 ILE A CA 1
ATOM 3133 C C . ILE A 1 419 ? 9.932 1.950 -32.900 1.00 71.25 419 ILE A C 1
ATOM 3135 O O . ILE A 1 419 ? 9.282 0.930 -33.103 1.00 71.25 419 ILE A O 1
ATOM 3139 N N . SER A 1 420 ? 10.072 2.472 -31.693 1.00 65.94 420 SER A N 1
ATOM 3140 C CA . SER A 1 420 ? 9.433 1.976 -30.482 1.00 65.94 420 SER A CA 1
ATOM 3141 C C . SER A 1 420 ? 8.607 3.087 -29.860 1.00 65.94 420 SER A C 1
ATOM 3143 O O . SER A 1 420 ? 8.972 4.260 -29.915 1.00 65.94 420 SER A O 1
ATOM 3145 N N . PHE A 1 421 ? 7.488 2.705 -29.261 1.00 63.69 421 PHE A N 1
ATOM 3146 C CA . PHE A 1 421 ? 6.635 3.613 -28.520 1.00 63.69 421 PHE A CA 1
ATOM 3147 C C . PHE A 1 421 ? 7.288 3.937 -27.173 1.00 63.69 421 PHE A C 1
ATOM 3149 O O . PHE A 1 421 ? 7.693 3.030 -26.446 1.00 63.69 421 PHE A O 1
ATOM 3156 N N . VAL A 1 422 ? 7.378 5.220 -26.835 1.00 57.28 422 VAL A N 1
ATOM 3157 C CA . VAL A 1 422 ? 8.071 5.719 -25.633 1.00 57.28 422 VAL A CA 1
ATOM 3158 C C . VAL A 1 422 ? 7.155 6.436 -24.647 1.00 57.28 422 VAL A C 1
ATOM 3160 O O . VAL A 1 422 ? 7.615 6.951 -23.632 1.00 57.28 422 VAL A O 1
ATOM 3163 N N . GLY A 1 423 ? 5.846 6.436 -24.906 1.00 57.25 423 GLY A N 1
ATOM 3164 C CA . GLY A 1 423 ? 4.863 7.098 -24.051 1.00 57.25 423 GLY A CA 1
ATOM 3165 C C . GLY A 1 423 ? 4.533 8.521 -24.493 1.00 57.25 423 GLY A C 1
ATOM 3166 O O . GLY A 1 423 ? 5.348 9.229 -25.075 1.00 57.25 423 GLY A O 1
ATOM 3167 N N . GLY A 1 424 ? 3.314 8.956 -24.160 1.00 49.97 424 GLY A N 1
ATOM 3168 C CA . GLY A 1 424 ? 2.813 10.314 -24.413 1.00 49.97 424 GLY A CA 1
ATOM 3169 C C . GLY A 1 424 ? 3.281 11.381 -23.421 1.00 49.97 424 GLY A C 1
ATOM 3170 O O . GLY A 1 424 ? 2.825 12.514 -23.504 1.00 49.97 424 GLY A O 1
ATOM 3171 N N . ILE A 1 425 ? 4.180 11.045 -22.488 1.00 41.34 425 ILE A N 1
ATOM 3172 C CA . ILE A 1 425 ? 4.655 11.960 -21.429 1.00 41.34 425 ILE A CA 1
ATOM 3173 C C . ILE A 1 425 ? 6.184 11.881 -21.226 1.00 41.34 425 ILE A C 1
ATOM 3175 O O . ILE A 1 425 ? 6.730 12.525 -20.338 1.00 41.34 425 ILE A O 1
ATOM 3179 N N . GLY A 1 426 ? 6.911 11.118 -22.052 1.00 36.59 426 GLY A N 1
ATOM 3180 C CA . GLY A 1 426 ? 8.367 10.968 -21.924 1.00 36.59 426 GLY A CA 1
ATOM 3181 C C . GLY A 1 426 ? 9.196 12.095 -22.552 1.00 36.59 426 GLY A C 1
ATOM 3182 O O . GLY A 1 426 ? 10.386 12.199 -22.273 1.00 36.59 426 GLY A O 1
ATOM 3183 N N . ILE A 1 427 ? 8.610 12.948 -23.404 1.00 33.09 427 ILE A N 1
ATOM 3184 C CA . ILE A 1 427 ? 9.385 13.908 -24.213 1.00 33.09 427 ILE A CA 1
ATOM 3185 C C . ILE A 1 427 ? 8.709 15.281 -24.299 1.00 33.09 427 ILE A C 1
ATOM 3187 O O . ILE A 1 427 ? 8.518 15.788 -25.393 1.00 33.09 427 ILE A O 1
ATOM 3191 N N . MET A 1 428 ? 8.349 15.930 -23.183 1.00 32.19 428 MET A N 1
ATOM 3192 C CA . MET A 1 428 ? 8.039 17.379 -23.194 1.00 32.19 428 MET A CA 1
ATOM 3193 C C . MET A 1 428 ? 8.481 18.121 -21.920 1.00 32.19 428 MET A C 1
ATOM 3195 O O . MET A 1 428 ? 7.742 18.919 -21.352 1.00 32.19 428 MET A O 1
ATOM 3199 N N . VAL A 1 429 ? 9.737 17.932 -21.510 1.00 27.84 429 VAL A N 1
ATOM 3200 C CA . VAL A 1 429 ? 10.484 18.938 -20.731 1.00 27.84 429 VAL A CA 1
ATOM 3201 C C . VAL A 1 429 ? 11.665 19.387 -21.602 1.00 27.84 429 VAL A C 1
ATOM 3203 O O . VAL A 1 429 ? 12.228 18.550 -22.312 1.00 27.84 429 VAL A O 1
ATOM 3206 N N . PRO A 1 430 ? 12.018 20.691 -21.657 1.00 27.95 430 PRO A N 1
ATOM 3207 C CA . PRO A 1 430 ? 13.046 21.176 -22.567 1.00 27.95 430 PRO A CA 1
ATOM 3208 C C . PRO A 1 430 ? 14.358 20.436 -22.344 1.00 27.95 430 PRO A C 1
ATOM 3210 O O . PRO A 1 430 ? 14.773 20.255 -21.205 1.00 27.95 430 PRO A O 1
ATOM 3213 N N . LEU A 1 431 ? 14.984 20.082 -23.465 1.00 32.75 431 LEU A N 1
ATOM 3214 C CA . LEU A 1 431 ? 16.351 19.616 -23.665 1.00 32.75 431 LEU A CA 1
ATOM 3215 C C . LEU A 1 431 ? 17.380 20.322 -22.759 1.00 32.75 431 LEU A C 1
ATOM 3217 O O . LEU A 1 431 ? 18.125 21.150 -23.257 1.00 32.75 431 LEU A O 1
ATOM 3221 N N . GLU A 1 432 ? 17.424 20.005 -21.467 1.00 36.44 432 GLU A N 1
ATOM 3222 C CA . GLU A 1 432 ? 18.590 20.040 -20.584 1.00 36.44 432 GLU A CA 1
ATOM 3223 C C . GLU A 1 432 ? 18.346 19.039 -19.437 1.00 36.44 432 GLU A C 1
ATOM 3225 O O . GLU A 1 432 ? 17.562 19.271 -18.523 1.00 36.44 432 GLU A O 1
ATOM 3230 N N . THR A 1 433 ? 19.081 17.925 -19.509 1.00 41.53 433 THR A N 1
ATOM 3231 C CA . THR A 1 433 ? 19.458 17.028 -18.403 1.00 41.53 433 THR A CA 1
ATOM 3232 C C . THR A 1 433 ? 18.363 16.200 -17.712 1.00 41.53 433 THR A C 1
ATOM 3234 O O . THR A 1 433 ? 17.876 16.593 -16.661 1.00 41.53 433 THR A O 1
ATOM 3237 N N . THR A 1 434 ? 18.146 14.966 -18.182 1.00 30.94 434 THR A N 1
ATOM 3238 C CA . THR A 1 434 ? 18.038 13.787 -17.298 1.00 30.94 434 THR A CA 1
ATOM 3239 C C . THR A 1 434 ? 18.753 12.587 -17.945 1.00 30.94 434 THR A C 1
ATOM 3241 O O . THR A 1 434 ? 18.405 12.186 -19.055 1.00 30.94 434 THR A O 1
ATOM 3244 N N . PRO A 1 435 ? 19.806 12.052 -17.305 1.00 39.75 435 PRO A N 1
ATOM 3245 C CA . PRO A 1 435 ? 20.472 10.822 -17.704 1.00 39.75 435 PRO A CA 1
ATOM 3246 C C . PRO A 1 435 ? 19.717 9.653 -17.070 1.00 39.75 435 PRO A C 1
ATOM 3248 O O . PRO A 1 435 ? 19.909 9.387 -15.889 1.00 39.75 435 PRO A O 1
ATOM 3251 N N . ASP A 1 436 ? 18.849 8.983 -17.826 1.00 37.47 436 ASP A N 1
ATOM 3252 C CA . ASP A 1 436 ? 18.196 7.765 -17.337 1.00 37.47 436 ASP A CA 1
ATOM 3253 C C . ASP A 1 436 ? 18.511 6.573 -18.235 1.00 37.47 436 ASP A C 1
ATOM 3255 O O . ASP A 1 436 ? 17.715 6.059 -19.014 1.00 37.47 436 ASP A O 1
ATOM 3259 N N . ALA A 1 437 ? 19.773 6.185 -18.137 1.00 42.41 437 ALA A N 1
ATOM 3260 C CA . ALA A 1 437 ? 20.172 4.805 -18.259 1.00 42.41 437 ALA A CA 1
ATOM 3261 C C . ALA A 1 437 ? 21.092 4.582 -17.056 1.00 42.41 437 ALA A C 1
ATOM 3263 O O . ALA A 1 437 ? 22.288 4.879 -17.099 1.00 42.41 437 ALA A O 1
ATOM 3264 N N . SER A 1 438 ? 20.514 4.211 -15.911 1.00 49.53 438 SER A N 1
ATOM 3265 C CA . SER A 1 438 ? 21.313 3.983 -14.711 1.00 49.53 438 SER A CA 1
ATOM 3266 C C . SER A 1 438 ? 22.303 2.842 -14.961 1.00 49.53 438 SER A C 1
ATOM 3268 O O . SER A 1 438 ? 21.932 1.708 -15.267 1.00 49.53 438 SER A O 1
ATOM 3270 N N . ALA A 1 439 ? 23.592 3.140 -14.798 1.00 54.22 439 ALA A N 1
ATOM 3271 C CA . ALA A 1 439 ? 24.689 2.181 -14.888 1.00 54.22 439 ALA A CA 1
ATOM 3272 C C . ALA A 1 439 ? 24.665 1.118 -13.764 1.00 54.22 439 ALA A C 1
ATOM 3274 O O . ALA A 1 439 ? 25.533 0.241 -13.745 1.00 54.22 439 ALA A O 1
ATOM 3275 N N . SER A 1 440 ? 23.710 1.188 -12.822 1.00 50.53 440 SER A N 1
ATOM 3276 C CA . SER A 1 440 ? 23.633 0.317 -11.639 1.00 50.53 440 SER A CA 1
ATOM 3277 C C . SER A 1 440 ? 23.319 -1.150 -11.958 1.00 50.53 440 SER A C 1
ATOM 3279 O O . SER A 1 440 ? 23.702 -2.018 -11.180 1.00 50.53 440 SER A O 1
ATOM 3281 N N . GLY A 1 441 ? 22.709 -1.448 -13.112 1.00 57.56 441 GLY A N 1
ATOM 3282 C CA . GLY A 1 441 ? 22.367 -2.817 -13.532 1.00 57.56 441 GLY A CA 1
ATOM 3283 C C . GLY A 1 441 ? 23.263 -3.426 -14.617 1.00 57.56 441 GLY A C 1
ATOM 3284 O O . GLY A 1 441 ? 23.101 -4.595 -14.969 1.00 57.56 441 GLY A O 1
ATOM 3285 N N . ILE A 1 442 ? 24.205 -2.664 -15.182 1.00 78.50 442 ILE A N 1
ATOM 3286 C CA . ILE A 1 442 ? 24.990 -3.114 -16.336 1.00 78.50 442 ILE A CA 1
ATOM 3287 C C . ILE A 1 442 ? 26.358 -3.621 -15.889 1.00 78.50 442 ILE A C 1
ATOM 3289 O O . ILE A 1 442 ? 27.204 -2.880 -15.388 1.00 78.50 442 ILE A O 1
ATOM 3293 N N . ASP A 1 443 ? 26.609 -4.906 -16.138 1.00 86.44 443 ASP A N 1
ATOM 3294 C CA . ASP A 1 443 ? 27.946 -5.481 -16.022 1.00 86.44 443 ASP A CA 1
ATOM 3295 C C . ASP A 1 443 ? 28.808 -5.039 -17.214 1.00 86.44 443 ASP A C 1
ATOM 3297 O O . ASP A 1 443 ? 28.799 -5.669 -18.282 1.00 86.44 443 ASP A O 1
ATOM 3301 N N . PHE A 1 444 ? 29.527 -3.930 -17.024 1.00 89.12 444 PHE A N 1
ATOM 3302 C CA . PHE A 1 444 ? 30.525 -3.401 -17.958 1.00 89.12 444 PHE A CA 1
ATOM 3303 C C . PHE A 1 444 ? 31.803 -4.257 -18.016 1.00 89.12 444 PHE A C 1
ATOM 3305 O O . PHE A 1 444 ? 32.560 -4.133 -18.973 1.00 89.12 444 PHE A O 1
ATOM 3312 N N . GLY A 1 445 ? 32.025 -5.156 -17.050 1.00 91.69 445 GLY A N 1
ATOM 3313 C CA . GLY A 1 445 ? 33.198 -6.026 -17.010 1.00 91.69 445 GLY A CA 1
ATOM 3314 C C . GLY A 1 445 ? 34.461 -5.387 -16.428 1.00 91.69 445 GLY A C 1
ATOM 3315 O O . GLY A 1 445 ? 34.400 -4.657 -15.437 1.00 91.69 445 GLY A O 1
ATOM 3316 N N . ASP A 1 446 ? 35.616 -5.696 -17.023 1.00 91.69 446 ASP A N 1
ATOM 3317 C CA . ASP A 1 446 ? 36.939 -5.182 -16.642 1.00 91.69 446 ASP A CA 1
ATOM 3318 C C . ASP A 1 446 ? 37.635 -4.430 -17.796 1.00 91.69 446 ASP A C 1
ATOM 3320 O O . ASP A 1 446 ? 37.029 -4.198 -18.832 1.00 91.69 446 ASP A O 1
ATOM 3324 N N . ASP A 1 447 ? 38.890 -4.003 -17.604 1.00 95.88 447 ASP A N 1
ATOM 3325 C CA . ASP A 1 447 ? 39.705 -3.317 -18.627 1.00 95.88 447 ASP A CA 1
ATOM 3326 C C . ASP A 1 447 ? 40.831 -4.235 -19.151 1.00 95.88 447 ASP A C 1
ATOM 3328 O O . ASP A 1 447 ? 42.007 -3.852 -19.176 1.00 95.88 447 ASP A O 1
ATOM 3332 N N . SER A 1 448 ? 40.528 -5.511 -19.408 1.00 89.75 448 SER A N 1
ATOM 3333 C CA . SER A 1 448 ? 41.544 -6.512 -19.764 1.00 89.75 448 SER A CA 1
ATOM 3334 C C . SER A 1 448 ? 41.884 -6.602 -21.257 1.00 89.75 448 SER A C 1
ATOM 3336 O O . SER A 1 448 ? 42.827 -7.332 -21.592 1.00 89.75 448 SER A O 1
ATOM 3338 N N . SER A 1 449 ? 41.169 -5.900 -22.147 1.00 88.88 449 SER A N 1
ATOM 3339 C CA . SER A 1 449 ? 41.483 -5.876 -23.585 1.00 88.88 449 SER A CA 1
ATOM 3340 C C . SER A 1 449 ? 42.720 -5.020 -23.888 1.00 88.88 449 SER A C 1
ATOM 3342 O O . SER A 1 449 ? 43.196 -4.248 -23.054 1.00 88.88 449 SER A O 1
ATOM 3344 N N . GLU A 1 450 ? 43.289 -5.181 -25.089 1.00 90.62 450 GLU A N 1
ATOM 3345 C CA . GLU A 1 450 ? 44.375 -4.302 -25.558 1.00 90.62 450 GLU A CA 1
ATOM 3346 C C . GLU A 1 450 ? 43.882 -2.917 -26.007 1.00 90.62 450 GLU A C 1
ATOM 3348 O O . GLU A 1 450 ? 44.707 -2.013 -26.157 1.00 90.62 450 GLU A O 1
ATOM 3353 N N . TRP A 1 451 ? 42.565 -2.779 -26.176 1.00 91.12 451 TRP A N 1
ATOM 3354 C CA . TRP A 1 451 ? 41.863 -1.580 -26.638 1.00 91.12 451 TRP A CA 1
ATOM 3355 C C . TRP A 1 451 ? 41.196 -0.793 -25.500 1.00 91.12 451 TRP A C 1
ATOM 3357 O O . TRP A 1 451 ? 40.902 0.380 -25.659 1.00 91.12 451 TRP A O 1
ATOM 3367 N N . ALA A 1 452 ? 41.121 -1.360 -24.291 1.00 92.31 452 ALA A N 1
ATOM 3368 C CA . ALA A 1 452 ? 40.543 -0.671 -23.146 1.00 92.31 452 ALA A CA 1
ATOM 3369 C C . ALA A 1 452 ? 41.227 0.673 -22.835 1.00 92.31 452 ALA A C 1
ATOM 3371 O O . ALA A 1 452 ? 42.464 0.756 -22.774 1.00 92.31 452 ALA A O 1
ATOM 3372 N N . LYS A 1 453 ? 40.429 1.691 -22.482 1.00 92.44 453 LYS A N 1
ATOM 3373 C CA . LYS A 1 453 ? 40.885 3.055 -22.119 1.00 92.44 453 LYS A CA 1
ATOM 3374 C C . LYS A 1 453 ? 41.486 3.844 -23.281 1.00 92.44 453 LYS A C 1
ATOM 3376 O O . LYS A 1 453 ? 42.371 4.686 -23.051 1.00 92.44 453 LYS A O 1
ATOM 3381 N N . ASP A 1 454 ? 41.063 3.582 -24.509 1.00 93.56 454 ASP A N 1
ATOM 3382 C CA . ASP A 1 454 ? 41.461 4.352 -25.684 1.00 93.56 454 ASP A CA 1
ATOM 3383 C C . ASP A 1 454 ? 40.483 5.492 -26.038 1.00 93.56 454 ASP A C 1
ATOM 3385 O O . ASP A 1 454 ? 40.839 6.395 -26.808 1.00 93.56 454 ASP A O 1
ATOM 3389 N N . GLY A 1 455 ? 39.339 5.546 -25.351 1.00 92.00 455 GLY A N 1
ATOM 3390 C CA . GLY A 1 455 ? 38.302 6.563 -25.484 1.00 92.00 455 GLY A CA 1
ATOM 3391 C C . GLY A 1 455 ? 37.119 6.148 -26.360 1.00 92.00 455 GLY A C 1
ATOM 3392 O O . GLY A 1 455 ? 36.223 6.978 -26.554 1.00 92.00 455 GLY A O 1
ATOM 3393 N N . GLU A 1 456 ? 37.107 4.919 -26.869 1.00 96.06 456 GLU A N 1
ATOM 3394 C CA . GLU A 1 456 ? 35.988 4.290 -27.575 1.00 96.06 456 GLU A CA 1
ATOM 3395 C C . GLU A 1 456 ? 35.460 3.096 -26.762 1.00 96.06 456 GLU A C 1
ATOM 3397 O O . GLU A 1 456 ? 36.155 2.602 -25.893 1.00 96.06 456 GLU A O 1
ATOM 3402 N N . CYS A 1 457 ? 34.213 2.666 -26.983 1.00 96.88 457 CYS A N 1
ATOM 3403 C CA . CYS A 1 457 ? 33.675 1.443 -26.376 1.00 96.88 457 CYS A CA 1
ATOM 3404 C C . CYS A 1 457 ? 33.835 0.256 -27.334 1.00 96.88 457 CYS A C 1
ATOM 3406 O O . CYS A 1 457 ? 33.208 0.237 -28.401 1.00 96.88 457 CYS A O 1
ATOM 3408 N N . ASP A 1 458 ? 34.614 -0.750 -26.935 1.00 95.94 458 ASP A N 1
ATOM 3409 C CA . ASP A 1 458 ? 34.871 -1.958 -27.743 1.00 95.94 458 ASP A CA 1
ATOM 3410 C C . ASP A 1 458 ? 33.873 -3.101 -27.502 1.00 95.94 458 ASP A C 1
ATOM 3412 O O . ASP A 1 458 ? 33.877 -4.118 -28.203 1.00 95.94 458 ASP A O 1
ATOM 3416 N N . ASP A 1 459 ? 32.998 -2.970 -26.503 1.00 95.00 459 ASP A N 1
ATOM 3417 C CA . ASP A 1 459 ? 32.083 -4.044 -26.133 1.00 95.00 459 ASP A CA 1
ATOM 3418 C C . ASP A 1 459 ? 30.925 -4.174 -27.149 1.00 95.00 459 ASP A C 1
ATOM 3420 O O . ASP A 1 459 ? 30.053 -3.301 -27.231 1.00 95.00 459 ASP A O 1
ATOM 3424 N N . PRO A 1 460 ? 30.817 -5.302 -27.882 1.00 91.69 460 PRO A N 1
ATOM 3425 C CA . PRO A 1 460 ? 29.839 -5.466 -28.957 1.00 91.69 460 PRO A CA 1
ATOM 3426 C C . PRO A 1 460 ? 28.375 -5.482 -28.491 1.00 91.69 460 PRO A C 1
ATOM 3428 O O . PRO A 1 460 ? 27.473 -5.491 -29.340 1.00 91.69 460 PRO A O 1
ATOM 3431 N N . ARG A 1 461 ? 28.113 -5.512 -27.177 1.00 92.81 461 ARG A N 1
ATOM 3432 C CA . ARG A 1 461 ? 26.766 -5.401 -26.599 1.00 92.81 461 ARG A CA 1
ATOM 3433 C C . ARG A 1 461 ? 26.201 -3.979 -26.672 1.00 92.81 461 ARG A C 1
ATOM 3435 O O . ARG A 1 461 ? 24.989 -3.837 -26.562 1.00 92.81 461 ARG A O 1
ATOM 3442 N N . PHE A 1 462 ? 27.034 -2.959 -26.879 1.00 91.44 462 PHE A N 1
ATOM 3443 C CA . PHE A 1 462 ? 26.601 -1.561 -26.953 1.00 91.44 462 PHE A CA 1
ATOM 3444 C C . PHE A 1 462 ? 26.456 -1.060 -28.400 1.00 91.44 462 PHE A C 1
ATOM 3446 O O . PHE A 1 462 ? 26.931 -1.679 -29.360 1.00 91.44 462 PHE A O 1
ATOM 3453 N N . VAL A 1 463 ? 25.746 0.057 -28.563 1.00 88.25 463 VAL A N 1
ATOM 3454 C CA . VAL A 1 463 ? 25.562 0.787 -29.825 1.00 88.25 463 VAL A CA 1
ATOM 3455 C C . VAL A 1 463 ? 25.434 2.292 -29.561 1.00 88.25 463 VAL A C 1
ATOM 3457 O O . VAL A 1 463 ? 24.786 2.696 -28.598 1.00 88.25 463 VAL A O 1
ATOM 3460 N N . GLY A 1 464 ? 26.031 3.134 -30.410 1.00 87.44 464 GLY A N 1
ATOM 3461 C CA . GLY A 1 464 ? 25.897 4.595 -30.333 1.00 87.44 464 GLY A CA 1
ATOM 3462 C C . GLY A 1 464 ? 27.154 5.369 -30.740 1.00 87.44 464 GLY A C 1
ATOM 3463 O O . GLY A 1 464 ? 28.058 4.827 -31.376 1.00 87.44 464 GLY A O 1
ATOM 3464 N N . GLU A 1 465 ? 27.201 6.656 -30.389 1.00 85.88 465 GLU A N 1
ATOM 3465 C CA . GLU A 1 465 ? 28.328 7.555 -30.664 1.00 85.88 465 GLU A CA 1
ATOM 3466 C C . GLU A 1 465 ? 29.501 7.263 -29.711 1.00 85.88 465 GLU A C 1
ATOM 3468 O O . GLU A 1 465 ? 29.374 7.406 -28.498 1.00 85.88 465 GLU A O 1
ATOM 3473 N N . GLY A 1 466 ? 30.666 6.902 -30.259 1.00 87.44 466 GLY A N 1
ATOM 3474 C CA . GLY A 1 466 ? 31.853 6.537 -29.471 1.00 87.44 466 GLY A CA 1
ATOM 3475 C C . GLY A 1 466 ? 32.103 5.031 -29.358 1.00 87.44 466 GLY A C 1
ATOM 3476 O O . GLY A 1 466 ? 32.981 4.634 -28.608 1.00 87.44 466 GLY A O 1
ATOM 3477 N N . MET A 1 467 ? 31.367 4.194 -30.093 1.00 96.00 467 MET A N 1
ATOM 3478 C CA . MET A 1 467 ? 31.748 2.791 -30.307 1.00 96.00 467 MET A CA 1
ATOM 3479 C C . MET A 1 467 ? 32.986 2.687 -31.207 1.00 96.00 467 MET A C 1
ATOM 3481 O O . MET A 1 467 ? 33.102 3.464 -32.161 1.00 96.00 467 MET A O 1
ATOM 3485 N N . ALA A 1 468 ? 33.839 1.692 -30.959 1.00 94.50 468 ALA A N 1
ATOM 3486 C CA . ALA A 1 468 ? 34.982 1.392 -31.817 1.00 94.50 468 ALA A CA 1
ATOM 3487 C C . ALA A 1 468 ? 34.555 1.014 -33.249 1.00 94.50 468 ALA A C 1
ATOM 3489 O O . ALA A 1 468 ? 33.490 0.427 -33.476 1.00 94.50 468 ALA A O 1
ATOM 3490 N N . GLU A 1 469 ? 35.394 1.345 -34.239 1.00 90.06 469 GLU A N 1
ATOM 3491 C CA . GLU A 1 469 ? 35.099 1.093 -35.663 1.00 90.06 469 GLU A CA 1
ATOM 3492 C C . GLU A 1 469 ? 35.017 -0.413 -35.987 1.00 90.06 469 GLU A C 1
ATOM 3494 O O . GLU A 1 469 ? 34.197 -0.833 -36.810 1.00 90.06 469 GLU A O 1
ATOM 3499 N N . GLU A 1 470 ? 35.834 -1.238 -35.323 1.00 88.75 470 GLU A N 1
ATOM 3500 C CA . GLU A 1 470 ? 35.824 -2.697 -35.451 1.00 88.75 470 GLU A CA 1
ATOM 3501 C C . GLU A 1 470 ? 35.515 -3.361 -34.103 1.00 88.75 470 GLU A C 1
ATOM 3503 O O . GLU A 1 470 ? 36.367 -3.434 -33.229 1.00 88.75 470 GLU A O 1
ATOM 3508 N N . LEU A 1 471 ? 34.307 -3.917 -33.963 1.00 90.75 471 LEU A N 1
ATOM 3509 C CA . LEU A 1 471 ? 33.890 -4.645 -32.760 1.00 90.75 471 LEU A CA 1
ATOM 3510 C C . LEU A 1 471 ? 34.143 -6.147 -32.922 1.00 90.75 471 LEU A C 1
ATOM 3512 O O . LEU A 1 471 ? 33.610 -6.782 -33.842 1.00 90.75 471 LEU A O 1
ATOM 3516 N N . VAL A 1 472 ? 34.908 -6.744 -32.006 1.00 88.12 472 VAL A N 1
ATOM 3517 C CA . VAL A 1 472 ? 35.179 -8.189 -31.983 1.00 88.12 472 VAL A CA 1
ATOM 3518 C C . VAL A 1 472 ? 34.672 -8.835 -30.697 1.00 88.12 472 VAL A C 1
ATOM 3520 O O . VAL A 1 472 ? 34.604 -8.231 -29.634 1.00 88.12 472 VAL A O 1
ATOM 3523 N N . SER A 1 473 ? 34.305 -10.116 -30.775 1.00 85.62 473 SER A N 1
ATOM 3524 C CA . SER A 1 473 ? 33.745 -10.845 -29.626 1.00 85.62 473 SER A CA 1
ATOM 3525 C C . SER A 1 473 ? 34.719 -11.016 -28.459 1.00 85.62 473 SER A C 1
ATOM 3527 O O . SER A 1 473 ? 34.282 -11.290 -27.344 1.00 85.62 473 SER A O 1
ATOM 3529 N N . ASP A 1 474 ? 36.023 -10.905 -28.721 1.00 88.00 474 ASP A N 1
ATOM 3530 C CA . ASP A 1 474 ? 37.066 -11.067 -27.708 1.00 88.00 474 ASP A CA 1
ATOM 3531 C C . ASP A 1 474 ? 37.100 -9.899 -26.702 1.00 88.00 474 ASP A C 1
ATOM 3533 O O . ASP A 1 474 ? 37.637 -10.097 -25.610 1.00 88.00 474 ASP A O 1
ATOM 3537 N N . ASP A 1 475 ? 36.467 -8.761 -27.021 1.00 90.81 475 ASP A N 1
ATOM 3538 C CA . ASP A 1 475 ? 36.427 -7.537 -26.200 1.00 90.81 475 ASP A CA 1
ATOM 3539 C C . ASP A 1 475 ? 35.136 -7.379 -25.374 1.00 90.81 475 ASP A C 1
ATOM 3541 O O . ASP A 1 475 ? 34.959 -6.418 -24.626 1.00 90.81 475 ASP A O 1
ATOM 3545 N N . LEU A 1 476 ? 34.244 -8.374 -25.423 1.00 93.50 476 LEU A N 1
ATOM 3546 C CA . LEU A 1 476 ? 33.037 -8.408 -24.597 1.00 93.50 476 LEU A CA 1
ATOM 3547 C C . LEU A 1 476 ? 33.396 -8.340 -23.107 1.00 93.50 476 LEU A C 1
ATOM 3549 O O . LEU A 1 476 ? 34.065 -9.242 -22.595 1.00 93.50 476 LEU A O 1
ATOM 3553 N N . LYS A 1 477 ? 32.891 -7.314 -22.406 1.00 93.06 477 LYS A N 1
ATOM 3554 C CA . LYS A 1 477 ? 33.154 -7.027 -20.985 1.00 93.06 477 LYS A CA 1
ATOM 3555 C C . LYS A 1 477 ? 34.625 -6.744 -20.661 1.00 93.06 477 LYS A C 1
ATOM 3557 O O . LYS A 1 477 ? 35.059 -7.046 -19.550 1.00 93.06 477 LYS A O 1
ATOM 3562 N N . ARG A 1 478 ? 35.411 -6.241 -21.616 1.00 92.56 478 ARG A N 1
ATOM 3563 C CA . ARG A 1 478 ? 36.856 -6.017 -21.418 1.00 92.56 478 ARG A CA 1
ATOM 3564 C C . ARG A 1 478 ? 37.325 -4.585 -21.618 1.00 92.56 478 ARG A C 1
ATOM 3566 O O . ARG A 1 478 ? 38.527 -4.347 -21.518 1.00 92.56 478 ARG A O 1
ATOM 3573 N N . ASP A 1 479 ? 36.386 -3.674 -21.838 1.00 94.25 479 ASP A N 1
ATOM 3574 C CA . ASP A 1 479 ? 36.606 -2.235 -21.918 1.00 94.25 479 ASP A CA 1
ATOM 3575 C C . ASP A 1 479 ? 35.569 -1.479 -21.058 1.00 94.25 479 ASP A C 1
ATOM 3577 O O . ASP A 1 479 ? 34.717 -0.708 -21.501 1.00 94.25 479 ASP A O 1
ATOM 3581 N N . ALA A 1 480 ? 35.570 -1.789 -19.764 1.00 94.62 480 ALA A N 1
ATOM 3582 C CA . ALA A 1 480 ? 34.547 -1.300 -18.850 1.00 94.62 480 ALA A CA 1
ATOM 3583 C C . ALA A 1 480 ? 34.585 0.219 -18.646 1.00 94.62 480 ALA A C 1
ATOM 3585 O O . ALA A 1 480 ? 33.539 0.835 -18.428 1.00 94.62 480 ALA A O 1
ATOM 3586 N N . THR A 1 481 ? 35.778 0.818 -18.651 1.00 93.50 481 THR A N 1
ATOM 3587 C CA . THR A 1 481 ? 35.956 2.243 -18.347 1.00 93.50 481 THR A CA 1
ATOM 3588 C C . THR A 1 481 ? 35.327 3.136 -19.412 1.00 93.50 481 THR A C 1
ATOM 3590 O O . THR A 1 481 ? 34.570 4.043 -19.054 1.00 93.50 481 THR A O 1
ATOM 3593 N N . ASP A 1 482 ? 35.598 2.882 -20.691 1.00 95.44 482 ASP A N 1
ATOM 3594 C CA . ASP A 1 482 ? 35.119 3.747 -21.769 1.00 95.44 482 ASP A CA 1
ATOM 3595 C C . ASP A 1 482 ? 33.645 3.479 -22.072 1.00 95.44 482 ASP A C 1
ATOM 3597 O O . ASP A 1 482 ? 32.857 4.427 -22.150 1.00 95.44 482 ASP A O 1
ATOM 3601 N N . CYS A 1 483 ? 33.219 2.210 -22.086 1.00 94.94 483 CYS A N 1
ATOM 3602 C CA . CYS A 1 483 ? 31.806 1.859 -22.225 1.00 94.94 483 CYS A CA 1
ATOM 3603 C C . CYS A 1 483 ? 30.938 2.453 -21.104 1.00 94.94 483 CYS A C 1
ATOM 3605 O O . CYS A 1 483 ? 29.869 2.996 -21.378 1.00 94.94 483 CYS A O 1
ATOM 3607 N N . ARG A 1 484 ? 31.391 2.430 -19.843 1.00 93.31 484 ARG A N 1
ATOM 3608 C CA . ARG A 1 484 ? 30.657 3.077 -18.742 1.00 93.31 484 ARG A CA 1
ATOM 3609 C C . ARG A 1 484 ? 30.585 4.586 -18.931 1.00 93.31 484 ARG A C 1
ATOM 3611 O O . ARG A 1 484 ? 29.508 5.158 -18.811 1.00 93.31 484 ARG A O 1
ATOM 3618 N N . ALA A 1 485 ? 31.711 5.226 -19.239 1.00 88.38 485 ALA A N 1
ATOM 3619 C CA . ALA A 1 485 ? 31.767 6.676 -19.386 1.00 88.38 485 ALA A CA 1
ATOM 3620 C C . ALA A 1 485 ? 30.885 7.177 -20.541 1.00 88.38 485 ALA A C 1
ATOM 3622 O O . ALA A 1 485 ? 30.204 8.193 -20.408 1.00 88.38 485 ALA A O 1
ATOM 3623 N N . LEU A 1 486 ? 30.874 6.465 -21.669 1.00 83.50 486 LEU A N 1
ATOM 3624 C CA . LEU A 1 486 ? 30.042 6.793 -22.824 1.00 83.50 486 LEU A CA 1
ATOM 3625 C C . LEU A 1 486 ? 28.557 6.503 -22.567 1.00 83.50 486 LEU A C 1
ATOM 3627 O O . LEU A 1 486 ? 27.705 7.259 -23.039 1.00 83.50 486 LEU A O 1
ATOM 3631 N N . PHE A 1 487 ? 28.244 5.455 -21.802 1.00 83.62 487 PHE A N 1
ATOM 3632 C CA . PHE A 1 487 ? 26.878 5.108 -21.413 1.00 83.62 487 PHE A CA 1
ATOM 3633 C C . PHE A 1 487 ? 26.291 6.123 -20.422 1.00 83.62 487 PHE A C 1
ATOM 3635 O O . PHE A 1 487 ? 25.212 6.657 -20.654 1.00 83.62 487 PHE A O 1
ATOM 3642 N N . GLU A 1 488 ? 27.037 6.493 -19.377 1.00 82.25 488 GLU A N 1
ATOM 3643 C CA . GLU A 1 488 ? 26.646 7.538 -18.414 1.00 82.25 488 GLU A CA 1
ATOM 3644 C C . GLU A 1 488 ? 26.535 8.924 -19.072 1.00 82.25 488 GLU A C 1
ATOM 3646 O O . GLU A 1 488 ? 25.753 9.771 -18.642 1.00 82.25 488 GLU A O 1
ATOM 3651 N N . ALA A 1 489 ? 27.293 9.157 -20.148 1.00 74.62 489 ALA A N 1
ATOM 3652 C CA . ALA A 1 489 ? 27.174 10.354 -20.975 1.00 74.62 489 ALA A CA 1
ATOM 3653 C C . ALA A 1 489 ? 25.984 10.314 -21.956 1.00 74.62 489 ALA A C 1
ATOM 3655 O O . ALA A 1 489 ? 25.802 11.275 -22.708 1.00 74.62 489 ALA A O 1
ATOM 3656 N N . GLY A 1 490 ? 25.206 9.225 -21.986 1.00 76.19 490 GLY A N 1
ATOM 3657 C CA . GLY A 1 490 ? 24.061 9.037 -22.880 1.00 76.19 490 GLY A CA 1
ATOM 3658 C C . GLY A 1 490 ? 24.434 8.908 -24.359 1.00 76.19 490 GLY A C 1
ATOM 3659 O O . GLY A 1 490 ? 23.597 9.145 -25.225 1.00 76.19 490 GLY A O 1
ATOM 3660 N N . LYS A 1 491 ? 25.697 8.591 -24.671 1.00 77.06 491 LYS A N 1
ATOM 3661 C CA . LYS A 1 491 ? 26.194 8.506 -26.052 1.00 77.06 491 LYS A CA 1
ATOM 3662 C C . LYS A 1 491 ? 26.048 7.120 -26.666 1.00 77.06 491 LYS A C 1
ATOM 3664 O O . LYS A 1 491 ? 25.898 7.004 -27.881 1.00 77.06 491 LYS A O 1
ATOM 3669 N N . ILE A 1 492 ? 26.100 6.087 -25.831 1.00 83.75 492 ILE A N 1
ATOM 3670 C CA . ILE A 1 492 ? 25.889 4.694 -26.224 1.00 83.75 492 ILE A CA 1
ATOM 3671 C C . ILE A 1 492 ? 24.800 4.063 -25.355 1.00 83.75 492 ILE A C 1
ATOM 3673 O O . ILE A 1 492 ? 24.565 4.493 -24.229 1.00 83.75 492 ILE A O 1
ATOM 3677 N N . SER A 1 493 ? 24.151 3.031 -25.881 1.00 80.56 493 SER A N 1
ATOM 3678 C CA . SER A 1 493 ? 23.072 2.271 -25.243 1.00 80.56 493 SER A CA 1
ATOM 3679 C C . SER A 1 493 ? 23.324 0.770 -25.394 1.00 80.56 493 SER A C 1
ATOM 3681 O O . SER A 1 493 ? 24.075 0.353 -26.279 1.00 80.56 493 SER A O 1
ATOM 3683 N N . LEU A 1 494 ? 22.747 -0.043 -24.508 1.00 82.12 494 LEU A N 1
ATOM 3684 C CA . LEU A 1 494 ? 22.797 -1.501 -24.625 1.00 82.12 494 LEU A CA 1
ATOM 3685 C C . LEU A 1 494 ? 21.797 -1.950 -25.705 1.00 82.12 494 LEU A C 1
ATOM 3687 O O . LEU A 1 494 ? 20.701 -1.398 -25.775 1.00 82.12 494 LEU A O 1
ATOM 3691 N N . LYS A 1 495 ? 22.195 -2.905 -26.552 1.00 79.50 495 LYS A N 1
ATOM 3692 C CA . LYS A 1 495 ? 21.333 -3.477 -27.600 1.00 79.50 495 LYS A CA 1
ATOM 3693 C C . LYS A 1 495 ? 20.165 -4.286 -27.058 1.00 79.50 495 LYS A C 1
ATOM 3695 O O . LYS A 1 495 ? 20.332 -4.909 -25.984 1.00 79.50 495 LYS A O 1
#

Secondary structure (DSSP, 8-state):
------------------------------------S--PPEEETTEEEE-S-SSSTTSSSB--TTEEETTB-SS--GGGTTS-HHHHHHHHHHTSEEEPPPHHHHTTTS----S-SSSTTSSSB--TTEEEBTB-SS--GGGTT--HHHHHHHHHTT-EEE----TT-SSEEETTEEEEBS-SSSTTSSSB--TTEEETTB-SS--GGGTTB-HHHHHHHHHTTSEEE-TTTT----TTTS----S-SSSTTSSSB--TTEEETTB-SS--GGGTTS-HHHHHHHHHTTSEEE-SS-S---S-PPPTTS-----S-SSSTTSSSB--TTEEETTB-SS--GGGTTS-HHHHHHHHHTTSEEE-BTTB---B-S-SSSTTSSSB--TTEEETTB-TT--GGGTTB-HHHHHHHHHTTSEEE--TTSS-S-SS----S-GGG-----S-SSSTTSSSB--TTEEETTB-SS--GGGTTS-HHHHHHHHHTTSEEE-